Protein AF-0000000079707661 (afdb_homodimer)

pLDDT: mean 88.97, std 16.58, range [35.53, 98.94]

Solvent-accessible surface area (backbone atoms only — not comparable to full-atom values): 37288 Å² total; per-residue (Å²): 108,70,64,56,49,50,45,44,53,60,67,47,65,61,78,68,42,45,37,39,33,30,31,38,66,12,31,34,20,32,62,92,38,75,31,51,51,29,40,65,37,55,51,71,35,35,46,95,89,65,47,70,68,49,35,54,33,38,50,30,56,51,58,15,58,42,41,58,59,49,17,50,52,48,18,67,74,41,72,48,92,49,52,37,85,31,42,42,39,11,40,58,69,55,49,76,47,34,87,81,37,27,85,38,41,30,35,20,34,26,31,82,37,25,30,57,34,45,39,72,56,58,36,68,37,62,31,30,44,69,61,54,47,69,76,40,79,50,61,48,84,52,53,89,50,52,38,74,42,91,60,79,69,76,73,68,54,66,78,63,78,64,94,53,62,71,91,76,47,51,33,58,31,39,35,37,30,24,50,59,64,49,38,46,51,50,41,50,50,47,46,38,26,33,44,19,32,18,37,65,79,50,62,79,44,68,60,37,53,32,39,29,12,27,52,44,49,59,45,23,43,65,24,92,49,68,39,79,32,41,20,32,52,49,46,20,40,43,53,37,42,41,71,76,33,92,65,70,74,68,71,48,70,40,23,57,36,43,40,65,53,54,54,50,48,51,54,49,39,54,51,50,47,56,67,65,47,80,70,80,68,77,74,80,64,65,92,83,66,68,83,43,73,35,31,35,39,40,22,16,40,40,83,29,43,27,41,15,29,59,68,50,30,85,47,43,42,23,33,33,26,40,63,26,66,31,70,65,93,66,69,48,86,90,40,58,44,81,36,76,40,67,21,44,30,54,46,47,50,49,50,47,44,57,65,54,51,54,65,72,108,109,66,66,56,48,49,46,44,52,59,66,46,66,60,77,68,41,44,37,39,35,32,29,37,65,13,31,34,21,33,62,93,38,74,31,51,49,29,38,66,37,56,52,68,34,34,45,96,88,65,47,71,67,52,36,53,32,38,51,30,55,51,59,15,58,42,43,57,60,51,17,52,52,47,19,67,75,40,73,47,92,50,52,35,85,32,43,41,38,10,39,58,68,56,49,75,47,34,86,80,37,29,86,37,42,30,35,20,35,27,31,67,36,25,31,59,35,46,41,74,56,59,37,69,36,64,32,30,43,67,61,56,46,69,75,38,78,52,62,47,84,52,54,90,70,54,62,52,40,62,66,46,80,86,60,64,53,67,83,62,76,66,94,53,62,69,91,76,47,51,35,57,30,40,34,36,30,24,49,58,60,52,37,45,50,51,42,51,50,49,47,38,26,33,44,18,33,18,36,66,80,47,63,78,42,67,60,38,54,33,38,30,12,26,52,45,48,61,42,23,43,64,25,90,48,69,37,79,30,41,20,33,52,48,45,20,42,42,54,37,42,43,70,78,32,95,66,69,75,69,71,47,69,39,24,58,37,44,39,66,54,54,54,50,49,50,54,47,40,53,51,50,49,55,68,64,46,81,70,82,68,77,74,81,65,66,90,83,66,68,83,43,73,35,30,34,37,40,21,15,38,41,84,28,44,28,41,14,29,58,68,51,30,86,45,43,41,24,33,32,25,39,62,26,67,31,69,64,92,67,70,48,86,90,38,58,43,81,37,75,40,68,22,44,29,53,46,46,50,51,50,47,44,57,66,54,51,55,65,71,107

Sequence (722 aa):
MREKIKLKIEINRARCNFGIAFDIDGVILRGRVPVGGSPQALRRLYLDSGELIVPYLFLTNGGGIPETKRAKELSELLGVNIMASQVVQGHSPFRNLLKKFENELIIATGKGDPALVMSEYGFKKVLSLEEFASYFESMDPVSQYKRWTTMPQSDRKEPAVPRYNVLSERIKAAFVVSDPVDWGRDIQVLCDVLRSGGLPGGANNNQPPLYFAADDLEYQAAFPSKRLGIGAFRIALESVFNRINPKRLECVTYGKPNPFVFKNAEVILSQLQSSSRQDHSKNNRVPGSHPFEMLYMIGDNPSVDVKGAQQAGHPWFSILTRTGVFQGKDNHAEFPADLVVDSVEEAVDYILKRECIELGAMREKIKLKIEINRARCNFGIAFDIDGVILRGRVPVGGSPQALRRLYLDSGELIVPYLFLTNGGGIPETKRAKELSELLGVNIMASQVVQGHSPFRNLLKKFENELIIATGKGDPALVMSEYGFKKVLSLEEFASYFESMDPVSQYKRWTTMPQSDRKEPAVPRYNVLSERIKAAFVVSDPVDWGRDIQVLCDVLRSGGLPGGANNNQPPLYFAADDLEYQAAFPSKRLGIGAFRIALESVFNRINPKRLECVTYGKPNPFVFKNAEVILSQLQSSSRQDHSKNNRVPGSHPFEMLYMIGDNPSVDVKGAQQAGHPWFSILTRTGVFQGKDNHAEFPADLVVDSVEEAVDYILKRECIELGA

Nearest PDB structures (foldseek):
  3rf6-assembly1_B  TM=8.566E-01  e=1.697E-32  Saccharomyces cerevisiae
  3kc2-assembly1_B  TM=8.944E-01  e=3.382E-30  Saccharomyces cerevisiae
  3kc2-assembly1_A  TM=8.824E-01  e=5.204E-30  Saccharomyces cerevisiae
  1yv9-assembly1_B  TM=7.876E-01  e=1.328E-12  Enterococcus faecalis V583
  1wvi-assembly1_D  TM=7.954E-01  e=3.925E-11  Streptococcus mutans UA159

Foldseek 3Di:
DLVQLVVLLVVCVPFAQEEEEEEPFLFQAFALAGPQCNLVLCCSQADPVQFGSHQAAYAYQADQDQLQVVQVSCCVRNVHRGHSLRYDYLCNCVLVCCVVQQAHAAEEFAPHHGQVNVVVSRRDHYYYLVLLCVVDPCLPVCVVVDDDDPDDPVPVPPSDPPPDPSQPGFHQEYEYGWHGPDLSSVLSSQLQRQQQRRHGPHHGDHGHEYEYSAQDQWKRHNDPDTDGTPNVSVVVSQVVSVVVHVDGDDYYYGGFLPLVSVVVSQVSSLVVSVVSDPDPPDPPDDPPDRSHQAYEFEEADQRGRQNSQVVNPPPYAYEHECSMPHPDPAADDPRGGNYYDHHSSVVSVVVSCVSRVVVVD/DLVQLVVLLVVCVPFAQEEEEEEPFLFQAFALAGPQCNLVLVCSQADPVQFGSHQAAYAYQADQDQLQVVQVSCCVRNVHRGHSLRYDYLCNCVLVCCVVQQAHAAEEFAAHHGQVNVVVSRRDHYYYLQLLCVVDPCLPVCVVVDPDDRDDPVCPPDSPPPPDPSQPGFHQEYEYGWHGPDLSSVLSSQLQRQQQRRHGPHHGDHGHEYEYSAQDQWKRHNDPDTDGTPNVSVVVSQVVSVVVHVDGDDYYYGGFLPLVSVVVSQVSSLVSSVVSDPDPPDPPPDPPDRSHQAYEFEEADQRGRQNSQVVNPPPYAYEHECSMDHPDPAADDPRGGNYYDHHSSVVSVVVSCVSRVVVVD

InterPro domains:
  IPR006353 HAD-superfamily hydrolase, subfamily IIA, CECR5 [TIGR01456] (18-352)
  IPR006357 HAD-superfamily hydrolase, subfamily IIA [PF13344] (20-124)
  IPR006357 HAD-superfamily hydrolase, subfamily IIA [TIGR01460] (20-324)
  IPR023214 HAD superfamily [G3DSA:3.40.50.1000] (20-348)
  IPR023214 HAD superfamily [G3DSA:3.40.50.1000] (90-254)
  IPR036412 HAD-like superfamily [SSF56784] (20-348)
  IPR050324 CDP-alcohol phosphatidyltransferase class-I [PTHR14269] (65-354)

Structure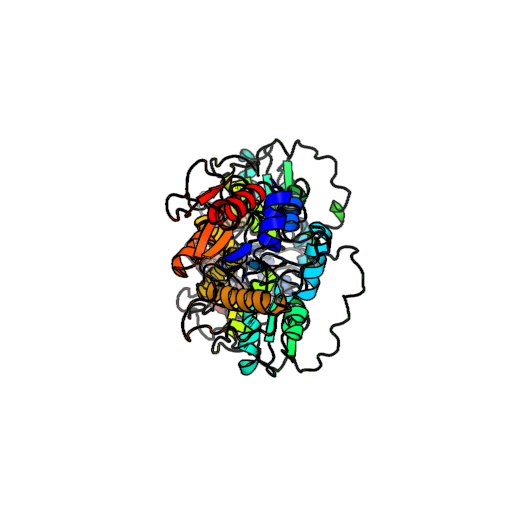 (mmCIF, N/CA/C/O backbone):
data_AF-0000000079707661-model_v1
#
loop_
_entity.id
_entity.type
_entity.pdbx_description
1 polymer 'Uncharacterized protein'
#
loop_
_atom_site.group_PDB
_atom_site.id
_atom_site.type_symbol
_atom_site.label_atom_id
_atom_site.label_alt_id
_atom_site.label_comp_id
_atom_site.label_asym_id
_atom_site.label_entity_id
_atom_site.label_seq_id
_atom_site.pdbx_PDB_ins_code
_atom_site.Cartn_x
_atom_site.Cartn_y
_atom_site.Cartn_z
_atom_site.occupancy
_atom_site.B_iso_or_equiv
_atom_site.auth_seq_id
_atom_site.auth_comp_id
_atom_site.auth_asym_id
_atom_site.auth_atom_id
_atom_site.pdbx_PDB_model_num
ATOM 1 N N . MET A 1 1 ? 15.547 44.188 23.891 1 46.19 1 MET A N 1
ATOM 2 C CA . MET A 1 1 ? 14.711 44.125 22.703 1 46.19 1 MET A CA 1
ATOM 3 C C . MET A 1 1 ? 13.438 43.312 22.969 1 46.19 1 MET A C 1
ATOM 5 O O . MET A 1 1 ? 12.336 43.781 22.656 1 46.19 1 MET A O 1
ATOM 9 N N . ARG A 1 2 ? 13.641 42.219 23.688 1 54.72 2 ARG A N 1
ATOM 10 C CA . ARG A 1 2 ? 12.508 41.375 24.062 1 54.72 2 ARG A CA 1
ATOM 11 C C . ARG A 1 2 ? 11.531 42.156 24.953 1 54.72 2 ARG A C 1
ATOM 13 O O . ARG A 1 2 ? 10.32 42.062 24.766 1 54.72 2 ARG A O 1
ATOM 20 N N . GLU A 1 3 ? 12.078 42.781 25.844 1 54.09 3 GLU A N 1
ATOM 21 C CA . GLU A 1 3 ? 11.273 43.5 26.812 1 54.09 3 GLU A CA 1
ATOM 22 C C . GLU A 1 3 ? 10.492 44.625 26.141 1 54.09 3 GLU A C 1
ATOM 24 O O . GLU A 1 3 ? 9.328 44.875 26.484 1 54.09 3 GLU A O 1
ATOM 29 N N . LYS A 1 4 ? 11.102 45.219 25.172 1 52.88 4 LYS A N 1
ATOM 30 C CA . LYS A 1 4 ? 10.43 46.344 24.5 1 52.88 4 LYS A CA 1
ATOM 31 C C . LYS A 1 4 ? 9.266 45.844 23.656 1 52.88 4 LYS A C 1
ATOM 33 O O . LYS A 1 4 ? 8.211 46.469 23.594 1 52.88 4 LYS A O 1
ATOM 38 N N . ILE A 1 5 ? 9.438 44.688 23.094 1 54.66 5 ILE A N 1
ATOM 39 C CA . ILE A 1 5 ? 8.398 44.062 22.266 1 54.66 5 ILE A CA 1
ATOM 40 C C . ILE A 1 5 ? 7.199 43.688 23.125 1 54.66 5 ILE A C 1
ATOM 42 O O . ILE A 1 5 ? 6.055 43.969 22.766 1 54.66 5 ILE A O 1
ATOM 46 N N . LYS A 1 6 ? 7.664 43.156 24.203 1 55.91 6 LYS A N 1
ATOM 47 C CA . LYS A 1 6 ? 6.629 42.75 25.141 1 55.91 6 LYS A CA 1
ATOM 48 C C . LYS A 1 6 ? 5.828 43.969 25.641 1 55.91 6 LYS A C 1
ATOM 50 O O . LYS A 1 6 ? 4.602 43.906 25.734 1 55.91 6 LYS A O 1
ATOM 55 N N . LEU A 1 7 ? 6.559 44.906 25.984 1 51.66 7 LEU A N 1
ATOM 56 C CA . LEU A 1 7 ? 5.945 46.094 26.516 1 51.66 7 LEU A CA 1
ATOM 57 C C . LEU A 1 7 ? 5.043 46.781 25.469 1 51.66 7 LEU A C 1
ATOM 59 O O . LEU A 1 7 ? 3.961 47.25 25.812 1 51.66 7 LEU A O 1
ATOM 63 N N . LYS A 1 8 ? 5.5 46.781 24.344 1 54.91 8 LYS A N 1
ATOM 64 C CA . LYS A 1 8 ? 4.715 47.438 23.312 1 54.91 8 LYS A CA 1
ATOM 65 C C . LYS A 1 8 ? 3.457 46.656 22.969 1 54.91 8 LYS A C 1
ATOM 67 O O . LYS A 1 8 ? 2.396 47.219 22.734 1 54.91 8 LYS A O 1
ATOM 72 N N . ILE A 1 9 ? 3.641 45.375 22.969 1 56.28 9 ILE A N 1
ATOM 73 C CA . ILE A 1 9 ? 2.455 44.562 22.766 1 56.28 9 ILE A CA 1
ATOM 74 C C . ILE A 1 9 ? 1.482 44.75 23.922 1 56.28 9 ILE A C 1
ATOM 76 O O . ILE A 1 9 ? 0.269 44.844 23.719 1 56.28 9 ILE A O 1
ATOM 80 N N . GLU A 1 10 ? 2.143 44.781 25.078 1 52.31 10 GLU A N 1
ATOM 81 C CA . GLU A 1 10 ? 1.319 45.031 26.266 1 52.31 10 GLU A CA 1
ATOM 82 C C . GLU A 1 10 ? 0.646 46.406 26.172 1 52.31 10 GLU A C 1
ATOM 84 O O . GLU A 1 10 ? -0.504 46.562 26.594 1 52.31 10 GLU A O 1
ATOM 89 N N . ILE A 1 11 ? 1.509 47.312 25.875 1 47.53 11 ILE A N 1
ATOM 90 C CA . ILE A 1 11 ? 0.997 48.688 25.875 1 47.53 11 ILE A CA 1
ATOM 91 C C . ILE A 1 11 ? -0.026 48.844 24.75 1 47.53 11 ILE A C 1
ATOM 93 O O . ILE A 1 11 ? -1.035 49.531 24.906 1 47.53 11 ILE A O 1
ATOM 97 N N . ASN A 1 12 ? 0.398 48.438 23.594 1 49.12 12 ASN A N 1
ATOM 98 C CA . ASN A 1 12 ? -0.606 48.594 22.547 1 49.12 12 ASN A CA 1
ATOM 99 C C . ASN A 1 12 ? -1.71 47.531 22.656 1 49.12 12 ASN A C 1
ATOM 101 O O . ASN A 1 12 ? -1.698 46.531 21.938 1 49.12 12 ASN A O 1
ATOM 105 N N . ARG A 1 13 ? -2.07 47.344 23.781 1 49.66 13 ARG A N 1
ATOM 106 C CA . ARG A 1 13 ? -3.227 46.5 24.062 1 49.66 13 ARG A CA 1
ATOM 107 C C . ARG A 1 13 ? -4.242 46.562 22.938 1 49.66 13 ARG A C 1
ATOM 109 O O . ARG A 1 13 ? -5.355 46.062 23.062 1 49.66 13 ARG A O 1
ATOM 116 N N . ALA A 1 14 ? -3.93 47.438 22.031 1 52.34 14 ALA A N 1
ATOM 117 C CA . ALA A 1 14 ? -4.785 47.406 20.859 1 52.34 14 ALA A CA 1
ATOM 118 C C . ALA A 1 14 ? -4.707 46.062 20.156 1 52.34 14 ALA A C 1
ATOM 120 O O . ALA A 1 14 ? -3.756 45.312 20.344 1 52.34 14 ALA A O 1
ATOM 121 N N . ARG A 1 15 ? -5.75 45.656 19.359 1 61.44 15 ARG A N 1
ATOM 122 C CA . ARG A 1 15 ? -6.113 44.438 18.641 1 61.44 15 ARG A CA 1
ATOM 123 C C . ARG A 1 15 ? -4.984 44 17.734 1 61.44 15 ARG A C 1
ATOM 125 O O . ARG A 1 15 ? -4.551 44.75 16.859 1 61.44 15 ARG A O 1
ATOM 132 N N . CYS A 1 16 ? -4.328 42.844 18.234 1 78.69 16 CYS A N 1
ATOM 133 C CA . CYS A 1 16 ? -3.396 42.25 17.281 1 78.69 16 CYS A CA 1
ATOM 134 C C . CYS A 1 16 ? -4.02 42.156 15.898 1 78.69 16 CYS A C 1
ATOM 136 O O . CYS A 1 16 ? -5.07 41.531 15.727 1 78.69 16 CYS A O 1
ATOM 138 N N . ASN A 1 17 ? -3.541 42.875 14.961 1 87.25 17 ASN A N 1
ATOM 139 C CA . ASN A 1 17 ? -4.133 42.938 13.633 1 87.25 17 ASN A CA 1
ATOM 140 C C . ASN A 1 17 ? -3.484 41.938 12.688 1 87.25 17 ASN A C 1
ATOM 142 O O . ASN A 1 17 ? -3.59 42.062 11.461 1 87.25 17 ASN A O 1
ATOM 146 N N . PHE A 1 18 ? -2.74 40.969 13.266 1 93.44 18 PHE A N 1
ATOM 147 C CA . PHE A 1 18 ? -2.154 39.906 12.461 1 93.44 18 PHE A CA 1
ATOM 148 C C . PHE A 1 18 ? -2.27 38.562 13.172 1 93.44 18 PHE A C 1
ATOM 150 O O . PHE A 1 18 ? -2.578 38.5 14.359 1 93.44 18 PHE A O 1
ATOM 157 N N . GLY A 1 19 ? -2.197 37.469 12.438 1 95.81 19 GLY A N 1
ATOM 158 C CA . GLY A 1 19 ? -2.225 36.094 12.945 1 95.81 19 GLY A CA 1
ATOM 159 C C . GLY A 1 19 ? -1.229 35.188 12.266 1 95.81 19 GLY A C 1
ATOM 160 O O . GLY A 1 19 ? -0.683 35.531 11.211 1 95.81 19 GLY A O 1
ATOM 161 N N . ILE A 1 20 ? -1.004 34.094 12.898 1 98.38 20 ILE A N 1
ATOM 162 C CA . ILE A 1 20 ? 0.002 33.188 12.367 1 98.38 20 ILE A CA 1
ATOM 163 C C . ILE A 1 20 ? -0.58 31.766 12.266 1 98.38 20 ILE A C 1
ATOM 165 O O . ILE A 1 20 ? -1.231 31.297 13.195 1 98.38 20 ILE A O 1
ATOM 169 N N . ALA A 1 21 ? -0.424 31.125 11.141 1 98.88 21 ALA A N 1
ATOM 170 C CA . ALA A 1 21 ? -0.662 29.688 10.969 1 98.88 21 ALA A CA 1
ATOM 171 C C . ALA A 1 21 ? 0.65 28.938 10.797 1 98.88 21 ALA A C 1
ATOM 173 O O . ALA A 1 21 ? 1.47 29.281 9.945 1 98.88 21 ALA A O 1
ATOM 174 N N . PHE A 1 22 ? 0.843 27.906 11.609 1 98.88 22 PHE A N 1
ATOM 175 C CA . PHE A 1 22 ? 2.053 27.094 11.57 1 98.88 22 PHE A CA 1
ATOM 176 C C . PHE A 1 22 ? 1.763 25.719 10.969 1 98.88 22 PHE A C 1
ATOM 178 O O . PHE A 1 22 ? 0.888 25 11.461 1 98.88 22 PHE A O 1
ATOM 185 N N . ASP A 1 23 ? 2.451 25.344 9.898 1 98.75 23 ASP A N 1
ATOM 186 C CA . ASP A 1 23 ? 2.549 23.922 9.633 1 98.75 23 ASP A CA 1
ATOM 187 C C . ASP A 1 23 ? 3.311 23.203 10.75 1 98.75 23 ASP A C 1
ATOM 189 O O . ASP A 1 23 ? 4.012 23.844 11.539 1 98.75 23 ASP A O 1
ATOM 193 N N . ILE A 1 24 ? 3.164 21.891 10.836 1 98.56 24 ILE A N 1
ATOM 194 C CA . ILE A 1 24 ? 3.805 21.188 11.938 1 98.56 24 ILE A CA 1
ATOM 195 C C . ILE A 1 24 ? 5.02 20.406 11.414 1 98.56 24 ILE A C 1
ATOM 197 O O . ILE A 1 24 ? 6.16 20.797 11.68 1 98.56 24 ILE A O 1
ATOM 201 N N . ASP A 1 25 ? 4.824 19.406 10.562 1 97.44 25 ASP A N 1
ATOM 202 C CA . ASP A 1 25 ? 5.902 18.531 10.102 1 97.44 25 ASP A CA 1
ATOM 203 C C . ASP A 1 25 ? 6.914 19.312 9.258 1 97.44 25 ASP A C 1
ATOM 205 O O . ASP A 1 25 ? 6.555 19.891 8.227 1 97.44 25 ASP A O 1
ATOM 209 N N . GLY A 1 26 ? 8.094 19.344 9.719 1 97.56 26 GLY A N 1
ATOM 210 C CA . GLY A 1 26 ? 9.164 20.031 9.008 1 97.56 26 GLY A CA 1
ATOM 211 C C . GLY A 1 26 ? 9.312 21.484 9.398 1 97.56 26 GLY A C 1
ATOM 212 O O . GLY A 1 26 ? 10.234 22.172 8.945 1 97.56 26 GLY A O 1
ATOM 213 N N . VAL A 1 27 ? 8.406 21.969 10.234 1 98.62 27 VAL A N 1
ATOM 214 C CA . VAL A 1 27 ? 8.422 23.375 10.656 1 98.62 27 VAL A CA 1
ATOM 215 C C . VAL A 1 27 ? 8.562 23.453 12.18 1 98.62 27 VAL A C 1
ATOM 217 O O . VAL A 1 27 ? 9.5 24.062 12.688 1 98.62 27 VAL A O 1
ATOM 220 N N . ILE A 1 28 ? 7.633 22.797 12.852 1 98.69 28 ILE A N 1
ATOM 221 C CA . ILE A 1 28 ? 7.598 22.797 14.312 1 98.69 28 ILE A CA 1
ATOM 222 C C . ILE A 1 28 ? 8.289 21.547 14.844 1 98.69 28 ILE A C 1
ATOM 224 O O . ILE A 1 28 ? 9.008 21.594 15.844 1 98.69 28 ILE A O 1
ATOM 228 N N . LEU A 1 29 ? 7.996 20.422 14.156 1 97.75 29 LEU A N 1
ATOM 229 C CA . LEU A 1 29 ? 8.5 19.125 14.578 1 97.75 29 LEU A CA 1
ATOM 230 C C . LEU A 1 29 ? 9.125 18.375 13.406 1 97.75 29 LEU A C 1
ATOM 232 O O . LEU A 1 29 ? 8.711 18.547 12.258 1 97.75 29 LEU A O 1
ATOM 236 N N . ARG A 1 30 ? 10.023 17.5 13.602 1 95.06 30 ARG A N 1
ATOM 237 C CA . ARG A 1 30 ? 10.422 16.344 12.812 1 95.06 30 ARG A CA 1
ATOM 238 C C . ARG A 1 30 ? 10.227 15.047 13.609 1 95.06 30 ARG A C 1
ATOM 240 O O . ARG A 1 30 ? 10.992 14.758 14.531 1 95.06 30 ARG A O 1
ATOM 247 N N . GLY A 1 31 ? 9.281 14.328 13.141 1 90.88 31 GLY A N 1
ATOM 248 C CA . GLY A 1 31 ? 8.828 13.297 14.055 1 90.88 31 GLY A CA 1
ATOM 249 C C . GLY A 1 31 ? 8.273 13.859 15.352 1 90.88 31 GLY A C 1
ATOM 250 O O . GLY A 1 31 ? 7.352 14.68 15.336 1 90.88 31 GLY A O 1
ATOM 251 N N . ARG A 1 32 ? 8.875 13.492 16.469 1 91.62 32 ARG A N 1
ATOM 252 C CA . ARG A 1 32 ? 8.422 13.977 17.781 1 91.62 32 ARG A CA 1
ATOM 253 C C . ARG A 1 32 ? 9.438 14.93 18.391 1 91.62 32 ARG A C 1
ATOM 255 O O . ARG A 1 32 ? 9.406 15.195 19.594 1 91.62 32 ARG A O 1
ATOM 262 N N . VAL A 1 33 ? 10.258 15.438 17.531 1 95.06 33 VAL A N 1
ATOM 263 C CA . VAL A 1 33 ? 11.328 16.297 18.031 1 95.06 33 VAL A CA 1
ATOM 264 C C . VAL A 1 33 ? 11.125 17.719 17.516 1 95.06 33 VAL A C 1
ATOM 266 O O . VAL A 1 33 ? 11.016 17.938 16.297 1 95.06 33 VAL A O 1
ATOM 269 N N . PRO A 1 34 ? 11.07 18.688 18.453 1 97.94 34 PRO A N 1
ATOM 270 C CA . PRO A 1 34 ? 10.984 20.078 18.016 1 97.94 34 PRO A CA 1
ATOM 271 C C . PRO A 1 34 ? 12.172 20.484 17.141 1 97.94 34 PRO A C 1
ATOM 273 O O . PRO A 1 34 ? 13.305 20.078 17.406 1 97.94 34 PRO A O 1
ATOM 276 N N . VAL A 1 35 ? 11.953 21.312 16.141 1 97 35 VAL A N 1
ATOM 277 C CA . VAL A 1 35 ? 13.023 21.719 15.234 1 97 35 VAL A CA 1
ATOM 278 C C . VAL A 1 35 ? 12.992 23.234 15.047 1 97 35 VAL A C 1
ATOM 280 O O . VAL A 1 35 ? 12.023 23.891 15.414 1 97 35 VAL A O 1
ATOM 283 N N . GLY A 1 36 ? 14.117 23.859 14.656 1 97.31 36 GLY A N 1
ATOM 284 C CA . GLY A 1 36 ? 14.203 25.25 14.234 1 97.31 36 GLY A CA 1
ATOM 285 C C . GLY A 1 36 ? 13.969 26.219 15.375 1 97.31 36 GLY A C 1
ATOM 286 O O . GLY A 1 36 ? 13.547 27.359 15.141 1 97.31 36 GLY A O 1
ATOM 287 N N . GLY A 1 37 ? 14.047 25.766 16.609 1 98.06 37 GLY A N 1
ATOM 288 C CA . GLY A 1 37 ? 13.797 26.656 17.734 1 98.06 37 GLY A CA 1
ATOM 289 C C . GLY A 1 37 ? 12.32 26.875 18 1 98.06 37 GLY A C 1
ATOM 290 O O . GLY A 1 37 ? 11.938 27.922 18.531 1 98.06 37 GLY A O 1
ATOM 291 N N . SER A 1 38 ? 11.5 25.891 17.656 1 98.44 38 SER A N 1
ATOM 292 C CA . SER A 1 38 ? 10.055 26.047 17.719 1 98.44 38 SER A CA 1
ATOM 293 C C . SER A 1 38 ? 9.578 26.328 19.141 1 98.44 38 SER A C 1
ATOM 295 O O . SER A 1 38 ? 8.703 27.172 19.344 1 98.44 38 SER A O 1
ATOM 297 N N . PRO A 1 39 ? 10.164 25.719 20.172 1 97.88 39 PRO A N 1
ATOM 298 C CA . PRO A 1 39 ? 9.688 26.062 21.516 1 97.88 39 PRO A CA 1
ATOM 299 C C . PRO A 1 39 ? 9.938 27.531 21.875 1 97.88 39 PRO A C 1
ATOM 301 O O . PRO A 1 39 ? 9.047 28.203 22.391 1 97.88 39 PRO A O 1
ATOM 304 N N . GLN A 1 40 ? 11.125 27.984 21.531 1 96.62 40 GLN A N 1
ATOM 305 C CA . GLN A 1 40 ? 11.477 29.375 21.797 1 96.62 40 GLN A CA 1
ATOM 306 C C . GLN A 1 40 ? 10.609 30.328 21 1 96.62 40 GLN A C 1
ATOM 308 O O . GLN A 1 40 ? 10.164 31.359 21.5 1 96.62 40 GLN A O 1
ATOM 313 N N . ALA A 1 41 ? 10.383 29.953 19.797 1 97.38 41 ALA A N 1
ATOM 314 C CA . ALA A 1 41 ? 9.57 30.781 18.906 1 97.38 41 ALA A CA 1
ATOM 315 C C . ALA A 1 41 ? 8.148 30.938 19.453 1 97.38 41 ALA A C 1
ATOM 317 O O . ALA A 1 41 ? 7.613 32.062 19.5 1 97.38 41 ALA A O 1
ATOM 318 N N . LEU A 1 42 ? 7.543 29.859 19.891 1 97.5 42 LEU A N 1
ATOM 319 C CA . LEU A 1 42 ? 6.16 29.891 20.344 1 97.5 42 LEU A CA 1
ATOM 320 C C . LEU A 1 42 ? 6.051 30.609 21.688 1 97.5 42 LEU A C 1
ATOM 322 O O . LEU A 1 42 ? 5.059 31.297 21.953 1 97.5 42 LEU A O 1
ATOM 326 N N . ARG A 1 43 ? 7.027 30.453 22.531 1 95.38 43 ARG A N 1
ATOM 327 C CA . ARG A 1 43 ? 7.02 31.125 23.828 1 95.38 43 ARG A CA 1
ATOM 328 C C . ARG A 1 43 ? 6.918 32.625 23.672 1 95.38 43 ARG A C 1
ATOM 330 O O . ARG A 1 43 ? 6.32 33.312 24.516 1 95.38 43 ARG A O 1
ATOM 337 N N . ARG A 1 44 ? 7.441 33.125 22.609 1 93.56 44 ARG A N 1
ATOM 338 C CA . ARG A 1 44 ? 7.453 34.562 22.375 1 93.56 44 ARG A CA 1
ATOM 339 C C . ARG A 1 44 ? 6.055 35.094 22.047 1 93.56 44 ARG A C 1
ATOM 341 O O . ARG A 1 44 ? 5.812 36.281 22.062 1 93.56 44 ARG A O 1
ATOM 348 N N . LEU A 1 45 ? 5.168 34.156 21.797 1 94 45 LEU A N 1
ATOM 349 C CA . LEU A 1 45 ? 3.809 34.562 21.453 1 94 45 LEU A CA 1
ATOM 350 C C . LEU A 1 45 ? 2.926 34.625 22.688 1 94 45 LEU A C 1
ATOM 352 O O . LEU A 1 45 ? 1.719 34.875 22.578 1 94 45 LEU A O 1
ATOM 356 N N . TYR A 1 46 ? 3.555 34.406 23.812 1 90.56 46 TYR A N 1
ATOM 357 C CA . TYR A 1 46 ? 2.869 34.438 25.094 1 90.56 46 TYR A CA 1
ATOM 358 C C . TYR A 1 46 ? 3.504 35.438 26.031 1 90.56 46 TYR A C 1
ATOM 360 O O . TYR A 1 46 ? 4.699 35.75 25.922 1 90.56 46 TYR A O 1
ATOM 368 N N . LEU A 1 47 ? 2.641 35.906 26.953 1 86.19 47 LEU A N 1
ATOM 369 C CA . LEU A 1 47 ? 3.17 36.625 28.109 1 86.19 47 LEU A CA 1
ATOM 370 C C . LEU A 1 47 ? 3.734 35.656 29.141 1 86.19 47 LEU A C 1
ATOM 372 O O . LEU A 1 47 ? 3.486 34.469 29.062 1 86.19 47 LEU A O 1
ATOM 376 N N . ASP A 1 48 ? 4.465 36.219 30.078 1 85 48 ASP A N 1
ATOM 377 C CA . ASP A 1 48 ? 4.992 35.406 31.156 1 85 48 ASP A CA 1
ATOM 378 C C . ASP A 1 48 ? 3.863 34.781 31.984 1 85 48 ASP A C 1
ATOM 380 O O . ASP A 1 48 ? 4.031 33.688 32.562 1 85 48 ASP A O 1
ATOM 384 N N . SER A 1 49 ? 2.725 35.406 31.953 1 83.44 49 SER A N 1
ATOM 385 C CA . SER A 1 49 ? 1.556 34.906 32.688 1 83.44 49 SER A CA 1
ATOM 386 C C . SER A 1 49 ? 0.972 33.688 32 1 83.44 49 SER A C 1
ATOM 388 O O . SER A 1 49 ? 0.15 32.969 32.594 1 83.44 49 SER A O 1
ATOM 390 N N . GLY A 1 50 ? 1.374 33.531 30.766 1 85.44 50 GLY A N 1
ATOM 391 C CA . GLY A 1 50 ? 0.815 32.438 30 1 85.44 50 GLY A CA 1
ATOM 392 C C . GLY A 1 50 ? -0.266 32.875 29.031 1 85.44 50 GLY A C 1
ATOM 393 O O . GLY A 1 50 ? -0.764 32.062 28.25 1 85.44 50 GLY A O 1
ATOM 394 N N . GLU A 1 51 ? -0.519 34.094 29.047 1 86.38 51 GLU A N 1
ATOM 395 C CA . GLU A 1 51 ? -1.555 34.625 28.172 1 86.38 51 GLU A CA 1
ATOM 396 C C . GLU A 1 51 ? -1.048 34.75 26.734 1 86.38 51 GLU A C 1
ATOM 398 O O . GLU A 1 51 ? 0.076 35.188 26.516 1 86.38 51 GLU A O 1
ATOM 403 N N . LEU A 1 52 ? -1.869 34.375 25.812 1 88.81 52 LEU A N 1
ATOM 404 C CA . LEU A 1 52 ? -1.553 34.469 24.406 1 88.81 52 LEU A CA 1
ATOM 405 C C . LEU A 1 52 ? -1.632 35.938 23.938 1 88.81 52 LEU A C 1
ATOM 407 O O . LEU A 1 52 ? -2.619 36.625 24.203 1 88.81 52 LEU A O 1
ATOM 411 N N . ILE A 1 53 ? -0.64 36.438 23.25 1 84.81 53 ILE A N 1
ATOM 412 C CA . ILE A 1 53 ? -0.632 37.844 22.844 1 84.81 53 ILE A CA 1
ATOM 413 C C . ILE A 1 53 ? -0.762 37.938 21.328 1 84.81 53 ILE A C 1
ATOM 415 O O . ILE A 1 53 ? -1.206 38.938 20.797 1 84.81 53 ILE A O 1
ATOM 419 N N . VAL A 1 54 ? -0.34 36.938 20.609 1 91.25 54 VAL A N 1
ATOM 420 C CA . VAL A 1 54 ? -0.486 36.844 19.172 1 91.25 54 VAL A CA 1
ATOM 421 C C . VAL A 1 54 ? -1.336 35.625 18.812 1 91.25 54 VAL A C 1
ATOM 423 O O . VAL A 1 54 ? -0.964 34.5 19.109 1 91.25 54 VAL A O 1
ATOM 426 N N . PRO A 1 55 ? -2.486 35.875 18.203 1 94.62 55 PRO A N 1
ATOM 427 C CA . PRO A 1 55 ? -3.281 34.719 17.797 1 94.62 55 PRO A CA 1
ATOM 428 C C . PRO A 1 55 ? -2.557 33.812 16.797 1 94.62 55 PRO A C 1
ATOM 430 O O . PRO A 1 55 ? -2.027 34.312 15.797 1 94.62 55 PRO A O 1
ATOM 433 N N . TYR A 1 56 ? -2.555 32.531 17.109 1 97.69 56 TYR A N 1
ATOM 434 C CA . TYR A 1 56 ? -1.967 31.578 16.156 1 97.69 56 TYR A CA 1
ATOM 435 C C . TYR A 1 56 ? -2.684 30.234 16.219 1 97.69 56 TYR A C 1
ATOM 437 O O . TYR A 1 56 ? -3.404 29.938 17.172 1 97.69 56 TYR A O 1
ATOM 445 N N . LEU A 1 57 ? -2.547 29.453 15.18 1 98.62 57 LEU A N 1
ATOM 446 C CA . LEU A 1 57 ? -3.008 28.078 15.156 1 98.62 57 LEU A CA 1
ATOM 447 C C . LEU A 1 57 ? -2.035 27.188 14.375 1 98.62 57 LEU A C 1
ATOM 449 O O . LEU A 1 57 ? -1.17 27.703 13.656 1 98.62 57 LEU A O 1
ATOM 453 N N . PHE A 1 58 ? -2.113 25.906 14.664 1 98.88 58 PHE A N 1
ATOM 454 C CA . PHE A 1 58 ? -1.434 24.922 13.828 1 98.88 58 PHE A CA 1
ATOM 455 C C . PHE A 1 58 ? -2.328 24.484 12.68 1 98.88 58 PHE A C 1
ATOM 457 O O . PHE A 1 58 ? -3.463 24.047 12.898 1 98.88 58 PHE A O 1
ATOM 464 N N . LEU A 1 59 ? -1.854 24.641 11.508 1 98.69 59 LEU A N 1
ATOM 465 C CA . LEU A 1 59 ? -2.537 24.219 10.289 1 98.69 59 LEU A CA 1
ATOM 466 C C . LEU A 1 59 ? -1.765 23.109 9.594 1 98.69 59 LEU A C 1
ATOM 468 O O . LEU A 1 59 ? -0.857 23.375 8.797 1 98.69 59 LEU A O 1
ATOM 472 N N . THR A 1 60 ? -2.15 21.859 9.828 1 98.31 60 THR A N 1
ATOM 473 C CA . THR A 1 60 ? -1.364 20.703 9.398 1 98.31 60 THR A CA 1
ATOM 474 C C . THR A 1 60 ? -2.215 19.766 8.555 1 98.31 60 THR A C 1
ATOM 476 O O . THR A 1 60 ? -3.428 19.656 8.758 1 98.31 60 THR A O 1
ATOM 479 N N . ASN A 1 61 ? -1.646 19.141 7.535 1 98.06 61 ASN A N 1
ATOM 480 C CA . ASN A 1 61 ? -2.279 18.031 6.82 1 98.06 61 ASN A CA 1
ATOM 481 C C . ASN A 1 61 ? -2.211 16.734 7.617 1 98.06 61 ASN A C 1
ATOM 483 O O . ASN A 1 61 ? -2.83 15.742 7.242 1 98.06 61 ASN A O 1
ATOM 487 N N . GLY A 1 62 ? -1.482 16.75 8.742 1 96.5 62 GLY A N 1
ATOM 488 C CA . GLY A 1 62 ? -1.412 15.578 9.609 1 96.5 62 GLY A CA 1
ATOM 489 C C . GLY A 1 62 ? -2.701 15.32 10.359 1 96.5 62 GLY A C 1
ATOM 490 O O . GLY A 1 62 ? -3.695 16.016 10.164 1 96.5 62 GLY A O 1
ATOM 491 N N . GLY A 1 63 ? -2.695 14.273 11.086 1 96.88 63 GLY A N 1
ATOM 492 C CA . GLY A 1 63 ? -3.887 13.914 11.844 1 96.88 63 GLY A CA 1
ATOM 493 C C . GLY A 1 63 ? -3.854 12.492 12.367 1 96.88 63 GLY A C 1
ATOM 494 O O . GLY A 1 63 ? -2.779 11.953 12.648 1 96.88 63 GLY A O 1
ATOM 495 N N . GLY A 1 64 ? -5.066 12.062 12.688 1 97.12 64 GLY A N 1
ATOM 496 C CA . GLY A 1 64 ? -5.215 10.688 13.125 1 97.12 64 GLY A CA 1
ATOM 497 C C . GLY A 1 64 ? -5.652 10.562 14.578 1 97.12 64 GLY A C 1
ATOM 498 O O . GLY A 1 64 ? -6.023 9.477 15.023 1 97.12 64 GLY A O 1
ATOM 499 N N . ILE A 1 65 ? -5.555 11.664 15.328 1 97.56 65 ILE A N 1
ATOM 500 C CA . ILE A 1 65 ? -6.066 11.711 16.688 1 97.56 65 ILE A CA 1
ATOM 501 C C . ILE A 1 65 ? -6.895 12.977 16.891 1 97.56 65 ILE A C 1
ATOM 503 O O . ILE A 1 65 ? -6.773 13.93 16.109 1 97.56 65 ILE A O 1
ATOM 507 N N . PRO A 1 66 ? -7.742 13 17.844 1 98.12 66 PRO A N 1
ATOM 508 C CA . PRO A 1 66 ? -8.555 14.195 18.078 1 98.12 66 PRO A CA 1
ATOM 509 C C . PRO A 1 66 ? -7.707 15.438 18.344 1 98.12 66 PRO A C 1
ATOM 511 O O . PRO A 1 66 ? -6.594 15.328 18.875 1 98.12 66 PRO A O 1
ATOM 514 N N . GLU A 1 67 ? -8.289 16.609 18.094 1 98.5 67 GLU A N 1
ATOM 515 C CA . GLU A 1 67 ? -7.594 17.875 18.266 1 98.5 67 GLU A CA 1
ATOM 516 C C . GLU A 1 67 ? -7.199 18.094 19.719 1 98.5 67 GLU A C 1
ATOM 518 O O . GLU A 1 67 ? -6.137 18.656 20.016 1 98.5 67 GLU A O 1
ATOM 523 N N . THR A 1 68 ? -7.992 17.578 20.625 1 98.06 68 THR A N 1
ATOM 524 C CA . THR A 1 68 ? -7.703 17.719 22.047 1 98.06 68 THR A CA 1
ATOM 525 C C . THR A 1 68 ? -6.426 16.969 22.406 1 98.06 68 THR A C 1
ATOM 527 O O . THR A 1 68 ? -5.57 17.516 23.125 1 98.06 68 THR A O 1
ATOM 530 N N . LYS A 1 69 ? -6.328 15.75 21.922 1 98 69 LYS A N 1
ATOM 531 C CA . LYS A 1 69 ? -5.141 14.953 22.188 1 98 69 LYS A CA 1
ATOM 532 C C . LYS A 1 69 ? -3.904 15.562 21.531 1 98 69 LYS A C 1
ATOM 534 O O . LYS A 1 69 ? -2.83 15.602 22.141 1 98 69 LYS A O 1
ATOM 539 N N . ARG A 1 70 ? -4.051 16.031 20.328 1 98.12 70 ARG A N 1
ATOM 540 C CA . ARG A 1 70 ? -2.936 16.641 19.625 1 98.12 70 ARG A CA 1
ATOM 541 C C . ARG A 1 70 ? -2.467 17.906 20.328 1 98.12 70 ARG A C 1
ATOM 543 O O . ARG A 1 70 ? -1.264 18.141 20.453 1 98.12 70 ARG A O 1
ATOM 550 N N . ALA A 1 71 ? -3.393 18.703 20.781 1 98.5 71 ALA A N 1
ATOM 551 C CA . ALA A 1 71 ? -3.062 19.922 21.516 1 98.5 71 ALA A CA 1
ATOM 552 C C . ALA A 1 71 ? -2.26 19.594 22.766 1 98.5 71 ALA A C 1
ATOM 554 O O . ALA A 1 71 ? -1.277 20.281 23.078 1 98.5 71 ALA A O 1
ATOM 555 N N . LYS A 1 72 ? -2.664 18.578 23.453 1 98.31 72 LYS A N 1
ATOM 556 C CA . LYS A 1 72 ? -1.96 18.156 24.672 1 98.31 72 LYS A CA 1
ATOM 557 C C . LYS A 1 72 ? -0.537 17.719 24.344 1 98.31 72 LYS A C 1
ATOM 559 O O . LYS A 1 72 ? 0.41 18.094 25.047 1 98.31 72 LYS A O 1
ATOM 564 N N . GLU A 1 73 ? -0.412 16.922 23.281 1 97.62 73 GLU A N 1
ATOM 565 C CA . GLU A 1 73 ? 0.903 16.453 22.859 1 97.62 73 GLU A CA 1
ATOM 566 C C . GLU A 1 73 ? 1.818 17.609 22.484 1 97.62 73 GLU A C 1
ATOM 568 O O . GLU A 1 73 ? 2.986 17.641 22.891 1 97.62 73 GLU A O 1
ATOM 573 N N . LEU A 1 74 ? 1.281 18.531 21.75 1 98.38 74 LEU A N 1
ATOM 574 C CA . LEU A 1 74 ? 2.057 19.688 21.328 1 98.38 74 LEU A CA 1
ATOM 575 C C . LEU A 1 74 ? 2.428 20.562 22.516 1 98.38 74 LEU A C 1
ATOM 577 O O . LEU A 1 74 ? 3.539 21.094 22.594 1 98.38 74 LEU A O 1
ATOM 581 N N . SER A 1 75 ? 1.479 20.734 23.453 1 98.19 75 SER A N 1
ATOM 582 C CA . SER A 1 75 ? 1.746 21.516 24.656 1 98.19 75 SER A CA 1
ATOM 583 C C . SER A 1 75 ? 2.926 20.938 25.438 1 98.19 75 SER A C 1
ATOM 585 O O . SER A 1 75 ? 3.795 21.688 25.891 1 98.19 75 SER A O 1
ATOM 587 N N . GLU A 1 76 ? 2.939 19.641 25.531 1 97.88 76 GLU A N 1
ATOM 588 C CA . GLU A 1 76 ? 4.008 18.953 26.25 1 97.88 76 GLU A CA 1
ATOM 589 C C . GLU A 1 76 ? 5.348 19.109 25.547 1 97.88 76 GLU A C 1
ATOM 591 O O . GLU A 1 76 ? 6.367 19.391 26.172 1 97.88 76 GLU A O 1
ATOM 596 N N . LEU A 1 77 ? 5.367 19 24.281 1 97.31 77 LEU A N 1
ATOM 597 C CA . LEU A 1 77 ? 6.594 19.047 23.5 1 97.31 77 LEU A CA 1
ATOM 598 C C . LEU A 1 77 ? 7.152 20.453 23.422 1 97.31 77 LEU A C 1
ATOM 600 O O . LEU A 1 77 ? 8.367 20.656 23.375 1 97.31 77 LEU A O 1
ATOM 604 N N . LEU A 1 78 ? 6.246 21.453 23.391 1 97.88 78 LEU A N 1
ATOM 605 C CA . LEU A 1 78 ? 6.664 22.812 23.062 1 97.88 78 LEU A CA 1
ATOM 606 C C . LEU A 1 78 ? 6.719 23.688 24.328 1 97.88 78 LEU A C 1
ATOM 608 O O . LEU A 1 78 ? 7.262 24.781 24.297 1 97.88 78 LEU A O 1
ATOM 612 N N . GLY A 1 79 ? 6.125 23.25 25.391 1 96 79 GLY A N 1
ATOM 613 C CA . GLY A 1 79 ? 6.227 23.938 26.672 1 96 79 GLY A CA 1
ATOM 614 C C . GLY A 1 79 ? 5.32 25.141 26.766 1 96 79 GLY A C 1
ATOM 615 O O . GLY A 1 79 ? 5.664 26.125 27.422 1 96 79 GLY A O 1
ATOM 616 N N . VAL A 1 80 ? 4.273 25.203 26.047 1 96.31 80 VAL A N 1
ATOM 617 C CA . VAL A 1 80 ? 3.26 26.266 26.109 1 96.31 80 VAL A CA 1
ATOM 618 C C . VAL A 1 80 ? 1.868 25.625 26.156 1 96.31 80 VAL A C 1
ATOM 620 O O . VAL A 1 80 ? 1.699 24.453 25.812 1 96.31 80 VAL A O 1
ATOM 623 N N . ASN A 1 81 ? 0.922 26.391 26.609 1 95.38 81 ASN A N 1
ATOM 624 C CA . ASN A 1 81 ? -0.451 25.906 26.656 1 95.38 81 ASN A CA 1
ATOM 625 C C . ASN A 1 81 ? -1.144 26.062 25.297 1 95.38 81 ASN A C 1
ATOM 627 O O . ASN A 1 81 ? -1.389 27.188 24.859 1 95.38 81 ASN A O 1
ATOM 631 N N . ILE A 1 82 ? -1.453 25 24.672 1 97.5 82 ILE A N 1
ATOM 632 C CA . ILE A 1 82 ? -2.107 25.016 23.375 1 97.5 82 ILE A CA 1
ATOM 633 C C . ILE A 1 82 ? -3.531 24.469 23.5 1 97.5 82 ILE A C 1
ATOM 635 O O . ILE A 1 82 ? -3.74 23.391 24.047 1 97.5 82 ILE A O 1
ATOM 639 N N . MET A 1 83 ? -4.465 25.25 23.062 1 96.88 83 MET A N 1
ATOM 640 C CA . MET A 1 83 ? -5.863 24.844 23.078 1 96.88 83 MET A CA 1
ATOM 641 C C . MET A 1 83 ? -6.207 23.984 21.875 1 96.88 83 MET A C 1
ATOM 643 O O . MET A 1 83 ? -5.594 24.125 20.812 1 96.88 83 MET A O 1
ATOM 647 N N . ALA A 1 84 ? -7.223 23.141 22.031 1 98 84 ALA A N 1
ATOM 648 C CA . ALA A 1 84 ? -7.688 22.297 20.922 1 98 84 ALA A CA 1
ATOM 649 C C . ALA A 1 84 ? -8.109 23.141 19.734 1 98 84 ALA A C 1
ATOM 651 O O . ALA A 1 84 ? -7.934 22.734 18.578 1 98 84 ALA A O 1
ATOM 652 N N . SER A 1 85 ? -8.617 24.344 20.016 1 97.06 85 SER A N 1
ATOM 653 C CA . SER A 1 85 ? -9.109 25.219 18.953 1 97.06 85 SER A CA 1
ATOM 654 C C . SER A 1 85 ? -7.957 25.766 18.109 1 97.06 85 SER A C 1
ATOM 656 O O . SER A 1 85 ? -8.172 26.266 17.016 1 97.06 85 SER A O 1
ATOM 658 N N . GLN A 1 86 ? -6.762 25.625 18.625 1 98.06 86 GLN A N 1
ATOM 659 C CA . GLN A 1 86 ? -5.59 26.125 17.906 1 98.06 86 GLN A CA 1
ATOM 660 C C . GLN A 1 86 ? -5.027 25.047 16.984 1 98.06 86 GLN A C 1
ATOM 662 O O . GLN A 1 86 ? -4.012 25.266 16.328 1 98.06 86 GLN A O 1
ATOM 667 N N . VAL A 1 87 ? -5.723 23.875 16.938 1 98.69 87 VAL A N 1
ATOM 668 C CA . VAL A 1 87 ? -5.215 22.75 16.156 1 98.69 87 VAL A CA 1
ATOM 669 C C . VAL A 1 87 ? -6.195 22.438 15.031 1 98.69 87 VAL A C 1
ATOM 671 O O . VAL A 1 87 ? -7.309 21.969 15.281 1 98.69 87 VAL A O 1
ATOM 674 N N . VAL A 1 88 ? -5.723 22.719 13.828 1 98.5 88 VAL A N 1
ATOM 675 C CA . VAL A 1 88 ? -6.484 22.359 12.633 1 98.5 88 VAL A CA 1
ATOM 676 C C . VAL A 1 88 ? -5.75 21.25 11.867 1 98.5 88 VAL A C 1
ATOM 678 O O . VAL A 1 88 ? -4.703 21.5 11.266 1 98.5 88 VAL A O 1
ATOM 681 N N . GLN A 1 89 ? -6.352 20.078 11.891 1 98.44 89 GLN A N 1
ATOM 682 C CA . GLN A 1 89 ? -5.762 18.922 11.227 1 98.44 89 GLN A CA 1
ATOM 683 C C . GLN A 1 89 ? -6.418 18.672 9.875 1 98.44 89 GLN A C 1
ATOM 685 O O . GLN A 1 89 ? -7.414 19.312 9.531 1 98.44 89 GLN A O 1
ATOM 690 N N . GLY A 1 90 ? -5.816 17.781 9.078 1 98.12 90 GLY A N 1
ATOM 691 C CA . GLY A 1 90 ? -6.352 17.484 7.762 1 98.12 90 GLY A CA 1
ATOM 692 C C . GLY A 1 90 ? -7.805 17.047 7.789 1 98.12 90 GLY A C 1
ATOM 693 O O . GLY A 1 90 ? -8.562 17.359 6.867 1 98.12 90 GLY A O 1
ATOM 694 N N . HIS A 1 91 ? -8.195 16.391 8.852 1 98.5 91 HIS A N 1
ATOM 695 C CA . HIS A 1 91 ? -9.531 15.805 8.914 1 98.5 91 HIS A CA 1
ATOM 696 C C . HIS A 1 91 ? -10.492 16.719 9.664 1 98.5 91 HIS A C 1
ATOM 698 O O . HIS A 1 91 ? -11.688 16.422 9.773 1 98.5 91 HIS A O 1
ATOM 704 N N . SER A 1 92 ? -10.047 17.922 10.211 1 97.88 92 SER A N 1
ATOM 705 C CA . SER A 1 92 ? -10.922 18.828 10.953 1 97.88 92 SER A CA 1
ATOM 706 C C . SER A 1 92 ? -12.141 19.234 10.133 1 97.88 92 SER A C 1
ATOM 708 O O . SER A 1 92 ? -13.25 19.297 10.656 1 97.88 92 SER A O 1
ATOM 710 N N . PRO A 1 93 ? -11.992 19.391 8.789 1 97.12 93 PRO A N 1
ATOM 711 C CA . PRO A 1 93 ? -13.148 19.781 7.977 1 97.12 93 PRO A CA 1
ATOM 712 C C . PRO A 1 93 ? -14.195 18.688 7.863 1 97.12 93 PRO A C 1
ATOM 714 O O . PRO A 1 93 ? -15.312 18.938 7.406 1 97.12 93 PRO A O 1
ATOM 717 N N . PHE A 1 94 ? -13.898 17.422 8.25 1 98.19 94 PHE A N 1
ATOM 718 C CA . PHE A 1 94 ? -14.867 16.328 8.148 1 98.19 94 PHE A CA 1
ATOM 719 C C . PHE A 1 94 ? -16.078 16.609 9.047 1 98.19 94 PHE A C 1
ATOM 721 O O . PHE A 1 94 ? -17.141 16.031 8.836 1 98.19 94 PHE A O 1
ATOM 728 N N . ARG A 1 95 ? -15.898 17.531 10.055 1 96.5 95 ARG A N 1
ATOM 729 C CA . ARG A 1 95 ? -17.016 17.938 10.914 1 96.5 95 ARG A CA 1
ATOM 730 C C . ARG A 1 95 ? -18.172 18.469 10.086 1 96.5 95 ARG A C 1
ATOM 732 O O . ARG A 1 95 ? -19.344 18.297 10.453 1 96.5 95 ARG A O 1
ATOM 739 N N . ASN A 1 96 ? -17.844 19.031 8.953 1 95.81 96 ASN A N 1
ATOM 740 C CA . ASN A 1 96 ? -18.844 19.656 8.102 1 95.81 96 ASN A CA 1
ATOM 741 C C . ASN A 1 96 ? -19.688 18.625 7.363 1 95.81 96 ASN A C 1
ATOM 743 O O . ASN A 1 96 ? -20.703 18.953 6.754 1 95.81 96 ASN A O 1
ATOM 747 N N . LEU A 1 97 ? -19.328 17.344 7.449 1 98.19 97 LEU A N 1
ATOM 748 C CA . LEU A 1 97 ? -20.031 16.281 6.75 1 98.19 97 LEU A CA 1
ATOM 749 C C . LEU A 1 97 ? -21.016 15.57 7.684 1 98.19 97 LEU A C 1
ATOM 751 O O . LEU A 1 97 ? -21.688 14.617 7.281 1 98.19 97 LEU A O 1
ATOM 755 N N . LEU A 1 98 ? -21.156 16.062 8.906 1 97.81 98 LEU A N 1
ATOM 756 C CA . LEU A 1 98 ? -22 15.445 9.914 1 97.81 98 LEU A CA 1
ATOM 757 C C . LEU A 1 98 ? -23.453 15.398 9.453 1 97.81 98 LEU A C 1
ATOM 759 O O . LEU A 1 98 ? -24.125 14.383 9.633 1 97.81 98 LEU A O 1
ATOM 763 N N . LYS A 1 99 ? -23.938 16.453 8.914 1 97.06 99 LYS A N 1
ATOM 764 C CA . LYS A 1 99 ? -25.328 16.516 8.484 1 97.06 99 LYS A CA 1
ATOM 765 C C . LYS A 1 99 ? -25.641 15.398 7.488 1 97.06 99 LYS A C 1
ATOM 767 O O . LYS A 1 99 ? -26.75 14.852 7.496 1 97.06 99 LYS A O 1
ATOM 772 N N . LYS A 1 100 ? -24.734 15.07 6.738 1 97.94 100 LYS A N 1
ATOM 773 C CA . LYS A 1 100 ? -24.938 14.102 5.668 1 97.94 100 LYS A CA 1
ATOM 774 C C . LYS A 1 100 ? -24.844 12.672 6.191 1 97.94 100 LYS A C 1
ATOM 776 O O . LYS A 1 100 ? -25.562 11.789 5.723 1 97.94 100 LYS A O 1
ATOM 781 N N . PHE A 1 101 ? -23.984 12.406 7.219 1 98.25 101 PHE A N 1
ATOM 782 C CA . PHE A 1 101 ? -23.656 11.016 7.5 1 98.25 101 PHE A CA 1
ATOM 783 C C . PHE A 1 101 ? -23.828 10.711 8.984 1 98.25 101 PHE A C 1
ATOM 785 O O . PHE A 1 101 ? -23.391 9.656 9.461 1 98.25 101 PHE A O 1
ATOM 792 N N . GLU A 1 102 ? -24.438 11.57 9.758 1 97.75 102 GLU A N 1
ATOM 793 C CA . GLU A 1 102 ? -24.5 11.453 11.211 1 97.75 102 GLU A CA 1
ATOM 794 C C . GLU A 1 102 ? -24.953 10.062 11.633 1 97.75 102 GLU A C 1
ATOM 796 O O . GLU A 1 102 ? -24.359 9.453 12.531 1 97.75 102 GLU A O 1
ATOM 801 N N . ASN A 1 103 ? -26 9.508 10.953 1 96.19 103 ASN A N 1
ATOM 802 C CA . ASN A 1 103 ? -26.609 8.25 11.375 1 96.19 103 ASN A CA 1
ATOM 803 C C . ASN A 1 103 ? -26.328 7.129 10.375 1 96.19 103 ASN A C 1
ATOM 805 O O . ASN A 1 103 ? -26.969 6.074 10.43 1 96.19 103 ASN A O 1
ATOM 809 N N . GLU A 1 104 ? -25.438 7.465 9.445 1 96.69 104 GLU A N 1
ATOM 810 C CA . GLU A 1 104 ? -25.109 6.484 8.422 1 96.69 104 GLU A CA 1
ATOM 811 C C . GLU A 1 104 ? -23.859 5.691 8.805 1 96.69 104 GLU A C 1
ATOM 813 O O . GLU A 1 104 ? -22.969 6.211 9.492 1 96.69 104 GLU A O 1
ATOM 818 N N . LEU A 1 105 ? -23.75 4.434 8.383 1 96.81 105 LEU A N 1
ATOM 819 C CA . LEU A 1 105 ? -22.578 3.615 8.633 1 96.81 105 LEU A CA 1
ATOM 820 C C . LEU A 1 105 ? -21.422 4.047 7.742 1 96.81 105 LEU A C 1
ATOM 822 O O . LEU A 1 105 ? -21.531 4.008 6.516 1 96.81 105 LEU A O 1
ATOM 826 N N . ILE A 1 106 ? -20.344 4.484 8.359 1 98.06 106 ILE A N 1
ATOM 827 C CA . ILE A 1 106 ? -19.156 4.91 7.617 1 98.06 106 ILE A CA 1
ATOM 828 C C . ILE A 1 106 ? -17.938 4.141 8.109 1 98.06 106 ILE A C 1
ATOM 830 O O . ILE A 1 106 ? -17.938 3.576 9.203 1 98.06 106 ILE A O 1
ATOM 834 N N . ILE A 1 107 ? -16.891 4.07 7.277 1 98.12 107 ILE A N 1
ATOM 835 C CA . ILE A 1 107 ? -15.625 3.467 7.68 1 98.12 107 ILE A CA 1
ATOM 836 C C . ILE A 1 107 ? -14.508 4.508 7.594 1 98.12 107 ILE A C 1
ATOM 838 O O . ILE A 1 107 ? -14.57 5.43 6.781 1 98.12 107 ILE A O 1
ATOM 842 N N . ALA A 1 108 ? -13.594 4.406 8.484 1 98.75 108 ALA A N 1
ATOM 843 C CA . ALA A 1 108 ? -12.477 5.344 8.578 1 98.75 108 ALA A CA 1
ATOM 844 C C . ALA A 1 108 ? -11.148 4.605 8.664 1 98.75 108 ALA A C 1
ATOM 846 O O . ALA A 1 108 ? -11.039 3.58 9.336 1 98.75 108 ALA A O 1
ATOM 847 N N . THR A 1 109 ? -10.125 5.082 7.914 1 98.5 109 THR A N 1
ATOM 848 C CA . THR A 1 109 ? -8.789 4.496 8 1 98.5 109 THR A CA 1
ATOM 849 C C . THR A 1 109 ? -7.738 5.582 8.219 1 98.5 109 THR A C 1
ATOM 851 O O . THR A 1 109 ? -8.023 6.77 8.062 1 98.5 109 THR A O 1
ATOM 854 N N . GLY A 1 110 ? -6.535 5.184 8.617 1 98.12 110 GLY A N 1
ATOM 855 C CA . GLY A 1 110 ? -5.418 6.047 8.961 1 98.12 110 GLY A CA 1
ATOM 856 C C . GLY A 1 110 ? -4.652 5.574 10.18 1 98.12 110 GLY A C 1
ATOM 857 O O . GLY A 1 110 ? -5.051 4.602 10.828 1 98.12 110 GLY A O 1
ATOM 858 N N . LYS A 1 111 ? -3.596 6.203 10.484 1 97.25 111 LYS A N 1
ATOM 859 C CA . LYS A 1 111 ? -2.844 5.93 11.703 1 97.25 111 LYS A CA 1
ATOM 860 C C . LYS A 1 111 ? -3.537 6.527 12.922 1 97.25 111 LYS A C 1
ATOM 862 O O . LYS A 1 111 ? -4.359 7.438 12.797 1 97.25 111 LYS A O 1
ATOM 867 N N . GLY A 1 112 ? -3.182 6.055 14.109 1 95.56 112 GLY A N 1
ATOM 868 C CA . GLY A 1 112 ? -3.807 6.508 15.344 1 95.56 112 GLY A CA 1
ATOM 869 C C . GLY A 1 112 ? -5.164 5.875 15.594 1 95.56 112 GLY A C 1
ATOM 870 O O . GLY A 1 112 ? -5.281 4.648 15.641 1 95.56 112 GLY A O 1
ATOM 871 N N . ASP A 1 113 ? -6.199 6.855 15.711 1 96.81 113 ASP A N 1
ATOM 872 C CA . ASP A 1 113 ? -7.547 6.398 16.031 1 96.81 113 ASP A CA 1
ATOM 873 C C . ASP A 1 113 ? -8.586 7.07 15.133 1 96.81 113 ASP A C 1
ATOM 875 O O . ASP A 1 113 ? -9.391 7.879 15.602 1 96.81 113 ASP A O 1
ATOM 879 N N . PRO A 1 114 ? -8.578 6.582 13.906 1 98 114 PRO A N 1
ATOM 880 C CA . PRO A 1 114 ? -9.453 7.262 12.945 1 98 114 PRO A CA 1
ATOM 881 C C . PRO A 1 114 ? -10.93 7.168 13.328 1 98 114 PRO A C 1
ATOM 883 O O . PRO A 1 114 ? -11.68 8.133 13.148 1 98 114 PRO A O 1
ATOM 886 N N . ALA A 1 115 ? -11.391 6.043 13.883 1 97.56 115 ALA A N 1
ATOM 887 C CA . ALA A 1 115 ? -12.789 5.906 14.281 1 97.56 115 ALA A CA 1
ATOM 888 C C . ALA A 1 115 ? -13.125 6.844 15.438 1 97.56 115 ALA A C 1
ATOM 890 O O . ALA A 1 115 ? -14.203 7.438 15.469 1 97.56 115 ALA A O 1
ATOM 891 N N . LEU A 1 116 ? -12.211 6.988 16.375 1 97.94 116 LEU A N 1
ATOM 892 C CA . LEU A 1 116 ? -12.414 7.891 17.5 1 97.94 116 LEU A CA 1
ATOM 893 C C . LEU A 1 116 ? -12.508 9.336 17.031 1 97.94 116 LEU A C 1
ATOM 895 O O . LEU A 1 116 ? -13.344 10.102 17.516 1 97.94 116 LEU A O 1
ATOM 899 N N . VAL A 1 117 ? -11.648 9.711 16.094 1 98.5 117 VAL A N 1
ATOM 900 C CA . VAL A 1 117 ? -11.656 11.055 15.539 1 98.5 117 VAL A CA 1
ATOM 901 C C . VAL A 1 117 ? -13.039 11.367 14.961 1 98.5 117 VAL A C 1
ATOM 903 O O . VAL A 1 117 ? -13.633 12.398 15.281 1 98.5 117 VAL A O 1
ATOM 906 N N . MET A 1 118 ? -13.578 10.43 14.164 1 98.62 118 MET A N 1
ATOM 907 C CA . MET A 1 118 ? -14.867 10.641 13.523 1 98.62 118 MET A CA 1
ATOM 908 C C . MET A 1 118 ? -15.992 10.68 14.555 1 98.62 118 MET A C 1
ATOM 910 O O . MET A 1 118 ? -16.906 11.508 14.453 1 98.62 118 MET A O 1
ATOM 914 N N . SER A 1 119 ? -15.891 9.82 15.531 1 98.12 119 SER A N 1
ATOM 915 C CA . SER A 1 119 ? -16.906 9.789 16.578 1 98.12 119 SER A CA 1
ATOM 916 C C . SER A 1 119 ? -16.938 11.102 17.359 1 98.12 119 SER A C 1
ATOM 918 O O . SER A 1 119 ? -18 11.578 17.75 1 98.12 119 SER A O 1
ATOM 920 N N . GLU A 1 120 ? -15.797 11.695 17.594 1 97.5 120 GLU A N 1
ATOM 921 C CA . GLU A 1 120 ? -15.719 12.953 18.328 1 97.5 120 GLU A CA 1
ATOM 922 C C . GLU A 1 120 ? -16.328 14.102 17.531 1 97.5 120 GLU A C 1
ATOM 924 O O . GLU A 1 120 ? -16.781 15.094 18.094 1 97.5 120 GLU A O 1
ATOM 929 N N . TYR A 1 121 ? -16.297 13.922 16.219 1 98 121 TYR A N 1
ATOM 930 C CA . TYR A 1 121 ? -16.938 14.93 15.391 1 98 121 TYR A CA 1
ATOM 931 C C . TYR A 1 121 ? -18.453 14.781 15.438 1 98 121 TYR A C 1
ATOM 933 O O . TYR A 1 121 ? -19.188 15.672 14.992 1 98 121 TYR A O 1
ATOM 941 N N . GLY A 1 122 ? -19 13.641 15.906 1 98.19 122 GLY A N 1
ATOM 942 C CA . GLY A 1 122 ? -20.438 13.492 16.094 1 98.19 122 GLY A CA 1
ATOM 943 C C . GLY A 1 122 ? -21.016 12.336 15.289 1 98.19 122 GLY A C 1
ATOM 944 O O . GLY A 1 122 ? -22.203 12 15.438 1 98.19 122 GLY A O 1
ATOM 945 N N . PHE A 1 123 ? -20.234 11.648 14.422 1 98.31 123 PHE A N 1
ATOM 946 C CA . PHE A 1 123 ? -20.719 10.508 13.664 1 98.31 123 PHE A CA 1
ATOM 947 C C . PHE A 1 123 ? -21.062 9.344 14.586 1 98.31 123 PHE A C 1
ATOM 949 O O . PHE A 1 123 ? -20.281 8.992 15.469 1 98.31 123 PHE A O 1
ATOM 956 N N . LYS A 1 124 ? -22.172 8.68 14.328 1 96.81 124 LYS A N 1
ATOM 957 C CA . LYS A 1 124 ? -22.688 7.762 15.336 1 96.81 124 LYS A CA 1
ATOM 958 C C . LYS A 1 124 ? -22.359 6.316 14.984 1 96.81 124 LYS A C 1
ATOM 960 O O . LYS A 1 124 ? -22.266 5.461 15.867 1 96.81 124 LYS A O 1
ATOM 965 N N . LYS A 1 125 ? -22.234 6.008 13.719 1 96.19 125 LYS A N 1
ATOM 966 C CA . LYS A 1 125 ? -21.938 4.656 13.266 1 96.19 125 LYS A CA 1
ATOM 967 C C . LYS A 1 125 ? -20.625 4.617 12.484 1 96.19 125 LYS A C 1
ATOM 969 O O . LYS A 1 125 ? -20.625 4.676 11.25 1 96.19 125 LYS A O 1
ATOM 974 N N . VAL A 1 126 ? -19.516 4.512 13.25 1 96.94 126 VAL A N 1
ATOM 975 C CA . VAL A 1 126 ? -18.188 4.562 12.648 1 96.94 126 VAL A CA 1
ATOM 976 C C . VAL A 1 126 ? -17.438 3.273 12.953 1 96.94 126 VAL A C 1
ATOM 978 O O . VAL A 1 126 ? -17.391 2.834 14.102 1 96.94 126 VAL A O 1
ATOM 981 N N . LEU A 1 127 ? -16.891 2.66 11.977 1 96.19 127 LEU A N 1
ATOM 982 C CA . LEU A 1 127 ? -15.945 1.558 12.141 1 96.19 127 LEU A CA 1
ATOM 983 C C . LEU A 1 127 ? -14.586 1.917 11.555 1 96.19 127 LEU A C 1
ATOM 985 O O . LEU A 1 127 ? -14.508 2.535 10.484 1 96.19 127 LEU A O 1
ATOM 989 N N . SER A 1 128 ? -13.547 1.612 12.328 1 96.88 128 SER A N 1
ATOM 990 C CA . SER A 1 128 ? -12.266 1.618 11.641 1 96.88 128 SER A CA 1
ATOM 991 C C . SER A 1 128 ? -12.234 0.589 10.516 1 96.88 128 SER A C 1
ATOM 993 O O . SER A 1 128 ? -12.906 -0.438 10.586 1 96.88 128 SER A O 1
ATOM 995 N N . LEU A 1 129 ? -11.5 0.879 9.516 1 97.25 129 LEU A N 1
ATOM 996 C CA . LEU A 1 129 ? -11.398 -0.056 8.398 1 97.25 129 LEU A CA 1
ATOM 997 C C . LEU A 1 129 ? -10.883 -1.412 8.875 1 97.25 129 LEU A C 1
ATOM 999 O O . LEU A 1 129 ? -11.328 -2.453 8.383 1 97.25 129 LEU A O 1
ATOM 1003 N N . GLU A 1 130 ? -9.969 -1.4 9.797 1 94.31 130 GLU A N 1
ATOM 1004 C CA . GLU A 1 130 ? -9.461 -2.643 10.375 1 94.31 130 GLU A CA 1
ATOM 1005 C C . GLU A 1 130 ? -10.578 -3.441 11.031 1 94.31 130 GLU A C 1
ATOM 1007 O O . GLU A 1 130 ? -10.688 -4.652 10.828 1 94.31 130 GLU A O 1
ATOM 1012 N N . GLU A 1 131 ? -11.367 -2.777 11.836 1 93.12 131 GLU A N 1
ATOM 1013 C CA . GLU A 1 131 ? -12.5 -3.43 12.484 1 93.12 131 GLU A CA 1
ATOM 1014 C C . GLU A 1 131 ? -13.508 -3.945 11.453 1 93.12 131 GLU A C 1
ATOM 1016 O O . GLU A 1 131 ? -13.984 -5.078 11.555 1 93.12 131 GLU A O 1
ATOM 1021 N N . PHE A 1 132 ? -13.812 -3.131 10.516 1 94.75 132 PHE A N 1
ATOM 1022 C CA . PHE A 1 132 ? -14.734 -3.527 9.453 1 94.75 132 PHE A CA 1
ATOM 1023 C C . PHE A 1 132 ? -14.234 -4.789 8.758 1 94.75 132 PHE A C 1
ATOM 1025 O O . PHE A 1 132 ? -15 -5.738 8.57 1 94.75 132 PHE A O 1
ATOM 1032 N N . ALA A 1 133 ? -12.961 -4.836 8.352 1 94.12 133 ALA A N 1
ATOM 1033 C CA . ALA A 1 133 ? -12.367 -5.969 7.652 1 94.12 133 ALA A CA 1
ATOM 1034 C C . ALA A 1 133 ? -12.445 -7.242 8.492 1 94.12 133 ALA A C 1
ATOM 1036 O O . ALA A 1 133 ? -12.586 -8.344 7.953 1 94.12 133 ALA A O 1
ATOM 1037 N N . SER A 1 134 ? -12.398 -7.082 9.797 1 91.75 134 SER A N 1
ATOM 1038 C CA . SER A 1 134 ? -12.344 -8.227 10.703 1 91.75 134 SER A CA 1
ATOM 1039 C C . SER A 1 134 ? -13.664 -8.992 10.703 1 91.75 134 SER A C 1
ATOM 1041 O O . SER A 1 134 ? -13.719 -10.141 11.141 1 91.75 134 SER A O 1
ATOM 1043 N N . TYR A 1 135 ? -14.734 -8.391 10.227 1 91.06 135 TYR A N 1
ATOM 1044 C CA . TYR A 1 135 ? -16.031 -9.055 10.164 1 91.06 135 TYR A CA 1
ATOM 1045 C C . TYR A 1 135 ? -16.109 -10 8.977 1 91.06 135 TYR A C 1
ATOM 1047 O O . TYR A 1 135 ? -17.016 -10.828 8.891 1 91.06 135 TYR A O 1
ATOM 1055 N N . PHE A 1 136 ? -15.148 -9.859 8.031 1 91.81 136 PHE A N 1
ATOM 1056 C CA . PHE A 1 136 ? -15.148 -10.672 6.816 1 91.81 136 PHE A CA 1
ATOM 1057 C C . PHE A 1 136 ? -13.961 -11.625 6.809 1 91.81 136 PHE A C 1
ATOM 1059 O O . PHE A 1 136 ? -12.812 -11.203 6.672 1 91.81 136 PHE A O 1
ATOM 1066 N N . GLU A 1 137 ? -14.32 -12.859 6.82 1 90.62 137 GLU A N 1
ATOM 1067 C CA . GLU A 1 137 ? -13.258 -13.867 6.797 1 90.62 137 GLU A CA 1
ATOM 1068 C C . GLU A 1 137 ? -12.484 -13.82 5.488 1 90.62 137 GLU A C 1
ATOM 1070 O O . GLU A 1 137 ? -13.07 -13.758 4.406 1 90.62 137 GLU A O 1
ATOM 1075 N N . SER A 1 138 ? -11.188 -13.68 5.488 1 91.69 138 SER A N 1
ATOM 1076 C CA . SER A 1 138 ? -10.273 -13.789 4.359 1 91.69 138 SER A CA 1
ATOM 1077 C C . SER A 1 138 ? -10.359 -12.578 3.447 1 91.69 138 SER A C 1
ATOM 1079 O O . SER A 1 138 ? -10.016 -12.648 2.266 1 91.69 138 SER A O 1
ATOM 1081 N N . MET A 1 139 ? -10.891 -11.469 4.02 1 93.75 139 MET A N 1
ATOM 1082 C CA . MET A 1 139 ? -10.945 -10.266 3.201 1 93.75 139 MET A CA 1
ATOM 1083 C C . MET A 1 139 ? -9.539 -9.75 2.9 1 93.75 139 MET A C 1
ATOM 1085 O O . MET A 1 139 ? -9.266 -9.305 1.783 1 93.75 139 MET A O 1
ATOM 1089 N N . ASP A 1 140 ? -8.727 -9.719 3.889 1 95 140 ASP A N 1
ATOM 1090 C CA . ASP A 1 140 ? -7.293 -9.5 3.697 1 95 140 ASP A CA 1
ATOM 1091 C C . ASP A 1 140 ? -6.578 -10.805 3.363 1 95 140 ASP A C 1
ATOM 1093 O O . ASP A 1 140 ? -6.41 -11.664 4.23 1 95 140 ASP A O 1
ATOM 1097 N N . PRO A 1 141 ? -6.102 -10.938 2.131 1 94 141 PRO A N 1
ATOM 1098 C CA . PRO A 1 141 ? -5.594 -12.242 1.7 1 94 141 PRO A CA 1
ATOM 1099 C C . PRO A 1 141 ? -4.242 -12.586 2.324 1 94 141 PRO A C 1
ATOM 1101 O O . PRO A 1 141 ? -3.795 -13.734 2.244 1 94 141 PRO A O 1
ATOM 1104 N N . VAL A 1 142 ? -3.57 -11.609 2.941 1 95.12 142 VAL A N 1
ATOM 1105 C CA . VAL A 1 142 ? -2.252 -11.883 3.506 1 95.12 142 VAL A CA 1
ATOM 1106 C C . VAL A 1 142 ? -2.297 -11.719 5.023 1 95.12 142 VAL A C 1
ATOM 1108 O O . VAL A 1 142 ? -1.255 -11.602 5.672 1 95.12 142 VAL A O 1
ATOM 1111 N N . SER A 1 143 ? -3.482 -11.711 5.598 1 93.25 143 SER A N 1
ATOM 1112 C CA . SER A 1 143 ? -3.654 -11.484 7.027 1 93.25 143 SER A CA 1
ATOM 1113 C C . SER A 1 143 ? -2.875 -12.5 7.848 1 93.25 143 SER A C 1
ATOM 1115 O O . SER A 1 143 ? -2.334 -12.172 8.906 1 93.25 143 SER A O 1
ATOM 1117 N N . GLN A 1 144 ? -2.77 -13.773 7.387 1 91 144 GLN A N 1
ATOM 1118 C CA . GLN A 1 144 ? -2.139 -14.852 8.141 1 91 144 GLN A CA 1
ATOM 1119 C C . GLN A 1 144 ? -0.63 -14.641 8.242 1 91 144 GLN A C 1
ATOM 1121 O O . GLN A 1 144 ? 0.042 -15.297 9.039 1 91 144 GLN A O 1
ATOM 1126 N N . TYR A 1 145 ? -0.11 -13.727 7.461 1 92.81 145 TYR A N 1
ATOM 1127 C CA . TYR A 1 145 ? 1.326 -13.469 7.461 1 92.81 145 TYR A CA 1
ATOM 1128 C C . TYR A 1 145 ? 1.665 -12.266 8.328 1 92.81 145 TYR A C 1
ATOM 1130 O O . TYR A 1 145 ? 2.836 -11.898 8.469 1 92.81 145 TYR A O 1
ATOM 1138 N N . LYS A 1 146 ? 0.652 -11.578 8.828 1 90.69 146 LYS A N 1
ATOM 1139 C CA . LYS A 1 146 ? 0.83 -10.508 9.805 1 90.69 146 LYS A CA 1
ATOM 1140 C C . LYS A 1 146 ? 0.866 -11.07 11.227 1 90.69 146 LYS A C 1
ATOM 1142 O O . LYS A 1 146 ? -0.157 -11.516 11.75 1 90.69 146 LYS A O 1
ATOM 1147 N N . ARG A 1 147 ? 2.033 -11.125 11.734 1 81.31 147 ARG A N 1
ATOM 1148 C CA . ARG A 1 147 ? 2.215 -11.766 13.031 1 81.31 147 ARG A CA 1
ATOM 1149 C C . ARG A 1 147 ? 2.25 -10.727 14.156 1 81.31 147 ARG A C 1
ATOM 1151 O O . ARG A 1 147 ? 3.002 -9.758 14.078 1 81.31 147 ARG A O 1
ATOM 1158 N N . TRP A 1 148 ? 1.331 -10.977 15.07 1 65.75 148 TRP A N 1
ATOM 1159 C CA . TRP A 1 148 ? 1.141 -10.016 16.156 1 65.75 148 TRP A CA 1
ATOM 1160 C C . TRP A 1 148 ? 2.447 -9.781 16.906 1 65.75 148 TRP A C 1
ATOM 1162 O O . TRP A 1 148 ? 3.273 -10.688 17.031 1 65.75 148 TRP A O 1
ATOM 1172 N N . THR A 1 149 ? 2.738 -8.594 17.078 1 60.44 149 THR A N 1
ATOM 1173 C CA . THR A 1 149 ? 3.812 -8.258 18.016 1 60.44 149 THR A CA 1
ATOM 1174 C C . THR A 1 149 ? 3.264 -8.039 19.422 1 60.44 149 THR A C 1
ATOM 1176 O O . THR A 1 149 ? 2.053 -7.91 19.609 1 60.44 149 THR A O 1
ATOM 1179 N N . THR A 1 150 ? 3.961 -8.336 20.641 1 45.31 150 THR A N 1
ATOM 1180 C CA . THR A 1 150 ? 3.574 -8.25 22.047 1 45.31 150 THR A CA 1
ATOM 1181 C C . THR A 1 150 ? 2.797 -6.961 22.312 1 45.31 150 THR A C 1
ATOM 1183 O O . THR A 1 150 ? 2.576 -6.59 23.469 1 45.31 150 THR A O 1
ATOM 1186 N N . MET A 1 151 ? 2.375 -6.289 21.453 1 42.38 151 MET A N 1
ATOM 1187 C CA . MET A 1 151 ? 1.843 -5.066 22.047 1 42.38 151 MET A CA 1
ATOM 1188 C C . MET A 1 151 ? 0.558 -5.352 22.812 1 42.38 151 MET A C 1
ATOM 1190 O O . MET A 1 151 ? -0.14 -6.324 22.531 1 42.38 151 MET A O 1
ATOM 1194 N N . PRO A 1 152 ? 0.097 -4.445 23.812 1 40.62 152 PRO A N 1
ATOM 1195 C CA . PRO A 1 152 ? -0.929 -4.684 24.828 1 40.62 152 PRO A CA 1
ATOM 1196 C C . PRO A 1 152 ? -2.232 -5.219 24.234 1 40.62 152 PRO A C 1
ATOM 1198 O O . PRO A 1 152 ? -2.629 -4.82 23.141 1 40.62 152 PRO A O 1
ATOM 1201 N N . GLN A 1 153 ? -2.678 -6.492 24.641 1 40.81 153 GLN A N 1
ATOM 1202 C CA . GLN A 1 153 ? -3.902 -7.273 24.5 1 40.81 153 GLN A CA 1
ATOM 1203 C C . GLN A 1 153 ? -5.129 -6.367 24.469 1 40.81 153 GLN A C 1
ATOM 1205 O O . GLN A 1 153 ? -6.227 -6.809 24.125 1 40.81 153 GLN A O 1
ATOM 1210 N N . SER A 1 154 ? -4.984 -5.289 25.125 1 38.22 154 SER A N 1
ATOM 1211 C CA . SER A 1 154 ? -6.207 -4.582 25.484 1 38.22 154 SER A CA 1
ATOM 1212 C C . SER A 1 154 ? -7.078 -4.324 24.25 1 38.22 154 SER A C 1
ATOM 1214 O O . SER A 1 154 ? -8.297 -4.148 24.375 1 38.22 154 SER A O 1
ATOM 1216 N N . ASP A 1 155 ? -6.531 -4.023 23.094 1 38.81 155 ASP A N 1
ATOM 1217 C CA . ASP A 1 155 ? -7.461 -3.562 22.062 1 38.81 155 ASP A CA 1
ATOM 1218 C C . ASP A 1 155 ? -7.922 -4.719 21.188 1 38.81 155 ASP A C 1
ATOM 1220 O O . ASP A 1 155 ? -8.547 -4.5 20.141 1 38.81 155 ASP A O 1
ATOM 1224 N N . ARG A 1 156 ? -7.336 -5.859 21.312 1 41.75 156 ARG A N 1
ATOM 1225 C CA . ARG A 1 156 ? -7.895 -6.977 20.562 1 41.75 156 ARG A CA 1
ATOM 1226 C C . ARG A 1 156 ? -9.297 -7.316 21.047 1 41.75 156 ARG A C 1
ATOM 1228 O O . ARG 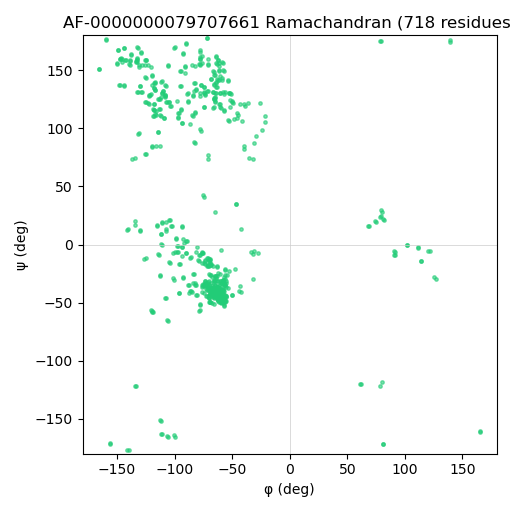A 1 156 ? -9.5 -8.32 21.734 1 41.75 156 ARG A O 1
ATOM 1235 N N . LYS A 1 157 ? -9.961 -6.344 21.547 1 38.75 157 LYS A N 1
ATOM 1236 C CA . LYS A 1 157 ? -11.32 -6.723 21.938 1 38.75 157 LYS A CA 1
ATOM 1237 C C . LYS A 1 157 ? -12.023 -7.488 20.812 1 38.75 157 LYS A C 1
ATOM 1239 O O . LYS A 1 157 ? -11.891 -7.141 19.641 1 38.75 157 LYS A O 1
ATOM 1244 N N . GLU A 1 158 ? -12.211 -8.797 21 1 45.28 158 GLU A N 1
ATOM 1245 C CA . GLU A 1 158 ? -13.188 -9.477 20.156 1 45.28 158 GLU A CA 1
ATOM 1246 C C . GLU A 1 158 ? -14.188 -8.492 19.562 1 45.28 158 GLU A C 1
ATOM 1248 O O . GLU A 1 158 ? -14.672 -7.59 20.25 1 45.28 158 GLU A O 1
ATOM 1253 N N . PRO A 1 159 ? -14.031 -8.328 18.203 1 45.88 159 PRO A N 1
ATOM 1254 C CA . PRO A 1 159 ? -15.047 -7.41 17.672 1 45.88 159 PRO A CA 1
ATOM 1255 C C . PRO A 1 159 ? -16.344 -7.438 18.484 1 45.88 159 PRO A C 1
ATOM 1257 O O . PRO A 1 159 ? -16.875 -8.516 18.766 1 45.88 159 PRO A O 1
ATOM 1260 N N . ALA A 1 160 ? -16.453 -6.559 19.438 1 42.88 160 ALA A N 1
ATOM 1261 C CA . ALA A 1 160 ? -17.75 -6.461 20.094 1 42.88 160 ALA A CA 1
ATOM 1262 C C . ALA A 1 160 ? -18.891 -6.68 19.094 1 42.88 160 ALA A C 1
ATOM 1264 O O . ALA A 1 160 ? -18.734 -6.387 17.906 1 42.88 160 ALA A O 1
ATOM 1265 N N . VAL A 1 161 ? -19.719 -7.645 19.344 1 47.44 161 VAL A N 1
ATOM 1266 C CA . VAL A 1 161 ? -20.969 -7.797 18.594 1 47.44 161 VAL A CA 1
ATOM 1267 C C . VAL A 1 161 ? -21.391 -6.445 18.016 1 47.44 161 VAL A C 1
ATOM 1269 O O . VAL A 1 161 ? -21.578 -5.477 18.75 1 47.44 161 VAL A O 1
ATOM 1272 N N . PRO A 1 162 ? -21.031 -6.305 16.688 1 56.06 162 PRO A N 1
ATOM 1273 C CA . PRO A 1 162 ? -21.391 -5 16.125 1 56.06 162 PRO A CA 1
ATOM 1274 C C . PRO A 1 162 ? -22.781 -4.539 16.531 1 56.06 162 PRO A C 1
ATOM 1276 O O . PRO A 1 162 ? -23.703 -5.355 16.625 1 56.06 162 PRO A O 1
ATOM 1279 N N . ARG A 1 163 ? -22.938 -3.445 17.156 1 55.38 163 ARG A N 1
ATOM 1280 C CA . ARG A 1 163 ? -24.203 -2.791 17.438 1 55.38 163 ARG A CA 1
ATOM 1281 C C . ARG A 1 163 ? -25.078 -2.734 16.172 1 55.38 163 ARG A C 1
ATOM 1283 O O . ARG A 1 163 ? -26.297 -2.609 16.266 1 55.38 163 ARG A O 1
ATOM 1290 N N . TYR A 1 164 ? -24.422 -2.854 14.938 1 66.56 164 TYR A N 1
ATOM 1291 C CA . TYR A 1 164 ? -25.141 -2.881 13.664 1 66.56 164 TYR A CA 1
ATOM 1292 C C . TYR A 1 164 ? -24.766 -4.109 12.852 1 66.56 164 TYR A C 1
ATOM 1294 O O . TYR A 1 164 ? -23.797 -4.801 13.172 1 66.56 164 TYR A O 1
ATOM 1302 N N . ASN A 1 165 ? -25.719 -4.48 12 1 79.62 165 ASN A N 1
ATOM 1303 C CA . ASN A 1 165 ? -25.484 -5.625 11.125 1 79.62 165 ASN A CA 1
ATOM 1304 C C . ASN A 1 165 ? -24.453 -5.301 10.039 1 79.62 165 ASN A C 1
ATOM 1306 O O . ASN A 1 165 ? -24.828 -5.004 8.898 1 79.62 165 ASN A O 1
ATOM 1310 N N . VAL A 1 166 ? -23.219 -5.27 10.305 1 81.38 166 VAL A N 1
ATOM 1311 C CA . VAL A 1 166 ? -22.094 -4.875 9.453 1 81.38 166 VAL A CA 1
ATOM 1312 C C . VAL A 1 166 ? -22.109 -5.688 8.156 1 81.38 166 VAL A C 1
ATOM 1314 O O . VAL A 1 166 ? -21.734 -5.188 7.098 1 81.38 166 VAL A O 1
ATOM 1317 N N . LEU A 1 167 ? -22.688 -6.855 8.227 1 80.62 167 LEU A N 1
ATOM 1318 C CA . LEU A 1 167 ? -22.656 -7.754 7.082 1 80.62 167 LEU A CA 1
ATOM 1319 C C . LEU A 1 167 ? -23.812 -7.457 6.137 1 80.62 167 LEU A C 1
ATOM 1321 O O . LEU A 1 167 ? -23.812 -7.887 4.98 1 80.62 167 LEU A O 1
ATOM 1325 N N . SER A 1 168 ? -24.734 -6.637 6.668 1 84.75 168 SER A N 1
ATOM 1326 C CA . SER A 1 168 ? -25.906 -6.402 5.828 1 84.75 168 SER A CA 1
ATOM 1327 C C . SER A 1 168 ? -26.125 -4.91 5.594 1 84.75 168 SER A C 1
ATOM 1329 O O . SER A 1 168 ? -26.891 -4.523 4.703 1 84.75 168 SER A O 1
ATOM 1331 N N . GLU A 1 169 ? -25.438 -4.125 6.328 1 90 169 GLU A N 1
ATOM 1332 C CA . GLU A 1 169 ? -25.594 -2.682 6.164 1 90 169 GLU A CA 1
ATOM 1333 C C . GLU A 1 169 ? -24.531 -2.115 5.219 1 90 169 GLU A C 1
ATOM 1335 O O . GLU A 1 169 ? -23.344 -2.439 5.336 1 90 169 GLU A O 1
ATOM 1340 N N . ARG A 1 170 ? -25 -1.226 4.316 1 93 170 ARG A N 1
ATOM 1341 C CA . ARG A 1 170 ? -24.109 -0.643 3.32 1 93 170 ARG A CA 1
ATOM 1342 C C . ARG A 1 170 ? -23.312 0.509 3.91 1 93 170 ARG A C 1
ATOM 1344 O O . ARG A 1 170 ? -23.859 1.355 4.621 1 93 170 ARG A O 1
ATOM 1351 N N . ILE A 1 171 ? -22.062 0.503 3.66 1 96.94 171 ILE A N 1
ATOM 1352 C CA . ILE A 1 171 ? -21.219 1.65 3.977 1 96.94 171 ILE A CA 1
ATOM 1353 C C . ILE A 1 171 ? -21.625 2.848 3.127 1 96.94 171 ILE A C 1
ATOM 1355 O O . ILE A 1 171 ? -21.672 2.76 1.897 1 96.94 171 ILE A O 1
ATOM 1359 N N . LYS A 1 172 ? -21.875 3.891 3.791 1 97.56 172 LYS A N 1
ATOM 1360 C CA . LYS A 1 172 ? -22.422 5.039 3.068 1 97.56 172 LYS A CA 1
ATOM 1361 C C . LYS A 1 172 ? -21.312 6.012 2.676 1 97.56 172 LYS A C 1
ATOM 1363 O O . LYS A 1 172 ? -21.516 6.863 1.806 1 97.56 172 LYS A O 1
ATOM 1368 N N . ALA A 1 173 ? -20.109 5.895 3.311 1 98.62 173 ALA A N 1
ATOM 1369 C CA . ALA A 1 173 ? -18.953 6.707 2.969 1 98.62 173 ALA A CA 1
ATOM 1370 C C . ALA A 1 173 ? -17.672 6.129 3.584 1 98.62 173 ALA A C 1
ATOM 1372 O O . ALA A 1 173 ? -17.734 5.449 4.609 1 98.62 173 ALA A O 1
ATOM 1373 N N . ALA A 1 174 ? -16.625 6.359 2.951 1 98.88 174 ALA A N 1
ATOM 1374 C CA . ALA A 1 174 ? -15.305 6.008 3.471 1 98.88 174 ALA A CA 1
ATOM 1375 C C . ALA A 1 174 ? -14.453 7.254 3.68 1 98.88 174 ALA A C 1
ATOM 1377 O O . ALA A 1 174 ? -14.477 8.18 2.863 1 98.88 174 ALA A O 1
ATOM 1378 N N . PHE A 1 175 ? -13.703 7.27 4.789 1 98.94 175 PHE A N 1
ATOM 1379 C CA . PHE A 1 175 ? -12.867 8.406 5.152 1 98.94 175 PHE A CA 1
ATOM 1380 C C . PHE A 1 175 ? -11.422 7.965 5.375 1 98.94 175 PHE A C 1
ATOM 1382 O O . PHE A 1 175 ? -11.164 7.062 6.176 1 98.94 175 PHE A O 1
ATOM 1389 N N . VAL A 1 176 ? -10.508 8.531 4.652 1 98.94 176 VAL A N 1
ATOM 1390 C CA . VAL A 1 176 ? -9.086 8.414 4.961 1 98.94 176 VAL A CA 1
ATOM 1391 C C . VAL A 1 176 ? -8.648 9.602 5.82 1 98.94 176 VAL A C 1
ATOM 1393 O O . VAL A 1 176 ? -8.414 10.695 5.305 1 98.94 176 VAL A O 1
ATOM 1396 N N . VAL A 1 177 ? -8.469 9.312 7.055 1 98.81 177 VAL A N 1
ATOM 1397 C CA . VAL A 1 177 ? -8.391 10.344 8.086 1 98.81 177 VAL A CA 1
ATOM 1398 C C . VAL A 1 177 ? -6.945 10.82 8.227 1 98.81 177 VAL A C 1
ATOM 1400 O O . VAL A 1 177 ? -6.699 11.984 8.547 1 98.81 177 VAL A O 1
ATOM 1403 N N . SER A 1 178 ? -6.047 9.961 8.055 1 98.44 178 SER A N 1
ATOM 1404 C CA . SER A 1 178 ? -4.609 10.188 8.117 1 98.44 178 SER A CA 1
ATOM 1405 C C . SER A 1 178 ? -3.848 9.133 7.324 1 98.44 178 SER A C 1
ATOM 1407 O O . SER A 1 178 ? -4.445 8.383 6.547 1 98.44 178 SER A O 1
ATOM 1409 N N . ASP A 1 179 ? -2.523 9.086 7.414 1 97.81 179 ASP A N 1
ATOM 1410 C CA . ASP A 1 179 ? -1.72 8.117 6.68 1 97.81 179 ASP A CA 1
ATOM 1411 C C . ASP A 1 179 ? -2.094 6.688 7.07 1 97.81 179 ASP A C 1
ATOM 1413 O O . ASP A 1 179 ? -1.912 6.285 8.227 1 97.81 179 ASP A O 1
ATOM 1417 N N . PRO A 1 180 ? -2.572 5.91 6.137 1 98 180 PRO A N 1
ATOM 1418 C CA . PRO A 1 180 ? -2.906 4.527 6.496 1 98 180 PRO A CA 1
ATOM 1419 C C . PRO A 1 180 ? -1.679 3.709 6.887 1 98 180 PRO A C 1
ATOM 1421 O O . PRO A 1 180 ? -0.606 3.877 6.301 1 98 180 PRO A O 1
ATOM 1424 N N . VAL A 1 181 ? -1.869 2.801 7.824 1 97.06 181 VAL A N 1
ATOM 1425 C CA . VAL A 1 181 ? -0.794 1.976 8.367 1 97.06 181 VAL A CA 1
ATOM 1426 C C . VAL A 1 181 ? -0.614 0.729 7.5 1 97.06 181 VAL A C 1
ATOM 1428 O O . VAL A 1 181 ? 0.514 0.3 7.246 1 97.06 181 VAL A O 1
ATOM 1431 N N . ASP A 1 182 ? -1.675 0.118 7.039 1 97.12 182 ASP A N 1
ATOM 1432 C CA . ASP A 1 182 ? -1.707 -1.098 6.234 1 97.12 182 ASP A CA 1
ATOM 1433 C C . ASP A 1 182 ? -2.281 -0.821 4.848 1 97.12 182 ASP A C 1
ATOM 1435 O O . ASP A 1 182 ? -3.451 -1.106 4.582 1 97.12 182 ASP A O 1
ATOM 1439 N N . TRP A 1 183 ? -1.395 -0.376 3.943 1 98.69 183 TRP A N 1
ATOM 1440 C CA . TRP A 1 183 ? -1.848 0.052 2.623 1 98.69 183 TRP A CA 1
ATOM 1441 C C . TRP A 1 183 ? -2.514 -1.099 1.877 1 98.69 183 TRP A C 1
ATOM 1443 O O . TRP A 1 183 ? -3.553 -0.913 1.237 1 98.69 183 TRP A O 1
ATOM 1453 N N . GLY A 1 184 ? -1.883 -2.291 1.898 1 98.25 184 GLY A N 1
ATOM 1454 C CA . GLY A 1 184 ? -2.408 -3.422 1.149 1 98.25 184 GLY A CA 1
ATOM 1455 C C . GLY A 1 184 ? -3.832 -3.779 1.531 1 98.25 184 GLY A C 1
ATOM 1456 O O . GLY A 1 184 ? -4.707 -3.869 0.667 1 98.25 184 GLY A O 1
ATOM 1457 N N . ARG A 1 185 ? -4.059 -3.973 2.828 1 97.62 185 ARG A N 1
ATOM 1458 C CA . ARG A 1 185 ? -5.398 -4.273 3.316 1 97.62 185 ARG A CA 1
ATOM 1459 C C . ARG A 1 185 ? -6.371 -3.15 2.979 1 97.62 185 ARG A C 1
ATOM 1461 O O . ARG A 1 185 ? -7.477 -3.402 2.494 1 97.62 185 ARG A O 1
ATOM 1468 N N . ASP A 1 186 ? -5.934 -1.937 3.268 1 98.69 186 ASP A N 1
ATOM 1469 C CA . ASP A 1 186 ? -6.848 -0.808 3.125 1 98.69 186 ASP A CA 1
ATOM 1470 C C . ASP A 1 186 ? -7.238 -0.6 1.665 1 98.69 186 ASP A C 1
ATOM 1472 O O . ASP A 1 186 ? -8.398 -0.298 1.363 1 98.69 186 ASP A O 1
ATOM 1476 N N . ILE A 1 187 ? -6.309 -0.766 0.729 1 98.88 187 ILE A N 1
ATOM 1477 C CA . ILE A 1 187 ? -6.617 -0.65 -0.692 1 98.88 187 ILE A CA 1
ATOM 1478 C C . ILE A 1 187 ? -7.57 -1.77 -1.106 1 98.88 187 ILE A C 1
ATOM 1480 O O . ILE A 1 187 ? -8.555 -1.528 -1.812 1 98.88 187 ILE A O 1
ATOM 1484 N N . GLN A 1 188 ? -7.301 -3.018 -0.65 1 98.44 188 GLN A N 1
ATOM 1485 C CA . GLN A 1 188 ? -8.172 -4.148 -0.952 1 98.44 188 GLN A CA 1
ATOM 1486 C C . GLN A 1 188 ? -9.594 -3.895 -0.464 1 98.44 188 GLN A C 1
ATOM 1488 O O . GLN A 1 188 ? -10.555 -4.047 -1.224 1 98.44 188 GLN A O 1
ATOM 1493 N N . VAL A 1 189 ? -9.734 -3.449 0.787 1 97.88 189 VAL A N 1
ATOM 1494 C CA . VAL A 1 189 ? -11.039 -3.26 1.42 1 97.88 189 VAL A CA 1
ATOM 1495 C C . VAL A 1 189 ? -11.766 -2.092 0.76 1 97.88 189 VAL A C 1
ATOM 1497 O O . VAL A 1 189 ? -12.961 -2.182 0.476 1 97.88 189 VAL A O 1
ATOM 1500 N N . LEU A 1 190 ? -11.047 -1.033 0.525 1 98.69 190 LEU A N 1
ATOM 1501 C CA . LEU A 1 190 ? -11.672 0.113 -0.129 1 98.69 190 LEU A CA 1
ATOM 1502 C C . LEU A 1 190 ? -12.148 -0.254 -1.527 1 98.69 190 LEU A C 1
ATOM 1504 O O . LEU A 1 190 ? -13.258 0.125 -1.929 1 98.69 190 LEU A O 1
ATOM 1508 N N . CYS A 1 191 ? -11.359 -0.995 -2.277 1 97.88 191 CYS A N 1
ATOM 1509 C CA . CYS A 1 191 ? -11.805 -1.441 -3.594 1 97.88 191 CYS A CA 1
ATOM 1510 C C . CYS A 1 191 ? -13.086 -2.26 -3.488 1 97.88 191 CYS A C 1
ATOM 1512 O O . CYS A 1 191 ? -14.023 -2.053 -4.262 1 97.88 191 CYS A O 1
ATOM 1514 N N . ASP A 1 192 ? -13.133 -3.201 -2.527 1 96.94 192 ASP A N 1
ATOM 1515 C CA . ASP A 1 192 ? -14.32 -4.035 -2.336 1 96.94 192 ASP A CA 1
ATOM 1516 C C . ASP A 1 192 ? -15.539 -3.184 -2 1 96.94 192 ASP A C 1
ATOM 1518 O O . ASP A 1 192 ? -16.609 -3.369 -2.582 1 96.94 192 ASP A O 1
ATOM 1522 N N . VAL A 1 193 ? -15.391 -2.229 -1.104 1 97.25 193 VAL A N 1
ATOM 1523 C CA . VAL A 1 193 ? -16.484 -1.4 -0.615 1 97.25 193 VAL A CA 1
ATOM 1524 C C . VAL A 1 193 ? -16.953 -0.458 -1.721 1 97.25 193 VAL A C 1
ATOM 1526 O O . VAL A 1 193 ? -18.156 -0.362 -1.995 1 97.25 193 VAL A O 1
ATOM 1529 N N . LEU A 1 194 ? -16.047 0.186 -2.4 1 97.81 194 LEU A N 1
ATOM 1530 C CA . LEU A 1 194 ? -16.359 1.222 -3.377 1 97.81 194 LEU A CA 1
ATOM 1531 C C . LEU A 1 194 ? -16.969 0.612 -4.637 1 97.81 194 LEU A C 1
ATOM 1533 O O . LEU A 1 194 ? -17.922 1.157 -5.199 1 97.81 194 LEU A O 1
ATOM 1537 N N . ARG A 1 195 ? -16.453 -0.534 -5.039 1 94.81 195 ARG A N 1
ATOM 1538 C CA . ARG A 1 195 ? -16.953 -1.154 -6.262 1 94.81 195 ARG A CA 1
ATOM 1539 C C . ARG A 1 195 ? -18.344 -1.757 -6.051 1 94.81 195 ARG A C 1
ATOM 1541 O O . ARG A 1 195 ? -19.141 -1.818 -6.98 1 94.81 195 ARG A O 1
ATOM 1548 N N . SER A 1 196 ? -18.656 -2.238 -4.852 1 93.5 196 SER A N 1
ATOM 1549 C CA . SER A 1 196 ? -19.891 -2.961 -4.578 1 93.5 196 SER A CA 1
ATOM 1550 C C . SER A 1 196 ? -21 -2.01 -4.145 1 93.5 196 SER A C 1
ATOM 1552 O O . SER A 1 196 ? -22.125 -2.436 -3.9 1 93.5 196 SER A O 1
ATOM 1554 N N . GLY A 1 197 ? -20.672 -0.77 -3.949 1 92.75 197 GLY A N 1
ATOM 1555 C CA . GLY A 1 197 ? -21.672 0.171 -3.443 1 92.75 197 GLY A CA 1
ATOM 1556 C C . GLY A 1 197 ? -21.844 0.094 -1.94 1 92.75 197 GLY A C 1
ATOM 1557 O O . GLY A 1 197 ? -22.922 0.419 -1.423 1 92.75 197 GLY A O 1
ATOM 1558 N N . GLY A 1 198 ? -20.828 -0.431 -1.297 1 93.56 198 GLY A N 1
ATOM 1559 C CA . GLY A 1 198 ? -20.844 -0.365 0.156 1 93.56 198 GLY A CA 1
ATOM 1560 C C . GLY A 1 198 ? -21.016 -1.723 0.812 1 93.56 198 GLY A C 1
ATOM 1561 O O . GLY A 1 198 ? -21 -1.832 2.039 1 93.56 198 GLY A O 1
ATOM 1562 N N . LEU A 1 199 ? -21.172 -2.812 0.048 1 89.69 199 LEU A N 1
ATOM 1563 C CA . LEU A 1 199 ? -21.359 -4.16 0.58 1 89.69 199 LEU A CA 1
ATOM 1564 C C . LEU A 1 199 ? -20.422 -5.145 -0.11 1 89.69 199 LEU A C 1
ATOM 1566 O O . LEU A 1 199 ? -20.766 -5.719 -1.146 1 89.69 199 LEU A O 1
ATOM 1570 N N . PRO A 1 200 ? -19.281 -5.363 0.547 1 87.19 200 PRO A N 1
ATOM 1571 C CA . PRO A 1 200 ? -18.297 -6.246 -0.096 1 87.19 200 PRO A CA 1
ATOM 1572 C C . PRO A 1 200 ? -18.891 -7.598 -0.485 1 87.19 200 PRO A C 1
ATOM 1574 O O . PRO A 1 200 ? -19.656 -8.188 0.282 1 87.19 200 PRO A O 1
ATOM 1577 N N . GLY A 1 201 ? -18.531 -8.109 -1.586 1 75.62 201 GLY A N 1
ATOM 1578 C CA . GLY A 1 201 ? -19.031 -9.383 -2.096 1 75.62 201 GLY A CA 1
ATOM 1579 C C . GLY A 1 201 ? -20.25 -9.227 -2.979 1 75.62 201 GLY A C 1
ATOM 1580 O O . GLY A 1 201 ? -20.641 -10.172 -3.666 1 75.62 201 GLY A O 1
ATOM 1581 N N . GLY A 1 202 ? -20.844 -8.016 -3.059 1 71.06 202 GLY A N 1
ATOM 1582 C CA . GLY A 1 202 ? -22.016 -7.762 -3.869 1 71.06 202 GLY A CA 1
ATOM 1583 C C . GLY A 1 202 ? -21.688 -7.316 -5.281 1 71.06 202 GLY A C 1
ATOM 1584 O O . GLY A 1 202 ? -20.516 -7.215 -5.648 1 71.06 202 GLY A O 1
ATOM 1585 N N . ALA A 1 203 ? -22.703 -7.215 -6.051 1 74.62 203 ALA A N 1
ATOM 1586 C CA . ALA A 1 203 ? -22.578 -6.754 -7.434 1 74.62 203 ALA A CA 1
ATOM 1587 C C . ALA A 1 203 ? -22.094 -5.305 -7.484 1 74.62 203 ALA A C 1
ATOM 1589 O O . ALA A 1 203 ? -22.203 -4.574 -6.496 1 74.62 203 ALA A O 1
ATOM 1590 N N . ASN A 1 204 ? -21.516 -4.977 -8.578 1 76.12 204 ASN A N 1
ATOM 1591 C CA . ASN A 1 204 ? -21.078 -3.6 -8.797 1 76.12 204 ASN A CA 1
ATOM 1592 C C . ASN A 1 204 ? -22.25 -2.623 -8.695 1 76.12 204 ASN A C 1
ATOM 1594 O O . ASN A 1 204 ? -23.344 -2.902 -9.195 1 76.12 204 ASN A O 1
ATOM 1598 N N . ASN A 1 205 ? -22.031 -1.629 -7.949 1 85.88 205 ASN A N 1
ATOM 1599 C CA . ASN A 1 205 ? -23.016 -0.572 -7.715 1 85.88 205 ASN A CA 1
ATOM 1600 C C . ASN A 1 205 ? -22.344 0.802 -7.656 1 85.88 205 ASN A C 1
ATOM 1602 O O . ASN A 1 205 ? -21.141 0.929 -7.906 1 85.88 205 ASN A O 1
ATOM 1606 N N . ASN A 1 206 ? -23.141 1.784 -7.387 1 91.69 206 ASN A N 1
ATOM 1607 C CA . ASN A 1 206 ? -22.625 3.145 -7.324 1 91.69 206 ASN A CA 1
ATOM 1608 C C . ASN A 1 206 ? -21.625 3.314 -6.18 1 91.69 206 ASN A C 1
ATOM 1610 O O . ASN A 1 206 ? -21.875 2.846 -5.066 1 91.69 206 ASN A O 1
ATOM 1614 N N . GLN A 1 207 ? -20.547 3.863 -6.508 1 96.69 207 GLN A N 1
ATOM 1615 C CA . GLN A 1 207 ? -19.484 4.086 -5.535 1 96.69 207 GLN A CA 1
ATOM 1616 C C . GLN A 1 207 ? -19.953 4.996 -4.402 1 96.69 207 GLN A C 1
ATOM 1618 O O . GLN A 1 207 ? -20.391 6.121 -4.645 1 96.69 207 GLN A O 1
ATOM 1623 N N . PRO A 1 208 ? -19.922 4.559 -3.15 1 97.81 208 PRO A N 1
ATOM 1624 C CA . PRO A 1 208 ? -20.109 5.531 -2.072 1 97.81 208 PRO A CA 1
ATOM 1625 C C . PRO A 1 208 ? -19.016 6.602 -2.045 1 97.81 208 PRO A C 1
ATOM 1627 O O . PRO A 1 208 ? -17.938 6.406 -2.611 1 97.81 208 PRO A O 1
ATOM 1630 N N . PRO A 1 209 ? -19.297 7.734 -1.419 1 98.5 209 PRO A N 1
ATOM 1631 C CA . PRO A 1 209 ? -18.297 8.812 -1.357 1 98.5 209 PRO A CA 1
ATOM 1632 C C . PRO A 1 209 ? -17.031 8.406 -0.611 1 98.5 209 PRO A C 1
ATOM 1634 O O . PRO A 1 209 ? -17.094 7.676 0.382 1 98.5 209 PRO A O 1
ATOM 1637 N N . LEU A 1 210 ? -15.953 8.844 -1.095 1 98.88 210 LEU A N 1
ATOM 1638 C CA . LEU A 1 210 ? -14.633 8.648 -0.515 1 98.88 210 LEU A CA 1
ATOM 1639 C C . LEU A 1 210 ? -13.953 9.992 -0.248 1 98.88 210 LEU A C 1
ATOM 1641 O O . LEU A 1 210 ? -13.82 10.82 -1.156 1 98.88 210 LEU A O 1
ATOM 1645 N N . TYR A 1 211 ? -13.586 10.258 1.004 1 98.88 211 TYR A N 1
ATOM 1646 C CA . TYR A 1 211 ? -13 11.531 1.408 1 98.88 211 TYR A CA 1
ATOM 1647 C C . TYR A 1 211 ? -11.578 11.336 1.936 1 98.88 211 TYR A C 1
ATOM 1649 O O . TYR A 1 211 ? -11.328 10.43 2.732 1 98.88 211 TYR A O 1
ATOM 1657 N N . PHE A 1 212 ? -10.641 12.141 1.501 1 98.88 212 PHE A N 1
ATOM 1658 C CA . PHE A 1 212 ? -9.281 12.188 2.016 1 98.88 212 PHE A CA 1
ATOM 1659 C C . PHE A 1 212 ? -9.047 13.453 2.83 1 98.88 212 PHE A C 1
ATOM 1661 O O . PHE A 1 212 ? -9.398 14.547 2.393 1 98.88 212 PHE A O 1
ATOM 1668 N N . ALA A 1 213 ? -8.383 13.281 3.953 1 98.69 213 ALA A N 1
ATOM 1669 C CA . ALA A 1 213 ? -8.117 14.414 4.844 1 98.69 213 ALA A CA 1
ATOM 1670 C C . ALA A 1 213 ? -7.102 15.367 4.227 1 98.69 213 ALA A C 1
ATOM 1672 O O . ALA A 1 213 ? -7.047 16.547 4.59 1 98.69 213 ALA A O 1
ATOM 1673 N N . ALA A 1 214 ? -6.277 14.867 3.355 1 97.94 214 ALA A N 1
ATOM 1674 C CA . ALA A 1 214 ? -5.25 15.625 2.645 1 97.94 214 ALA A CA 1
ATOM 1675 C C . ALA A 1 214 ? -4.812 14.898 1.377 1 97.94 214 ALA A C 1
ATOM 1677 O O . ALA A 1 214 ? -5.293 13.805 1.082 1 97.94 214 ALA A O 1
ATOM 1678 N N . ASP A 1 215 ? -3.912 15.586 0.603 1 97.31 215 ASP A N 1
ATOM 1679 C CA . ASP A 1 215 ? -3.48 14.961 -0.644 1 97.31 215 ASP A CA 1
ATOM 1680 C C . ASP A 1 215 ? -1.991 15.195 -0.889 1 97.31 215 ASP A C 1
ATOM 1682 O O . ASP A 1 215 ? -1.524 15.117 -2.027 1 97.31 215 ASP A O 1
ATOM 1686 N N . ASP A 1 216 ? -1.272 15.641 0.071 1 94.56 216 ASP A N 1
ATOM 1687 C CA . ASP A 1 216 ? 0.146 15.906 -0.146 1 94.56 216 ASP A CA 1
ATOM 1688 C C . ASP A 1 216 ? 0.92 14.609 -0.371 1 94.56 216 ASP A C 1
ATOM 1690 O O . ASP A 1 216 ? 0.683 13.609 0.313 1 94.56 216 ASP A O 1
ATOM 1694 N N . LEU A 1 217 ? 1.856 14.633 -1.215 1 96.56 217 LEU A N 1
ATOM 1695 C CA . LEU A 1 217 ? 2.592 13.469 -1.684 1 96.56 217 LEU A CA 1
ATOM 1696 C C . LEU A 1 217 ? 3.672 13.062 -0.683 1 96.56 217 LEU A C 1
ATOM 1698 O O . LEU A 1 217 ? 3.867 11.875 -0.416 1 96.56 217 LEU A O 1
ATOM 1702 N N . GLU A 1 218 ? 4.359 14.062 -0.191 1 96.5 218 GLU A N 1
ATOM 1703 C CA . GLU A 1 218 ? 5.484 13.836 0.71 1 96.5 218 GLU A CA 1
ATOM 1704 C C . GLU A 1 218 ? 5.496 14.844 1.85 1 96.5 218 GLU A C 1
ATOM 1706 O O . GLU A 1 218 ? 4.949 15.945 1.717 1 96.5 218 GLU A O 1
ATOM 1711 N N . TYR A 1 219 ? 6.066 14.484 2.895 1 96.06 219 TYR A N 1
ATOM 1712 C CA . TYR A 1 219 ? 6.301 15.359 4.039 1 96.06 219 TYR A CA 1
ATOM 1713 C C . TYR A 1 219 ? 7.613 15.016 4.727 1 96.06 219 TYR A C 1
ATOM 1715 O O . TYR A 1 219 ? 8.195 13.953 4.48 1 96.06 219 TYR A O 1
ATOM 1723 N N . GLN A 1 220 ? 8.086 15.938 5.449 1 95 220 GLN A N 1
ATOM 1724 C CA . GLN A 1 220 ? 9.336 15.719 6.16 1 95 220 GLN A CA 1
ATOM 1725 C C . GLN A 1 220 ? 9.086 15.234 7.586 1 95 220 GLN A C 1
ATOM 1727 O O . GLN A 1 220 ? 8.484 15.953 8.391 1 95 220 GLN A O 1
ATOM 1732 N N . ALA A 1 221 ? 9.531 14.016 7.84 1 93.25 221 ALA A N 1
ATOM 1733 C CA . ALA A 1 221 ? 9.461 13.414 9.164 1 93.25 221 ALA A CA 1
ATOM 1734 C C . ALA A 1 221 ? 10.859 13.242 9.758 1 93.25 221 ALA A C 1
ATOM 1736 O O . ALA A 1 221 ? 11.734 14.078 9.547 1 93.25 221 ALA A O 1
ATOM 1737 N N . ALA A 1 222 ? 11.039 12.25 10.617 1 91.88 222 ALA A N 1
ATOM 1738 C CA . ALA A 1 222 ? 12.305 12.055 11.328 1 91.88 222 ALA A CA 1
ATOM 1739 C C . ALA A 1 222 ? 13.391 11.531 10.398 1 91.88 222 ALA A C 1
ATOM 1741 O O . ALA A 1 222 ? 14.57 11.812 10.586 1 91.88 222 ALA A O 1
ATOM 1742 N N . PHE A 1 223 ? 13.008 10.703 9.398 1 92.81 223 PHE A N 1
ATOM 1743 C CA . PHE A 1 223 ? 13.977 10.164 8.445 1 92.81 223 PHE A CA 1
ATOM 1744 C C . PHE A 1 223 ? 14.57 11.273 7.594 1 92.81 223 PHE A C 1
ATOM 1746 O O . PHE A 1 223 ? 13.891 12.25 7.27 1 92.81 223 PHE A O 1
ATOM 1753 N N . PRO A 1 224 ? 15.742 11.164 7.184 1 88.88 224 PRO A N 1
ATOM 1754 C CA . PRO A 1 224 ? 16.406 12.234 6.438 1 88.88 224 PRO A CA 1
ATOM 1755 C C . PRO A 1 224 ? 15.719 12.547 5.109 1 88.88 224 PRO A C 1
ATOM 1757 O O . PRO A 1 224 ? 15.648 13.703 4.699 1 88.88 224 PRO A O 1
ATOM 1760 N N . SER A 1 225 ? 15.25 11.523 4.473 1 92.31 225 SER A N 1
ATOM 1761 C CA . SER A 1 225 ? 14.508 11.734 3.234 1 92.31 225 SER A CA 1
ATOM 1762 C C . SER A 1 225 ? 13.016 11.891 3.504 1 92.31 225 SER A C 1
ATOM 1764 O O . SER A 1 225 ? 12.5 11.375 4.504 1 92.31 225 SER A O 1
ATOM 1766 N N . LYS A 1 226 ? 12.375 12.586 2.645 1 94.25 226 LYS A N 1
ATOM 1767 C CA . LYS A 1 226 ? 10.938 12.805 2.766 1 94.25 226 LYS A CA 1
ATOM 1768 C C . LYS A 1 226 ? 10.18 11.477 2.807 1 94.25 226 LYS A C 1
ATOM 1770 O O . LYS A 1 226 ? 10.641 10.477 2.248 1 94.25 226 LYS A O 1
ATOM 1775 N N . ARG A 1 227 ? 9.125 11.469 3.455 1 96.88 227 ARG A N 1
ATOM 1776 C CA . ARG A 1 227 ? 8.25 10.305 3.57 1 96.88 227 ARG A CA 1
ATOM 1777 C C . ARG A 1 227 ? 7 10.477 2.719 1 96.88 227 ARG A C 1
ATOM 1779 O O . ARG A 1 227 ? 6.57 11.602 2.453 1 96.88 227 ARG A O 1
ATOM 1786 N N . LEU A 1 228 ? 6.445 9.344 2.334 1 97.94 228 LEU A N 1
ATOM 1787 C CA . LEU A 1 228 ? 5.219 9.352 1.544 1 97.94 228 LEU A CA 1
ATOM 1788 C C . LEU A 1 228 ? 4.016 9.711 2.41 1 97.94 228 LEU A C 1
ATOM 1790 O O . LEU A 1 228 ? 3.881 9.211 3.529 1 97.94 228 LEU A O 1
ATOM 1794 N N . GLY A 1 229 ? 3.162 10.578 1.907 1 96.88 229 GLY A N 1
ATOM 1795 C CA . GLY A 1 229 ? 1.985 11.016 2.643 1 96.88 229 GLY A CA 1
ATOM 1796 C C . GLY A 1 229 ? 0.697 10.406 2.121 1 96.88 229 GLY A C 1
ATOM 1797 O O . GLY A 1 229 ? 0.725 9.422 1.373 1 96.88 229 GLY A O 1
ATOM 1798 N N . ILE A 1 230 ? -0.448 10.977 2.533 1 98 230 ILE A N 1
ATOM 1799 C CA . ILE A 1 230 ? -1.788 10.5 2.201 1 98 230 ILE A CA 1
ATOM 1800 C C . ILE A 1 230 ? -1.992 10.547 0.689 1 98 230 ILE A C 1
ATOM 1802 O O . ILE A 1 230 ? -2.699 9.711 0.125 1 98 230 ILE A O 1
ATOM 1806 N N . GLY A 1 231 ? -1.392 11.555 0.06 1 98.38 231 GLY A N 1
ATOM 1807 C CA . GLY A 1 231 ? -1.514 11.664 -1.385 1 98.38 231 GLY A CA 1
ATOM 1808 C C . GLY A 1 231 ? -0.899 10.492 -2.125 1 98.38 231 GLY A C 1
ATOM 1809 O O . GLY A 1 231 ? -1.392 10.094 -3.182 1 98.38 231 GLY A O 1
ATOM 1810 N N . ALA A 1 232 ? 0.214 10.008 -1.654 1 98.81 232 ALA A N 1
ATOM 1811 C CA . ALA A 1 232 ? 0.812 8.805 -2.24 1 98.81 232 ALA A CA 1
ATOM 1812 C C . ALA A 1 232 ? -0.123 7.609 -2.115 1 98.81 232 ALA A C 1
ATOM 1814 O O . ALA A 1 232 ? -0.271 6.828 -3.057 1 98.81 232 ALA A O 1
ATOM 1815 N N . PHE A 1 233 ? -0.729 7.465 -0.918 1 98.88 233 PHE A N 1
ATOM 1816 C CA . PHE A 1 233 ? -1.715 6.406 -0.733 1 98.88 233 PHE A CA 1
ATOM 1817 C C . PHE A 1 233 ? -2.865 6.559 -1.721 1 98.88 233 PHE A C 1
ATOM 1819 O O . PHE A 1 233 ? -3.311 5.578 -2.318 1 98.88 233 PHE A O 1
ATOM 1826 N N . ARG A 1 234 ? -3.381 7.746 -1.874 1 98.88 234 ARG A N 1
ATOM 1827 C CA . ARG A 1 234 ? -4.473 8.016 -2.803 1 98.88 234 ARG A CA 1
ATOM 1828 C C . ARG A 1 234 ? -4.094 7.613 -4.223 1 98.88 234 ARG A C 1
ATOM 1830 O O . ARG A 1 234 ? -4.891 7 -4.938 1 98.88 234 ARG A O 1
ATOM 1837 N N . ILE A 1 235 ? -2.928 7.977 -4.648 1 98.88 235 ILE A N 1
ATOM 1838 C CA . ILE A 1 235 ? -2.436 7.66 -5.984 1 98.88 235 ILE A CA 1
ATOM 1839 C C . ILE A 1 235 ? -2.381 6.145 -6.172 1 98.88 235 ILE A C 1
ATOM 1841 O O . ILE A 1 235 ? -2.797 5.625 -7.207 1 98.88 235 ILE A O 1
ATOM 1845 N N . ALA A 1 236 ? -1.85 5.43 -5.176 1 98.94 236 ALA A N 1
ATOM 1846 C CA . ALA A 1 236 ? -1.794 3.971 -5.227 1 98.94 236 ALA A CA 1
ATOM 1847 C C . ALA A 1 236 ? -3.193 3.373 -5.352 1 98.94 236 ALA A C 1
ATOM 1849 O O . ALA A 1 236 ? -3.445 2.551 -6.234 1 98.94 236 ALA A O 1
ATOM 1850 N N . LEU A 1 237 ? -4.137 3.828 -4.453 1 98.94 237 LEU A N 1
ATOM 1851 C CA . LEU A 1 237 ? -5.516 3.346 -4.473 1 98.94 237 LEU A CA 1
ATOM 1852 C C . LEU A 1 237 ? -6.164 3.604 -5.828 1 98.94 237 LEU A C 1
ATOM 1854 O O . LEU A 1 237 ? -6.75 2.695 -6.422 1 98.94 237 LEU A O 1
ATOM 1858 N N . GLU A 1 238 ? -6.023 4.828 -6.285 1 98.88 238 GLU A N 1
ATOM 1859 C CA . GLU A 1 238 ? -6.645 5.234 -7.539 1 98.88 238 GLU A CA 1
ATOM 1860 C C . GLU A 1 238 ? -6.117 4.41 -8.711 1 98.88 238 GLU A C 1
ATOM 1862 O O . GLU A 1 238 ? -6.887 3.988 -9.578 1 98.88 238 GLU A O 1
ATOM 1867 N N . SER A 1 239 ? -4.816 4.23 -8.773 1 98.88 239 SER A N 1
ATOM 1868 C CA . SER A 1 239 ? -4.195 3.508 -9.875 1 98.88 239 SER A CA 1
ATOM 1869 C C . SER A 1 239 ? -4.648 2.053 -9.914 1 98.88 239 SER A C 1
ATOM 1871 O O . SER A 1 239 ? -4.914 1.504 -10.984 1 98.88 239 SER A O 1
ATOM 1873 N N . VAL A 1 240 ? -4.73 1.413 -8.773 1 98.81 240 VAL A N 1
ATOM 1874 C CA . VAL A 1 240 ? -5.188 0.028 -8.703 1 98.81 240 VAL A CA 1
ATOM 1875 C C . VAL A 1 240 ? -6.676 -0.045 -9.023 1 98.81 240 VAL A C 1
ATOM 1877 O O . VAL A 1 240 ? -7.102 -0.843 -9.859 1 98.81 240 VAL A O 1
ATOM 1880 N N . PHE A 1 241 ? -7.535 0.809 -8.383 1 98.69 241 PHE A N 1
ATOM 1881 C CA . PHE A 1 241 ? -8.984 0.828 -8.547 1 98.69 241 PHE A CA 1
ATOM 1882 C C . PHE A 1 241 ? -9.352 0.991 -10.016 1 98.69 241 PHE A C 1
ATOM 1884 O O . PHE A 1 241 ? -10.219 0.275 -10.531 1 98.69 241 PHE A O 1
ATOM 1891 N N . ASN A 1 242 ? -8.656 1.914 -10.703 1 98.44 242 ASN A N 1
ATOM 1892 C CA . ASN A 1 242 ? -8.977 2.238 -12.086 1 98.44 242 ASN A CA 1
ATOM 1893 C C . ASN A 1 242 ? -8.609 1.098 -13.031 1 98.44 242 ASN A C 1
ATOM 1895 O O . ASN A 1 242 ? -9.086 1.043 -14.164 1 98.44 242 ASN A O 1
ATOM 1899 N N . ARG A 1 243 ? -7.746 0.199 -12.578 1 97.12 243 ARG A N 1
ATOM 1900 C CA . ARG A 1 243 ? -7.375 -0.945 -13.406 1 97.12 243 ARG A CA 1
ATOM 1901 C C . ARG A 1 243 ? -8.398 -2.068 -13.281 1 97.12 243 ARG A C 1
ATOM 1903 O O . ARG A 1 243 ? -8.578 -2.857 -14.211 1 97.12 243 ARG A O 1
ATOM 1910 N N . ILE A 1 244 ? -9.094 -2.113 -12.164 1 94.69 244 ILE A N 1
ATOM 1911 C CA . ILE A 1 244 ? -9.93 -3.283 -11.93 1 94.69 244 ILE A CA 1
ATOM 1912 C C . ILE A 1 244 ? -11.398 -2.889 -12 1 94.69 244 ILE A C 1
ATOM 1914 O O . ILE A 1 244 ? -12.289 -3.711 -11.758 1 94.69 244 ILE A O 1
ATOM 1918 N N . ASN A 1 245 ? -11.656 -1.67 -12.242 1 93.69 245 ASN A N 1
ATOM 1919 C CA . ASN A 1 245 ? -13.016 -1.143 -12.297 1 93.69 245 ASN A CA 1
ATOM 1920 C C . ASN A 1 245 ? -13.234 -0.284 -13.539 1 93.69 245 ASN A C 1
ATOM 1922 O O . ASN A 1 245 ? -12.391 0.55 -13.875 1 93.69 245 ASN A O 1
ATOM 1926 N N . PRO A 1 246 ? -14.297 -0.502 -14.289 1 92.12 246 PRO A N 1
ATOM 1927 C CA . PRO A 1 246 ? -14.547 0.283 -15.5 1 92.12 246 PRO A CA 1
ATOM 1928 C C . PRO A 1 246 ? -14.727 1.771 -15.211 1 92.12 246 PRO A C 1
ATOM 1930 O O . PRO A 1 246 ? -14.273 2.615 -15.984 1 92.12 246 PRO A O 1
ATOM 1933 N N . LYS A 1 247 ? -15.445 2.096 -14.141 1 95 247 LYS A N 1
ATOM 1934 C CA . LYS A 1 247 ? -15.609 3.494 -13.758 1 95 247 LYS A CA 1
ATOM 1935 C C . LYS A 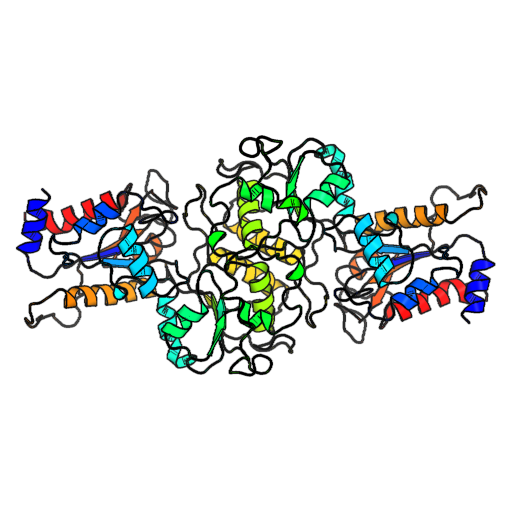1 247 ? -14.422 3.98 -12.938 1 95 247 LYS A C 1
ATOM 1937 O O . LYS A 1 247 ? -13.938 3.275 -12.047 1 95 247 LYS A O 1
ATOM 1942 N N . ARG A 1 248 ? -14 5.141 -13.188 1 97.31 248 ARG A N 1
ATOM 1943 C CA . ARG A 1 248 ? -12.844 5.719 -12.5 1 97.31 248 ARG A CA 1
ATOM 1944 C C . ARG A 1 248 ? -13.18 6.051 -11.047 1 97.31 248 ARG A C 1
ATOM 1946 O O . ARG A 1 248 ? -14.336 6.352 -10.727 1 97.31 248 ARG A O 1
ATOM 1953 N N . LEU A 1 249 ? -12.148 6.066 -10.25 1 98.44 249 LEU A N 1
ATOM 1954 C CA . LEU A 1 249 ? -12.305 6.383 -8.828 1 98.44 249 LEU A CA 1
ATOM 1955 C C . LEU A 1 249 ? -12.742 7.832 -8.641 1 98.44 249 LEU A C 1
ATOM 1957 O O . LEU A 1 249 ? -12.172 8.742 -9.25 1 98.44 249 LEU A O 1
ATOM 1961 N N . GLU A 1 250 ? -13.719 8.031 -7.867 1 98.31 250 GLU A N 1
ATOM 1962 C CA . GLU A 1 250 ? -14.148 9.367 -7.445 1 98.31 250 GLU A CA 1
ATOM 1963 C C . GLU A 1 250 ? -13.812 9.609 -5.977 1 98.31 250 GLU A C 1
ATOM 1965 O O . GLU A 1 250 ? -14.094 8.773 -5.121 1 98.31 250 GLU A O 1
ATOM 1970 N N . CYS A 1 251 ? -13.148 10.719 -5.699 1 98.44 251 CYS A N 1
ATOM 1971 C CA . CYS A 1 251 ? -12.859 11.055 -4.309 1 98.44 251 CYS A CA 1
ATOM 1972 C C . CYS A 1 251 ? -12.789 12.57 -4.121 1 98.44 251 CYS A C 1
ATOM 1974 O O . CYS A 1 251 ? -12.656 13.312 -5.09 1 98.44 251 CYS A O 1
ATOM 1976 N N . VAL A 1 252 ? -13.016 13.031 -2.939 1 98.19 252 VAL A N 1
ATOM 1977 C CA . VAL A 1 252 ? -12.867 14.422 -2.533 1 98.19 252 VAL A CA 1
ATOM 1978 C C . VAL A 1 252 ? -11.695 14.562 -1.568 1 98.19 252 VAL A C 1
ATOM 1980 O O . VAL A 1 252 ? -11.562 13.781 -0.623 1 98.19 252 VAL A O 1
ATOM 1983 N N . THR A 1 253 ? -10.812 15.492 -1.803 1 97.81 253 THR A N 1
ATOM 1984 C CA . THR A 1 253 ? -9.648 15.711 -0.945 1 97.81 253 THR A CA 1
ATOM 1985 C C . THR A 1 253 ? -9.773 17.031 -0.203 1 97.81 253 THR A C 1
ATOM 1987 O O . THR A 1 253 ? -10.25 18.031 -0.762 1 97.81 253 THR A O 1
ATOM 1990 N N . TYR A 1 254 ? -9.375 17.016 0.998 1 97.38 254 TYR A N 1
ATOM 1991 C CA . TYR A 1 254 ? -9.328 18.203 1.842 1 97.38 254 TYR A CA 1
ATOM 1992 C C . TYR A 1 254 ? -7.883 18.594 2.148 1 97.38 254 TYR A C 1
ATOM 1994 O O . TYR A 1 254 ? -6.977 18.312 1.362 1 97.38 254 TYR A O 1
ATOM 2002 N N . GLY A 1 255 ? -7.656 19.375 3.094 1 97.19 255 GLY A N 1
ATOM 2003 C CA . GLY A 1 255 ? -6.332 19.766 3.541 1 97.19 255 GLY A CA 1
ATOM 2004 C C . GLY A 1 255 ? -5.691 20.828 2.67 1 97.19 255 GLY A C 1
ATOM 2005 O O . GLY A 1 255 ? -6.262 21.219 1.647 1 97.19 255 GLY A O 1
ATOM 2006 N N . LYS A 1 256 ? -4.457 21.312 3.139 1 97.62 256 LYS A N 1
ATOM 2007 C CA . LYS A 1 256 ? -3.629 22.203 2.326 1 97.62 256 LYS A CA 1
ATOM 2008 C C . LYS A 1 256 ? -3.166 21.516 1.051 1 97.62 256 LYS A C 1
ATOM 2010 O O . LYS A 1 256 ? -2.926 20.297 1.05 1 97.62 256 LYS A O 1
ATOM 2015 N N . PRO A 1 257 ? -3.256 22.25 -0.128 1 97.44 257 PRO A N 1
ATOM 2016 C CA . PRO A 1 257 ? -3.303 23.703 -0.321 1 97.44 257 PRO A CA 1
ATOM 2017 C C . PRO A 1 257 ? -4.711 24.203 -0.613 1 97.44 257 PRO A C 1
ATOM 2019 O O . PRO A 1 257 ? -4.875 25.328 -1.113 1 97.44 257 PRO A O 1
ATOM 2022 N N . ASN A 1 258 ? -5.734 23.422 -0.364 1 95.06 258 ASN A N 1
ATOM 2023 C CA . ASN A 1 258 ? -7.102 23.875 -0.595 1 95.06 258 ASN A CA 1
ATOM 2024 C C . ASN A 1 258 ? -7.359 25.219 0.07 1 95.06 258 ASN A C 1
ATOM 2026 O O . ASN A 1 258 ? -7.16 25.375 1.277 1 95.06 258 ASN A O 1
ATOM 2030 N N . PRO A 1 259 ? -7.891 26.156 -0.684 1 92.44 259 PRO A N 1
ATOM 2031 C CA . PRO A 1 259 ? -8.094 27.5 -0.123 1 92.44 259 PRO A CA 1
ATOM 2032 C C . PRO A 1 259 ? -9.102 27.516 1.025 1 92.44 259 PRO A C 1
ATOM 2034 O O . PRO A 1 259 ? -9.016 28.359 1.915 1 92.44 259 PRO A O 1
ATOM 2037 N N . PHE A 1 260 ? -9.953 26.609 0.97 1 92.75 260 PHE A N 1
ATOM 2038 C CA . PHE A 1 260 ? -10.977 26.547 2.004 1 92.75 260 PHE A CA 1
ATOM 2039 C C . PHE A 1 260 ? -10.352 26.375 3.383 1 92.75 260 PHE A C 1
ATOM 2041 O O . PHE A 1 260 ? -10.867 26.891 4.371 1 92.75 260 PHE A O 1
ATOM 2048 N N . VAL A 1 261 ? -9.281 25.703 3.434 1 95.38 261 VAL A N 1
ATOM 2049 C CA . VAL A 1 261 ? -8.617 25.438 4.707 1 95.38 261 VAL A CA 1
ATOM 2050 C C . VAL A 1 261 ? -8.055 26.734 5.277 1 95.38 261 VAL A C 1
ATOM 2052 O O . VAL A 1 261 ? -8.094 26.969 6.488 1 95.38 261 VAL A O 1
ATOM 2055 N N . PHE A 1 262 ? -7.617 27.641 4.477 1 96.56 262 PHE A N 1
ATOM 2056 C CA . PHE A 1 262 ? -7.051 28.922 4.883 1 96.56 262 PHE A CA 1
ATOM 2057 C C . PHE A 1 262 ? -8.148 29.875 5.312 1 96.56 262 PHE A C 1
ATOM 2059 O O . PHE A 1 262 ? -7.977 30.641 6.266 1 96.56 262 PHE A O 1
ATOM 2066 N N . LYS A 1 263 ? -9.227 29.766 4.609 1 94.44 263 LYS A N 1
ATOM 2067 C CA . LYS A 1 263 ? -10.375 30.578 5.012 1 94.44 263 LYS A CA 1
ATOM 2068 C C . LYS A 1 263 ? -10.883 30.172 6.391 1 94.44 263 LYS A C 1
ATOM 2070 O O . LYS A 1 263 ? -11.211 31.016 7.215 1 94.44 263 LYS A O 1
ATOM 2075 N N . ASN A 1 264 ? -10.945 28.922 6.559 1 95.38 264 ASN A N 1
ATOM 2076 C CA . ASN A 1 264 ? -11.344 28.422 7.867 1 95.38 264 ASN A CA 1
ATOM 2077 C C . ASN A 1 264 ? -10.352 28.828 8.953 1 95.38 264 ASN A C 1
ATOM 2079 O O . ASN A 1 264 ? -10.742 29.156 10.07 1 95.38 264 ASN A O 1
ATOM 2083 N N . ALA A 1 265 ? -9.094 28.719 8.648 1 97.38 265 ALA A N 1
ATOM 2084 C CA . ALA A 1 265 ? -8.062 29.125 9.594 1 97.38 265 ALA A CA 1
ATOM 2085 C C . ALA A 1 265 ? -8.227 30.594 9.984 1 97.38 265 ALA A C 1
ATOM 2087 O O . ALA A 1 265 ? -8.039 30.953 11.148 1 97.38 265 ALA A O 1
ATOM 2088 N N . GLU A 1 266 ? -8.578 31.422 9.047 1 96.19 266 GLU A N 1
ATOM 2089 C CA . GLU A 1 266 ? -8.812 32.844 9.312 1 96.19 266 GLU A CA 1
ATOM 2090 C C . GLU A 1 266 ? -9.945 33.031 10.312 1 96.19 266 GLU A C 1
ATOM 2092 O O . GLU A 1 266 ? -9.852 33.875 11.219 1 96.19 266 GLU A O 1
ATOM 2097 N N . VAL A 1 267 ? -10.969 32.281 10.125 1 95 267 VAL A N 1
ATOM 2098 C CA . VAL A 1 267 ? -12.117 32.344 11.023 1 95 267 VAL A CA 1
ATOM 2099 C C . VAL A 1 267 ? -11.695 31.969 12.438 1 95 267 VAL A C 1
ATOM 2101 O O . VAL A 1 267 ? -12.047 32.625 13.406 1 95 267 VAL A O 1
ATOM 2104 N N . ILE A 1 268 ? -10.938 30.922 12.562 1 95.81 268 ILE A N 1
ATOM 2105 C CA . ILE A 1 268 ? -10.5 30.422 13.859 1 95.81 268 ILE A CA 1
ATOM 2106 C C . ILE A 1 268 ? -9.594 31.453 14.531 1 95.81 268 ILE A C 1
ATOM 2108 O O . ILE A 1 268 ? -9.734 31.734 15.719 1 95.81 268 ILE A O 1
ATOM 2112 N N . LEU A 1 269 ? -8.703 32.031 13.781 1 95.88 269 LEU A N 1
ATOM 2113 C CA . LEU A 1 269 ? -7.805 33.031 14.305 1 95.88 269 LEU A CA 1
ATOM 2114 C C . LEU A 1 269 ? -8.586 34.25 14.82 1 95.88 269 LEU A C 1
ATOM 2116 O O . LEU A 1 269 ? -8.242 34.812 15.852 1 95.88 269 LEU A O 1
ATOM 2120 N N . SER A 1 270 ? -9.617 34.625 14.086 1 92.94 270 SER A N 1
ATOM 2121 C CA . SER A 1 270 ? -10.469 35.719 14.5 1 92.94 270 SER A CA 1
ATOM 2122 C C . SER A 1 270 ? -11.148 35.438 15.836 1 92.94 270 SER A C 1
ATOM 2124 O O . SER A 1 270 ? -11.281 36.312 16.688 1 92.94 270 SER A O 1
ATOM 2126 N N . GLN A 1 271 ? -11.531 34.219 15.992 1 92.31 271 GLN A N 1
ATOM 2127 C CA . GLN A 1 271 ? -12.164 33.812 17.234 1 92.31 271 GLN A CA 1
ATOM 2128 C C . GLN A 1 271 ? -11.172 33.844 18.391 1 92.31 271 GLN A C 1
ATOM 2130 O O . GLN A 1 271 ? -11.508 34.219 19.516 1 92.31 271 GLN A O 1
ATOM 2135 N N . LEU A 1 272 ? -10.016 33.375 18.125 1 90.62 272 LEU A N 1
ATOM 2136 C CA . LEU A 1 272 ? -8.969 33.375 19.141 1 90.62 272 LEU A CA 1
ATOM 2137 C C . LEU A 1 272 ? -8.609 34.781 19.562 1 90.62 272 LEU A C 1
ATOM 2139 O O . LEU A 1 272 ? -8.336 35.031 20.75 1 90.62 272 LEU A O 1
ATOM 2143 N N . GLN A 1 273 ? -8.609 35.688 18.641 1 85.88 273 GLN A N 1
ATOM 2144 C CA . GLN A 1 273 ? -8.328 37.094 18.906 1 85.88 273 GLN A CA 1
ATOM 2145 C C . GLN A 1 273 ? -9.383 37.688 19.828 1 85.88 273 GLN A C 1
ATOM 2147 O O . GLN A 1 273 ? -9.055 38.469 20.75 1 85.88 273 GLN A O 1
ATOM 2152 N N . SER A 1 274 ? -10.625 37.375 19.594 1 82 274 SER A N 1
ATOM 2153 C CA . SER A 1 274 ? -11.742 37.906 20.359 1 82 274 SER A CA 1
ATOM 2154 C C . SER A 1 274 ? -11.758 37.344 21.781 1 82 274 SER A C 1
ATOM 2156 O O . SER A 1 274 ? -12.148 38.062 22.719 1 82 274 SER A O 1
ATOM 2158 N N . SER A 1 275 ? -11.328 36.188 21.953 1 76.88 275 SER A N 1
ATOM 2159 C CA . SER A 1 275 ? -11.352 35.531 23.266 1 76.88 275 SER A CA 1
ATOM 2160 C C . SER A 1 275 ? -10.266 36.094 24.172 1 76.88 275 SER A C 1
ATOM 2162 O O . SER A 1 275 ? -10.398 36.062 25.391 1 76.88 275 SER A O 1
ATOM 2164 N N . SER A 1 276 ? -9.219 36.438 23.609 1 64.5 276 SER A N 1
ATOM 2165 C CA . SER A 1 276 ? -8.125 37 24.391 1 64.5 276 SER A CA 1
ATOM 2166 C C . SER A 1 276 ? -8.453 38.406 24.875 1 64.5 276 SER A C 1
ATOM 2168 O O . SER A 1 276 ? -7.809 38.938 25.781 1 64.5 276 SER A O 1
ATOM 2170 N N . ARG A 1 277 ? -9.492 39.125 24.234 1 58.03 277 ARG A N 1
ATOM 2171 C CA . ARG A 1 277 ? -9.859 40.469 24.562 1 58.03 277 ARG A CA 1
ATOM 2172 C C . ARG A 1 277 ? -10.805 40.531 25.766 1 58.03 277 ARG A C 1
ATOM 2174 O O . ARG A 1 277 ? -11.812 39.812 25.781 1 58.03 277 ARG A O 1
ATOM 2181 N N . GLN A 1 278 ? -10.18 40.594 26.969 1 47.5 278 GLN A N 1
ATOM 2182 C CA . GLN A 1 278 ? -11.062 40.969 28.062 1 47.5 278 GLN A CA 1
ATOM 2183 C C . GLN A 1 278 ? -12.008 42.094 27.672 1 47.5 278 GLN A C 1
ATOM 2185 O O . GLN A 1 278 ? -12.938 42.438 28.406 1 47.5 278 GLN A O 1
ATOM 2190 N N . ASP A 1 279 ? -11.516 43.125 26.906 1 43.97 279 ASP A N 1
ATOM 2191 C CA . ASP A 1 279 ? -12.258 44.406 26.875 1 43.97 279 ASP A CA 1
ATOM 2192 C C . ASP A 1 279 ? -13.469 44.281 25.953 1 43.97 279 ASP A C 1
ATOM 2194 O O . ASP A 1 279 ? -13.336 43.938 24.781 1 43.97 279 ASP A O 1
ATOM 2198 N N . HIS A 1 280 ? -14.672 44.062 26.469 1 40.91 280 HIS A N 1
ATOM 2199 C CA . HIS A 1 280 ? -16.062 44.219 26.047 1 40.91 280 HIS A CA 1
ATOM 2200 C C . HIS A 1 280 ? -16.234 45.406 25.109 1 40.91 280 HIS A C 1
ATOM 2202 O O . HIS A 1 280 ? -17.344 45.906 24.922 1 40.91 280 HIS A O 1
ATOM 2208 N N . SER A 1 281 ? -15.203 46.25 24.906 1 41.88 281 SER A N 1
ATOM 2209 C CA . SER A 1 281 ? -15.586 47.438 24.172 1 41.88 281 SER A CA 1
ATOM 2210 C C . SER A 1 281 ? -16.031 47.094 22.75 1 41.88 281 SER A C 1
ATOM 2212 O O . SER A 1 281 ? -15.453 46.219 22.109 1 41.88 281 SER A O 1
ATOM 2214 N N . LYS A 1 282 ? -17.203 47.438 22.359 1 44.16 282 LYS A N 1
ATOM 2215 C CA . LYS A 1 282 ? -17.969 47.438 21.125 1 44.16 282 LYS A CA 1
ATOM 2216 C C . LYS A 1 282 ? -17.062 47.656 19.906 1 44.16 282 LYS A C 1
ATOM 2218 O O . LYS A 1 282 ? -16.5 48.719 19.75 1 44.16 282 LYS A O 1
ATOM 2223 N N . ASN A 1 283 ? -16.281 46.781 19.453 1 44.41 283 ASN A N 1
ATOM 2224 C CA . ASN A 1 283 ? -15.57 46.906 18.188 1 44.41 283 ASN A CA 1
ATOM 2225 C C . ASN A 1 283 ? -16.453 47.531 17.109 1 44.41 283 ASN A C 1
ATOM 2227 O O . ASN A 1 283 ? -17.469 46.969 16.703 1 44.41 283 ASN A O 1
ATOM 2231 N N . ASN A 1 284 ? -16.516 48.75 17.141 1 42.38 284 ASN A N 1
ATOM 2232 C CA . ASN A 1 284 ? -17.047 49.5 16.016 1 42.38 284 ASN A CA 1
ATOM 2233 C C . ASN A 1 284 ? -16.484 49.031 14.68 1 42.38 284 ASN A C 1
ATOM 2235 O O . ASN A 1 284 ? -15.672 49.719 14.055 1 42.38 284 ASN A O 1
ATOM 2239 N N . ARG A 1 285 ? -16.234 47.719 14.539 1 47.53 285 ARG A N 1
ATOM 2240 C CA . ARG A 1 285 ? -15.797 47.219 13.242 1 47.53 285 ARG A CA 1
ATOM 2241 C C . ARG A 1 285 ? -16.797 47.562 12.148 1 47.53 285 ARG A C 1
ATOM 2243 O O . ARG A 1 285 ? -18 47.438 12.344 1 47.53 285 ARG A O 1
ATOM 2250 N N . VAL A 1 286 ? -16.359 48.375 11.203 1 45.25 286 VAL A N 1
ATOM 2251 C CA . VAL A 1 286 ? -17.156 48.531 9.992 1 45.25 286 VAL A CA 1
ATOM 2252 C C . VAL A 1 286 ? -17.516 47.156 9.422 1 45.25 286 VAL A C 1
ATOM 2254 O O . VAL A 1 286 ? -16.656 46.281 9.289 1 45.25 286 VAL A O 1
ATOM 2257 N N . PRO A 1 287 ? -18.672 46.812 9.242 1 48.22 287 PRO A N 1
ATOM 2258 C CA . PRO A 1 287 ? -19.125 45.594 8.523 1 48.22 287 PRO A CA 1
ATOM 2259 C C . PRO A 1 287 ? -18.391 45.375 7.211 1 48.22 287 PRO A C 1
ATOM 2261 O O . PRO A 1 287 ? -18.25 46.312 6.406 1 48.22 287 PRO A O 1
ATOM 2264 N N . GLY A 1 288 ? -17.438 44.312 7.074 1 52.12 288 GLY A N 1
ATOM 2265 C CA . GLY A 1 288 ? -16.734 43.969 5.855 1 52.12 288 GLY A CA 1
ATOM 2266 C C . GLY A 1 288 ? -15.227 43.906 6.023 1 52.12 288 GLY A C 1
ATOM 2267 O O . GLY A 1 288 ? -14.5 43.531 5.105 1 52.12 288 GLY A O 1
ATOM 2268 N N . SER A 1 289 ? -14.625 44.656 6.922 1 53.25 289 SER A N 1
ATOM 2269 C CA . SER A 1 289 ? -13.164 44.75 6.98 1 53.25 289 SER A CA 1
ATOM 2270 C C . SER A 1 289 ? -12.562 43.469 7.551 1 53.25 289 SER A C 1
ATOM 2272 O O . SER A 1 289 ? -13.188 42.781 8.367 1 53.25 289 SER A O 1
ATOM 2274 N N . HIS A 1 290 ? -11.562 42.906 6.789 1 64.06 290 HIS A N 1
ATOM 2275 C CA . HIS A 1 290 ? -10.844 41.75 7.285 1 64.06 290 HIS A CA 1
ATOM 2276 C C . HIS A 1 290 ? -10.336 41.969 8.703 1 64.06 290 HIS A C 1
ATOM 2278 O O . HIS A 1 290 ? -9.75 43.031 9 1 64.06 290 HIS A O 1
ATOM 2284 N N . PRO A 1 291 ? -10.75 41.062 9.523 1 76 291 PRO A N 1
ATOM 2285 C CA . PRO A 1 291 ? -10.359 41.25 10.922 1 76 291 PRO A CA 1
ATOM 2286 C C . PRO A 1 291 ? -8.852 41.375 11.102 1 76 291 PRO A C 1
ATOM 2288 O O . PRO A 1 291 ? -8.383 41.938 12.102 1 76 291 PRO A O 1
ATOM 2291 N N . PHE A 1 292 ? -8.109 40.812 10.016 1 89.5 292 PHE A N 1
ATOM 2292 C CA . PHE A 1 292 ? -6.652 40.844 10.094 1 89.5 292 PHE A CA 1
ATOM 2293 C C . PHE A 1 292 ? -6.066 41.688 8.945 1 89.5 292 PHE A C 1
ATOM 2295 O O . PHE A 1 292 ? -6.535 41.594 7.812 1 89.5 292 PHE A O 1
ATOM 2302 N N . GLU A 1 293 ? -5.129 42.438 9.211 1 91.62 293 GLU A N 1
ATOM 2303 C CA . GLU A 1 293 ? -4.359 43.125 8.172 1 91.62 293 GLU A CA 1
ATOM 2304 C C . GLU A 1 293 ? -3.387 42.156 7.496 1 91.62 293 GLU A C 1
ATOM 2306 O O . GLU A 1 293 ? -3.141 42.25 6.293 1 91.62 293 GLU A O 1
ATOM 2311 N N . MET A 1 294 ? -2.861 41.219 8.32 1 95.31 294 MET A N 1
ATOM 2312 C CA . MET A 1 294 ? -1.904 40.219 7.809 1 95.31 294 MET A CA 1
ATOM 2313 C C . MET A 1 294 ? -2.092 38.875 8.484 1 95.31 294 MET A C 1
ATOM 2315 O O . MET A 1 294 ? -2.324 38.812 9.695 1 95.31 294 MET A O 1
ATOM 2319 N N . LEU A 1 295 ? -2.051 37.875 7.648 1 97.69 295 LEU A N 1
ATOM 2320 C CA . LEU A 1 295 ? -1.996 36.5 8.125 1 97.69 295 LEU A CA 1
ATOM 2321 C C . LEU A 1 295 ? -0.761 35.781 7.582 1 97.69 295 LEU A C 1
ATOM 2323 O O . LEU A 1 295 ? -0.48 35.844 6.383 1 97.69 295 LEU A O 1
ATOM 2327 N N . TYR A 1 296 ? -0.008 35.188 8.43 1 98.62 296 TYR A N 1
ATOM 2328 C CA . TYR A 1 296 ? 1.238 34.531 8.031 1 98.62 296 TYR A CA 1
ATOM 2329 C C . TYR A 1 296 ? 1.085 33.031 8.008 1 98.62 296 TYR A C 1
ATOM 2331 O O . TYR A 1 296 ? 0.64 32.438 8.984 1 98.62 296 TYR A O 1
ATOM 2339 N N . MET A 1 297 ? 1.339 32.406 6.895 1 98.88 297 MET A N 1
ATOM 2340 C CA . MET A 1 297 ? 1.486 30.969 6.797 1 98.88 297 MET A CA 1
ATOM 2341 C C . MET A 1 297 ? 2.957 30.562 6.836 1 98.88 297 MET A C 1
ATOM 2343 O O . MET A 1 297 ? 3.705 30.844 5.895 1 98.88 297 MET A O 1
ATOM 2347 N N . ILE A 1 298 ? 3.365 29.969 7.902 1 98.94 298 ILE A N 1
ATOM 2348 C CA . ILE A 1 298 ? 4.723 29.453 8.016 1 98.94 298 ILE A CA 1
ATOM 2349 C C . ILE A 1 298 ? 4.73 27.953 7.68 1 98.94 298 ILE A C 1
ATOM 2351 O O . ILE A 1 298 ? 4.145 27.156 8.406 1 98.94 298 ILE A O 1
ATOM 2355 N N . GLY A 1 299 ? 5.348 27.547 6.594 1 98.75 299 GLY A N 1
ATOM 2356 C CA . GLY A 1 299 ? 5.383 26.172 6.129 1 98.75 299 GLY A CA 1
ATOM 2357 C C . GLY A 1 299 ? 6.707 25.797 5.496 1 98.75 299 GLY A C 1
ATOM 2358 O O . GLY A 1 299 ? 7.562 26.656 5.262 1 98.75 299 GLY A O 1
ATOM 2359 N N . ASP A 1 300 ? 6.902 24.5 5.246 1 98.69 300 ASP A N 1
ATOM 2360 C CA . ASP A 1 300 ? 8.148 24.016 4.652 1 98.69 300 ASP A CA 1
ATOM 2361 C C . ASP A 1 300 ? 7.902 23.453 3.258 1 98.69 300 ASP A C 1
ATOM 2363 O O . ASP A 1 300 ? 8.852 23.078 2.562 1 98.69 300 ASP A O 1
ATOM 2367 N N . ASN A 1 301 ? 6.672 23.297 2.836 1 98.44 301 ASN A N 1
ATOM 2368 C CA . ASN A 1 301 ? 6.336 22.672 1.556 1 98.44 301 ASN A CA 1
ATOM 2369 C C . ASN A 1 301 ? 5.801 23.703 0.564 1 98.44 301 ASN A C 1
ATOM 2371 O O . ASN A 1 301 ? 4.676 24.188 0.712 1 98.44 301 ASN A O 1
ATOM 2375 N N . PRO A 1 302 ? 6.551 24.031 -0.44 1 98.25 302 PRO A N 1
ATOM 2376 C CA . PRO A 1 302 ? 6.113 25.062 -1.396 1 98.25 302 PRO A CA 1
ATOM 2377 C C . PRO A 1 302 ? 4.797 24.703 -2.08 1 98.25 302 PRO A C 1
ATOM 2379 O O . PRO A 1 302 ? 3.928 25.562 -2.244 1 98.25 302 PRO A O 1
ATOM 2382 N N . SER A 1 303 ? 4.637 23.422 -2.4 1 97.12 303 SER A N 1
ATOM 2383 C CA . SER A 1 303 ? 3.486 22.984 -3.189 1 97.12 303 SER A CA 1
ATOM 2384 C C . SER A 1 303 ? 2.234 22.875 -2.326 1 97.12 303 SER A C 1
ATOM 2386 O O . SER A 1 303 ? 1.135 22.672 -2.842 1 97.12 303 SER A O 1
ATOM 2388 N N . VAL A 1 304 ? 2.418 23 -1.02 1 98 304 VAL A N 1
ATOM 2389 C CA . VAL A 1 304 ? 1.299 22.812 -0.103 1 98 304 VAL A CA 1
ATOM 2390 C C . VAL A 1 304 ? 1.049 24.094 0.685 1 98 304 VAL A C 1
ATOM 2392 O O . VAL A 1 304 ? 0.012 24.75 0.517 1 98 304 VAL A O 1
ATOM 2395 N N . ASP A 1 305 ? 1.997 24.609 1.42 1 98.44 305 ASP A N 1
ATOM 2396 C CA . ASP A 1 305 ? 1.854 25.766 2.303 1 98.44 305 ASP A CA 1
ATOM 2397 C C . ASP A 1 305 ? 1.865 27.078 1.508 1 98.44 305 ASP A C 1
ATOM 2399 O O . ASP A 1 305 ? 0.976 27.906 1.67 1 98.44 305 ASP A O 1
ATOM 2403 N N . VAL A 1 306 ? 2.877 27.219 0.667 1 98.5 306 VAL A N 1
ATOM 2404 C CA . VAL A 1 306 ? 3.047 28.453 -0.095 1 98.5 306 VAL A CA 1
ATOM 2405 C C . VAL A 1 306 ? 1.947 28.562 -1.147 1 98.5 306 VAL A C 1
ATOM 2407 O O . VAL A 1 306 ? 1.275 29.594 -1.243 1 98.5 306 VAL A O 1
ATOM 2410 N N . LYS A 1 307 ? 1.792 27.469 -1.87 1 98.25 307 LYS A N 1
ATOM 2411 C CA . LYS A 1 307 ? 0.737 27.438 -2.879 1 98.25 307 LYS A CA 1
ATOM 2412 C C . LYS A 1 307 ? -0.622 27.766 -2.262 1 98.25 307 LYS A C 1
ATOM 2414 O O . LYS A 1 307 ? -1.396 28.531 -2.824 1 98.25 307 LYS A O 1
ATOM 2419 N N . GLY A 1 308 ? -0.921 27.172 -1.104 1 97.81 308 GLY A N 1
ATOM 2420 C CA . GLY A 1 308 ? -2.188 27.406 -0.431 1 97.81 308 GLY A CA 1
ATOM 2421 C C . GLY A 1 308 ? -2.383 28.859 -0.025 1 97.81 308 GLY A C 1
ATOM 2422 O O . GLY A 1 308 ? -3.449 29.438 -0.25 1 97.81 308 GLY A O 1
ATOM 2423 N N . ALA A 1 309 ? -1.414 29.438 0.585 1 98 309 ALA A N 1
ATOM 2424 C CA . ALA A 1 309 ? -1.486 30.844 1.003 1 98 309 ALA A CA 1
ATOM 2425 C C . ALA A 1 309 ? -1.681 31.766 -0.197 1 98 309 ALA A C 1
ATOM 2427 O O . ALA A 1 309 ? -2.467 32.719 -0.139 1 98 309 ALA A O 1
ATOM 2428 N N . GLN A 1 310 ? -0.984 31.422 -1.277 1 97.5 310 GLN A N 1
ATOM 2429 C CA . GLN A 1 310 ? -1.091 32.219 -2.496 1 97.5 310 GLN A CA 1
ATOM 2430 C C . GLN A 1 310 ? -2.494 32.125 -3.088 1 97.5 310 GLN A C 1
ATOM 2432 O O . GLN A 1 310 ? -3.057 33.156 -3.51 1 97.5 310 GLN A O 1
ATOM 2437 N N . GLN A 1 311 ? -3.018 31 -3.08 1 97.31 311 GLN A N 1
ATOM 2438 C CA . GLN A 1 311 ? -4.355 30.797 -3.625 1 97.31 311 GLN A CA 1
ATOM 2439 C C . GLN A 1 311 ? -5.41 31.469 -2.754 1 97.31 311 GLN A C 1
ATOM 2441 O O . GLN A 1 311 ? -6.414 31.984 -3.264 1 97.31 311 GLN A O 1
ATOM 2446 N N . ALA A 1 312 ? -5.207 31.422 -1.496 1 96.38 312 ALA A N 1
ATOM 2447 C CA . ALA A 1 312 ? -6.129 32.094 -0.578 1 96.38 312 ALA A CA 1
ATOM 2448 C C . ALA A 1 312 ? -6.098 33.625 -0.775 1 96.38 312 ALA A C 1
ATOM 2450 O O . ALA A 1 312 ? -7.109 34.281 -0.596 1 96.38 312 ALA A O 1
ATOM 2451 N N . GLY A 1 313 ? -4.844 34.156 -1.107 1 95.38 313 GLY A N 1
ATOM 2452 C CA . GLY A 1 313 ? -4.711 35.562 -1.415 1 95.38 313 GLY A CA 1
ATOM 2453 C C . GLY A 1 313 ? -4.641 36.438 -0.179 1 95.38 313 GLY A C 1
ATOM 2454 O O . GLY A 1 313 ? -4.551 35.938 0.942 1 95.38 313 GLY A O 1
ATOM 2455 N N . HIS A 1 314 ? -4.691 37.719 -0.415 1 93.25 314 HIS A N 1
ATOM 2456 C CA . HIS A 1 314 ? -4.672 38.656 0.694 1 93.25 314 HIS A CA 1
ATOM 2457 C C . HIS A 1 314 ? -5.746 38.344 1.724 1 93.25 314 HIS A C 1
ATOM 2459 O O . HIS A 1 314 ? -6.879 38 1.362 1 93.25 314 HIS A O 1
ATOM 2465 N N . PRO A 1 315 ? -5.379 38.281 2.986 1 95.62 315 PRO A N 1
ATOM 2466 C CA . PRO A 1 315 ? -4.215 38.906 3.623 1 95.62 315 PRO A CA 1
ATOM 2467 C C . PRO A 1 315 ? -3.102 37.906 3.918 1 95.62 315 PRO A C 1
ATOM 2469 O O . PRO A 1 315 ? -2.227 38.188 4.746 1 95.62 315 PRO A O 1
ATOM 2472 N N . TRP A 1 316 ? -3.043 36.781 3.285 1 97.81 316 TRP A N 1
ATOM 2473 C CA . TRP A 1 316 ? -2.09 35.719 3.604 1 97.81 316 TRP A CA 1
ATOM 2474 C C . TRP A 1 316 ? -0.706 36.031 3.059 1 97.81 316 TRP A C 1
ATOM 2476 O O . TRP A 1 316 ? -0.571 36.469 1.91 1 97.81 316 TRP A O 1
ATOM 2486 N N . PHE A 1 317 ? 0.28 35.969 3.855 1 98.31 317 PHE A N 1
ATOM 2487 C CA . PHE A 1 317 ? 1.704 36.125 3.596 1 98.31 317 PHE A CA 1
ATOM 2488 C C . PHE A 1 317 ? 2.465 34.844 3.877 1 98.31 317 PHE A C 1
ATOM 2490 O O . PHE A 1 317 ? 2.486 34.344 5.012 1 98.31 317 PHE A O 1
ATOM 2497 N N . SER A 1 318 ? 3.072 34.219 2.828 1 98.75 318 SER A N 1
ATOM 2498 C CA . SER A 1 318 ? 3.701 32.906 2.965 1 98.75 318 SER A CA 1
ATOM 2499 C C . SER A 1 318 ? 5.16 33.062 3.387 1 98.75 318 SER A C 1
ATOM 2501 O O . SER A 1 318 ? 5.914 33.812 2.801 1 98.75 318 SER A O 1
ATOM 2503 N N . ILE A 1 319 ? 5.535 32.344 4.402 1 98.88 319 ILE A N 1
ATOM 2504 C CA . ILE A 1 319 ? 6.922 32.219 4.848 1 98.88 319 ILE A CA 1
ATOM 2505 C C . ILE A 1 319 ? 7.375 30.766 4.738 1 98.88 319 ILE A C 1
ATOM 2507 O O . ILE A 1 319 ? 6.762 29.859 5.32 1 98.88 319 ILE A O 1
ATOM 2511 N N . LEU A 1 320 ? 8.43 30.516 3.955 1 98.88 320 LEU A N 1
ATOM 2512 C CA . LEU A 1 320 ? 8.953 29.188 3.664 1 98.88 320 LEU A CA 1
ATOM 2513 C C . LEU A 1 320 ? 10.211 28.906 4.473 1 98.88 320 LEU A C 1
ATOM 2515 O O . LEU A 1 320 ? 11.188 29.656 4.395 1 98.88 320 LEU A O 1
ATOM 2519 N N . THR A 1 321 ? 10.18 27.891 5.309 1 98.69 321 THR A N 1
ATOM 2520 C CA . THR A 1 321 ? 11.336 27.516 6.113 1 98.69 321 THR A CA 1
ATOM 2521 C C . THR A 1 321 ? 12.164 26.453 5.406 1 98.69 321 THR A C 1
ATOM 2523 O O . THR A 1 321 ? 11.648 25.719 4.547 1 98.69 321 THR A O 1
ATOM 2526 N N . ARG A 1 322 ? 13.391 26.219 5.816 1 97.88 322 ARG A N 1
ATOM 2527 C CA . ARG A 1 322 ? 14.305 25.281 5.188 1 97.88 322 ARG A CA 1
ATOM 2528 C C . ARG A 1 322 ? 14.484 24.031 6.043 1 97.88 322 ARG A C 1
ATOM 2530 O O . ARG A 1 322 ? 15.336 23.188 5.754 1 97.88 322 ARG A O 1
ATOM 2537 N N . THR A 1 323 ? 13.68 23.859 7.012 1 97.06 323 THR A N 1
ATOM 2538 C CA . THR A 1 323 ? 13.906 22.812 8 1 97.06 323 THR A CA 1
ATOM 2539 C C . THR A 1 323 ? 13.156 21.547 7.621 1 97.06 323 THR A C 1
ATOM 2541 O O . THR A 1 323 ? 13.258 20.531 8.312 1 97.06 323 THR A O 1
ATOM 2544 N N . GLY A 1 324 ? 12.398 21.531 6.543 1 96.69 324 GLY A N 1
ATOM 2545 C CA . GLY A 1 324 ? 11.617 20.375 6.148 1 96.69 324 GLY A CA 1
ATOM 2546 C C . GLY A 1 324 ? 11.758 20.031 4.68 1 96.69 324 GLY A C 1
ATOM 2547 O O . GLY A 1 324 ? 12.875 19.844 4.188 1 96.69 324 GLY A O 1
ATOM 2548 N N . VAL A 1 325 ? 10.695 20 3.949 1 96.44 325 VAL A N 1
ATOM 2549 C CA . VAL A 1 325 ? 10.641 19.578 2.557 1 96.44 325 VAL A CA 1
ATOM 2550 C C . VAL A 1 325 ? 11.523 20.484 1.701 1 96.44 325 VAL A C 1
ATOM 2552 O O . VAL A 1 325 ? 12.281 19.984 0.855 1 96.44 325 VAL A O 1
ATOM 2555 N N . PHE A 1 326 ? 11.445 21.766 1.909 1 96.94 326 PHE A N 1
ATOM 2556 C CA . PHE A 1 326 ? 12.25 22.719 1.151 1 96.94 326 PHE A CA 1
ATOM 2557 C C . PHE A 1 326 ? 13.633 22.859 1.763 1 96.94 326 PHE A C 1
ATOM 2559 O O . PHE A 1 326 ? 13.773 23.109 2.963 1 96.94 326 PHE A O 1
ATOM 2566 N N . GLN A 1 327 ? 14.617 22.703 0.912 1 92.69 327 GLN A N 1
ATOM 2567 C CA . GLN A 1 327 ? 15.992 22.812 1.392 1 92.69 327 GLN A CA 1
ATOM 2568 C C . GLN A 1 327 ? 16.828 23.688 0.45 1 92.69 327 GLN A C 1
ATOM 2570 O O . GLN A 1 327 ? 18.062 23.656 0.515 1 92.69 327 GLN A O 1
ATOM 2575 N N . GLY A 1 328 ? 16.188 24.391 -0.316 1 92.81 328 GLY A N 1
ATOM 2576 C CA . GLY A 1 328 ? 16.875 25.203 -1.306 1 92.81 328 GLY A CA 1
ATOM 2577 C C . GLY A 1 328 ? 17.516 26.453 -0.719 1 92.81 328 GLY A C 1
ATOM 2578 O O . GLY A 1 328 ? 17.109 26.906 0.355 1 92.81 328 GLY A O 1
ATOM 2579 N N . LYS A 1 329 ? 18.516 26.953 -1.396 1 92.94 329 LYS A N 1
ATOM 2580 C CA . LYS A 1 329 ? 19.203 28.172 -0.96 1 92.94 329 LYS A CA 1
ATOM 2581 C C . LYS A 1 329 ? 18.375 29.406 -1.264 1 92.94 329 LYS A C 1
ATOM 2583 O O . LYS A 1 329 ? 18.266 30.312 -0.428 1 92.94 329 LYS A O 1
ATOM 2588 N N . ASP A 1 330 ? 17.766 29.422 -2.418 1 94.62 330 ASP A N 1
ATOM 2589 C CA . ASP A 1 330 ? 16.922 30.547 -2.834 1 94.62 330 ASP A CA 1
ATOM 2590 C C . ASP A 1 330 ? 15.445 30.219 -2.625 1 94.62 330 ASP A C 1
ATOM 2592 O O . ASP A 1 330 ? 15.102 29.312 -1.862 1 94.62 330 ASP A O 1
ATOM 2596 N N . ASN A 1 331 ? 14.609 30.969 -3.236 1 98.12 331 ASN A N 1
ATOM 2597 C CA . ASN A 1 331 ? 13.172 30.719 -3.197 1 98.12 331 ASN A CA 1
ATOM 2598 C C . ASN A 1 331 ? 12.766 29.594 -4.145 1 98.12 331 ASN A C 1
ATOM 2600 O O . ASN A 1 331 ? 13.555 29.188 -5.004 1 98.12 331 ASN A O 1
ATOM 2604 N N . HIS A 1 332 ? 11.695 28.969 -3.867 1 97.69 332 HIS A N 1
ATOM 2605 C CA . HIS A 1 332 ? 11.234 27.906 -4.75 1 97.69 332 HIS A CA 1
ATOM 2606 C C . HIS A 1 332 ? 10.867 28.438 -6.125 1 97.69 332 HIS A C 1
ATOM 2608 O O . HIS A 1 332 ? 10.227 29.484 -6.234 1 97.69 332 HIS A O 1
ATOM 2614 N N . ALA A 1 333 ? 11.195 27.766 -7.172 1 96.44 333 ALA A N 1
ATOM 2615 C CA . ALA A 1 333 ? 11.07 28.266 -8.539 1 96.44 333 ALA A CA 1
ATOM 2616 C C . ALA A 1 333 ? 9.602 28.328 -8.969 1 96.44 333 ALA A C 1
ATOM 2618 O O . ALA A 1 333 ? 9.164 29.297 -9.578 1 96.44 333 ALA A O 1
ATOM 2619 N N . GLU A 1 334 ? 8.867 27.328 -8.688 1 96.31 334 GLU A N 1
ATOM 2620 C CA . GLU A 1 334 ? 7.492 27.234 -9.164 1 96.31 334 GLU A CA 1
ATOM 2621 C C . GLU A 1 334 ? 6.535 27.953 -8.219 1 96.31 334 GLU A C 1
ATOM 2623 O O . GLU A 1 334 ? 5.566 28.578 -8.664 1 96.31 334 GLU A O 1
ATOM 2628 N N . PHE A 1 335 ? 6.789 27.797 -6.91 1 98 335 PHE A N 1
ATOM 2629 C CA . PHE A 1 335 ? 5.969 28.438 -5.891 1 98 335 PHE A CA 1
ATOM 2630 C C . PHE A 1 335 ? 6.824 29.281 -4.949 1 98 335 PHE A C 1
ATOM 2632 O O . PHE A 1 335 ? 7.066 28.875 -3.807 1 98 335 PHE A O 1
ATOM 2639 N N . PRO A 1 336 ? 7.191 30.406 -5.41 1 98.44 336 PRO A N 1
ATOM 2640 C CA . PRO A 1 336 ? 8.031 31.266 -4.562 1 98.44 336 PRO A CA 1
ATOM 2641 C C . PRO A 1 336 ? 7.262 31.859 -3.389 1 98.44 336 PRO A C 1
ATOM 2643 O O . PRO A 1 336 ? 6.184 32.438 -3.58 1 98.44 336 PRO A O 1
ATOM 2646 N N . ALA A 1 337 ? 7.816 31.766 -2.215 1 98.75 337 ALA A N 1
ATOM 2647 C CA . ALA A 1 337 ? 7.215 32.344 -1.016 1 98.75 337 ALA A CA 1
ATOM 2648 C C . ALA A 1 337 ? 7.453 33.844 -0.954 1 98.75 337 ALA A C 1
ATOM 2650 O O . ALA A 1 337 ? 8.328 34.375 -1.646 1 98.75 337 ALA A O 1
ATOM 2651 N N . ASP A 1 338 ? 6.641 34.531 -0.172 1 98.56 338 ASP A N 1
ATOM 2652 C CA . ASP A 1 338 ? 6.867 35.969 0.07 1 98.56 338 ASP A CA 1
ATOM 2653 C C . ASP A 1 338 ? 8.164 36.188 0.836 1 98.56 338 ASP A C 1
ATOM 2655 O O . ASP A 1 338 ? 8.812 37.219 0.681 1 98.56 338 ASP A O 1
ATOM 2659 N N . LEU A 1 339 ? 8.516 35.219 1.684 1 98.56 339 LEU A N 1
ATOM 2660 C CA . LEU A 1 339 ? 9.758 35.25 2.439 1 98.56 339 LEU A CA 1
ATOM 2661 C C . LEU A 1 339 ? 10.297 33.844 2.672 1 98.56 339 LEU A C 1
ATOM 2663 O O . LEU A 1 339 ? 9.531 32.938 2.959 1 98.56 339 LEU A O 1
ATOM 2667 N N . VAL A 1 340 ? 11.57 33.656 2.512 1 98.75 340 VAL A N 1
ATOM 2668 C CA . VAL A 1 340 ? 12.25 32.406 2.85 1 98.75 340 VAL A CA 1
ATOM 2669 C C . VAL A 1 340 ? 13.148 32.625 4.066 1 98.75 340 VAL A C 1
ATOM 2671 O O . VAL A 1 340 ? 13.875 33.594 4.145 1 98.75 340 VAL A O 1
ATOM 2674 N N . VAL A 1 341 ? 13.07 31.781 5.004 1 98.56 341 VAL A N 1
ATOM 2675 C CA . VAL A 1 341 ? 13.883 31.859 6.215 1 98.56 341 VAL A CA 1
ATOM 2676 C C . VAL A 1 341 ? 14.484 30.484 6.512 1 98.56 341 VAL A C 1
ATOM 2678 O O . VAL A 1 341 ? 14.086 29.484 5.914 1 98.56 341 VAL A O 1
ATOM 2681 N N . ASP A 1 342 ? 15.398 30.406 7.438 1 98.25 342 ASP A N 1
ATOM 2682 C CA . ASP A 1 342 ? 16.047 29.141 7.75 1 98.25 342 ASP A CA 1
ATOM 2683 C C . ASP A 1 342 ? 15.188 28.312 8.703 1 98.25 342 ASP A C 1
ATOM 2685 O O . ASP A 1 342 ? 15.227 27.078 8.656 1 98.25 342 ASP A O 1
ATOM 2689 N N . SER A 1 343 ? 14.477 29.016 9.641 1 98.44 343 SER A N 1
ATOM 2690 C CA . SER A 1 343 ? 13.766 28.297 10.688 1 98.44 343 SER A CA 1
ATOM 2691 C C . SER A 1 343 ? 12.516 29.047 11.125 1 98.44 343 SER A C 1
ATOM 2693 O O . SER A 1 343 ? 12.336 30.219 10.781 1 98.44 343 SER A O 1
ATOM 2695 N N . VAL A 1 344 ? 11.688 28.344 11.883 1 98.81 344 VAL A N 1
ATOM 2696 C CA . VAL A 1 344 ? 10.477 28.953 12.406 1 98.81 344 VAL A CA 1
ATOM 2697 C C . VAL A 1 344 ? 10.836 30.062 13.398 1 98.81 344 VAL A C 1
ATOM 2699 O O . VAL A 1 344 ? 10.141 31.078 13.484 1 98.81 344 VAL A O 1
ATOM 2702 N N . GLU A 1 345 ? 11.914 29.953 14.109 1 98.56 345 GLU A N 1
ATOM 2703 C CA . GLU A 1 345 ? 12.359 31.016 15.016 1 98.56 345 GLU A CA 1
ATOM 2704 C C . GLU A 1 345 ? 12.641 32.312 14.258 1 98.56 345 GLU A C 1
ATOM 2706 O O . GLU A 1 345 ? 12.234 33.375 14.695 1 98.56 345 GLU A O 1
ATOM 2711 N N . GLU A 1 346 ? 13.258 32.156 13.125 1 98.44 346 GLU A N 1
ATOM 2712 C CA . GLU A 1 346 ? 13.539 33.344 12.297 1 98.44 346 GLU A CA 1
ATOM 2713 C C . GLU A 1 346 ? 12.25 33.938 11.742 1 98.44 346 GLU A C 1
ATOM 2715 O O . GLU A 1 346 ? 12.141 35.156 11.586 1 98.44 346 GLU A O 1
ATOM 2720 N N . ALA A 1 347 ? 11.344 33.062 11.375 1 98.75 347 ALA A N 1
ATOM 2721 C CA . ALA A 1 347 ? 10.055 33.531 10.875 1 98.75 347 ALA A CA 1
ATOM 2722 C C . ALA A 1 347 ? 9.336 34.375 11.922 1 98.75 347 ALA A C 1
ATOM 2724 O O . ALA A 1 347 ? 8.852 35.469 11.625 1 98.75 347 ALA A O 1
ATOM 2725 N N . VAL A 1 348 ? 9.273 33.875 13.117 1 97.81 348 VAL A N 1
ATOM 2726 C CA . VAL A 1 348 ? 8.586 34.562 14.195 1 97.81 348 VAL A CA 1
ATOM 2727 C C . VAL A 1 348 ? 9.32 35.844 14.523 1 97.81 348 VAL A C 1
ATOM 2729 O O . VAL A 1 348 ? 8.695 36.875 14.797 1 97.81 348 VAL A O 1
ATOM 2732 N N . ASP A 1 349 ? 10.656 35.812 14.492 1 96.19 349 ASP A N 1
ATOM 2733 C CA . ASP A 1 349 ? 11.453 37.031 14.695 1 96.19 349 ASP A CA 1
ATOM 2734 C C . ASP A 1 349 ? 11.102 38.094 13.664 1 96.19 349 ASP A C 1
ATOM 2736 O O . ASP A 1 349 ? 10.898 39.25 14.016 1 96.19 349 ASP A O 1
ATOM 2740 N N . TYR A 1 350 ? 11.039 37.719 12.461 1 97.12 350 TYR A N 1
ATOM 2741 C CA . TYR A 1 350 ? 10.68 38.625 11.391 1 97.12 350 TYR A CA 1
ATOM 2742 C C . TYR A 1 350 ? 9.305 39.25 11.625 1 97.12 350 TYR A C 1
ATOM 2744 O O . TYR A 1 350 ? 9.125 40.469 11.5 1 97.12 350 TYR A O 1
ATOM 2752 N N . ILE A 1 351 ? 8.344 38.406 11.898 1 96.38 351 ILE A N 1
ATOM 2753 C CA . ILE A 1 351 ? 6.957 38.844 12.062 1 96.38 351 ILE A CA 1
ATOM 2754 C C . ILE A 1 351 ? 6.859 39.844 13.211 1 96.38 351 ILE A C 1
ATOM 2756 O O . ILE A 1 351 ? 6.242 40.906 13.078 1 96.38 351 ILE A O 1
ATOM 2760 N N . LEU A 1 352 ? 7.48 39.531 14.336 1 92.62 352 LEU A N 1
ATOM 2761 C CA . LEU A 1 352 ? 7.395 40.375 15.516 1 92.62 352 LEU A CA 1
ATOM 2762 C C . LEU A 1 352 ? 8.102 41.719 15.281 1 92.62 352 LEU A C 1
ATOM 2764 O O . LEU A 1 352 ? 7.645 42.75 15.742 1 92.62 352 LEU A O 1
ATOM 2768 N N . LYS A 1 353 ? 9.219 41.656 14.586 1 92 353 LYS A N 1
ATOM 2769 C CA . LYS A 1 353 ? 9.914 42.875 14.242 1 92 353 LYS A CA 1
ATOM 2770 C C . LYS A 1 353 ? 9.062 43.75 13.32 1 92 353 LYS A C 1
ATOM 2772 O O . LYS A 1 353 ? 9 44.969 13.492 1 92 353 LYS A O 1
ATOM 2777 N N . ARG A 1 354 ? 8.461 43.125 12.391 1 91.38 354 ARG A N 1
ATOM 2778 C CA . ARG A 1 354 ? 7.66 43.844 11.398 1 91.38 354 ARG A CA 1
ATOM 2779 C C . ARG A 1 354 ? 6.395 44.406 12.023 1 91.38 354 ARG A C 1
ATOM 2781 O O . ARG A 1 354 ? 6.031 45.562 11.766 1 91.38 354 ARG A O 1
ATOM 2788 N N . GLU A 1 355 ? 5.742 43.656 12.82 1 88.12 355 GLU A N 1
ATOM 2789 C CA . GLU A 1 355 ? 4.402 44 13.289 1 88.12 355 GLU A CA 1
ATOM 2790 C C . GLU A 1 355 ? 4.461 44.75 14.609 1 88.12 355 GLU A C 1
ATOM 2792 O O . GLU A 1 355 ? 3.533 45.5 14.953 1 88.12 355 GLU A O 1
ATOM 2797 N N . CYS A 1 356 ? 5.402 44.531 15.367 1 74.5 356 CYS A N 1
ATOM 2798 C CA . CYS A 1 356 ? 5.43 45.125 16.703 1 74.5 356 CYS A CA 1
ATOM 2799 C C . CYS A 1 356 ? 6.461 46.219 16.781 1 74.5 356 CYS A C 1
ATOM 2801 O O . CYS A 1 356 ? 6.301 47.156 17.562 1 74.5 356 CYS A O 1
ATOM 2803 N N . ILE A 1 357 ? 7.613 46.094 16.328 1 58.09 357 ILE A N 1
ATOM 2804 C CA . ILE A 1 357 ? 8.648 47.125 16.453 1 58.09 357 ILE A CA 1
ATOM 2805 C C . ILE A 1 357 ? 8.414 48.219 15.43 1 58.09 357 ILE A C 1
ATOM 2807 O O . ILE A 1 357 ? 8.477 49.406 15.758 1 58.09 357 ILE A O 1
ATOM 2811 N N . GLU A 1 358 ? 8.367 47.812 14.211 1 48.41 358 GLU A N 1
ATOM 2812 C CA . GLU A 1 358 ? 8.297 48.906 13.25 1 48.41 358 GLU A CA 1
ATOM 2813 C C . GLU A 1 358 ? 7 49.719 13.406 1 48.41 358 GLU A C 1
ATOM 2815 O O . GLU A 1 358 ? 6.91 50.844 12.969 1 48.41 358 GLU A O 1
ATOM 2820 N N . LEU A 1 359 ? 5.98 49.188 13.867 1 42.03 359 LEU A N 1
ATOM 2821 C CA . LEU A 1 359 ? 4.832 50.062 14.055 1 42.03 359 LEU A CA 1
ATOM 2822 C C . LEU A 1 359 ? 5.098 51.094 15.148 1 42.03 359 LEU A C 1
ATOM 2824 O O . LEU A 1 359 ? 4.316 52.031 15.336 1 42.03 359 LEU A O 1
ATOM 2828 N N . GLY A 1 360 ? 6.023 51 16.047 1 35.78 360 GLY A N 1
ATOM 2829 C CA . GLY A 1 360 ? 6.309 52.125 16.922 1 35.78 360 GLY A CA 1
ATOM 2830 C C . GLY A 1 360 ? 7.188 53.188 16.281 1 35.78 360 GLY A C 1
ATOM 2831 O O . GLY A 1 360 ? 7.648 54.125 16.938 1 35.78 360 GLY A O 1
ATOM 2832 N N . ALA A 1 361 ? 7.715 53.188 15.133 1 35.97 361 ALA A N 1
ATOM 2833 C CA . ALA A 1 361 ? 8.32 54.406 14.609 1 35.97 361 ALA A CA 1
ATOM 2834 C C . ALA A 1 361 ? 7.254 55.375 14.117 1 35.97 361 ALA A C 1
ATOM 2836 O O . ALA A 1 361 ? 6.242 54.969 13.547 1 35.97 361 ALA A O 1
ATOM 2837 N N . MET B 1 1 ? -14.43 -48.25 -16.172 1 46.53 1 MET B N 1
ATOM 2838 C CA . MET B 1 1 ? -13.797 -47.25 -17 1 46.53 1 MET B CA 1
ATOM 2839 C C . MET B 1 1 ? -12.43 -46.844 -16.438 1 46.53 1 MET B C 1
ATOM 2841 O O . MET B 1 1 ? -11.438 -46.812 -17.188 1 46.53 1 MET B O 1
ATOM 2845 N N . ARG B 1 2 ? -12.406 -46.719 -15.133 1 54.66 2 ARG B N 1
ATOM 2846 C CA . ARG B 1 2 ? -11.148 -46.375 -14.461 1 54.66 2 ARG B CA 1
ATOM 2847 C C . ARG B 1 2 ? -10.117 -47.5 -14.656 1 54.66 2 ARG B C 1
ATOM 2849 O O . ARG B 1 2 ? -8.945 -47.219 -14.945 1 54.66 2 ARG B O 1
ATOM 2856 N N . GLU B 1 3 ? -10.57 -48.625 -14.477 1 53.97 3 GLU B N 1
ATOM 2857 C CA . GLU B 1 3 ? -9.68 -49.781 -14.586 1 53.97 3 GLU B CA 1
ATOM 2858 C C . GLU B 1 3 ? -9.125 -49.906 -16 1 53.97 3 GLU B C 1
ATOM 2860 O O . GLU B 1 3 ? -7.957 -50.25 -16.188 1 53.97 3 GLU B O 1
ATOM 2865 N N . LYS B 1 4 ? -9.938 -49.594 -16.984 1 53.72 4 LYS B N 1
ATOM 2866 C CA . LYS B 1 4 ? -9.5 -49.719 -18.359 1 53.72 4 LYS B CA 1
ATOM 2867 C C . LYS B 1 4 ? -8.469 -48.656 -18.719 1 53.72 4 LYS B C 1
ATOM 2869 O O . LYS B 1 4 ? -7.5 -48.969 -19.438 1 53.72 4 LYS B O 1
ATOM 2874 N N . ILE B 1 5 ? -8.633 -47.5 -18.141 1 54.81 5 ILE B N 1
ATOM 2875 C CA . ILE B 1 5 ? -7.711 -46.406 -18.391 1 54.81 5 ILE B CA 1
ATOM 2876 C C . ILE B 1 5 ? -6.348 -46.719 -17.766 1 54.81 5 ILE B C 1
ATOM 2878 O O . ILE B 1 5 ? -5.312 -46.531 -18.406 1 54.81 5 ILE B O 1
ATOM 2882 N N . LYS B 1 6 ? -6.582 -47.219 -16.609 1 56.03 6 LYS B N 1
ATOM 2883 C CA . LYS B 1 6 ? -5.367 -47.594 -15.891 1 56.03 6 LYS B CA 1
ATOM 2884 C C . LYS B 1 6 ? -4.594 -48.688 -16.641 1 56.03 6 LYS B C 1
ATOM 2886 O O . LYS B 1 6 ? -3.367 -48.625 -16.734 1 56.03 6 LYS B O 1
ATOM 2891 N N . LEU B 1 7 ? -5.332 -49.594 -17.016 1 52.09 7 LEU B N 1
ATOM 2892 C CA . LEU B 1 7 ? -4.738 -50.75 -17.703 1 52.09 7 LEU B CA 1
ATOM 2893 C C . LEU B 1 7 ? -4.086 -50.312 -19.016 1 52.09 7 LEU B C 1
ATOM 2895 O O . LEU B 1 7 ? -3.004 -50.781 -19.375 1 52.09 7 LEU B O 1
ATOM 2899 N N . LYS B 1 8 ? -4.734 -49.469 -19.641 1 55.22 8 LYS B N 1
ATOM 2900 C CA . LYS B 1 8 ? -4.195 -49.031 -20.938 1 55.22 8 LYS B CA 1
ATOM 2901 C C . LYS B 1 8 ? -2.953 -48.188 -20.75 1 55.22 8 LYS B C 1
ATOM 2903 O O . LYS B 1 8 ? -1.998 -48.281 -21.531 1 55.22 8 LYS B O 1
ATOM 2908 N N . ILE B 1 9 ? -3.037 -47.375 -19.75 1 56.22 9 ILE B N 1
ATOM 2909 C CA . ILE B 1 9 ? -1.842 -46.594 -19.453 1 56.22 9 ILE B CA 1
ATOM 2910 C C . ILE B 1 9 ? -0.703 -47.531 -19.047 1 56.22 9 ILE B C 1
ATOM 2912 O O . ILE B 1 9 ? 0.447 -47.312 -19.438 1 56.22 9 ILE B O 1
ATOM 2916 N N . GLU B 1 10 ? -1.166 -48.469 -18.234 1 52.16 10 GLU B N 1
ATOM 2917 C CA . GLU B 1 10 ? -0.173 -49.469 -17.828 1 52.16 10 GLU B CA 1
ATOM 2918 C C . GLU B 1 10 ? 0.365 -50.25 -19.031 1 52.16 10 GLU B C 1
ATOM 2920 O O . GLU B 1 10 ? 1.552 -50.562 -19.094 1 52.16 10 GLU B O 1
ATOM 2925 N N . ILE B 1 11 ? -0.61 -50.656 -19.781 1 47.41 11 ILE B N 1
ATOM 2926 C CA . ILE B 1 11 ? -0.221 -51.5 -20.922 1 47.41 11 ILE B CA 1
ATOM 2927 C C . ILE B 1 11 ? 0.581 -50.656 -21.922 1 47.41 11 ILE B C 1
ATOM 2929 O O . ILE B 1 11 ? 1.54 -51.156 -22.516 1 47.41 11 ILE B O 1
ATOM 2933 N N . ASN B 1 12 ? 0.016 -49.562 -22.234 1 48.78 12 ASN B N 1
ATOM 2934 C CA . ASN B 1 12 ? 0.814 -48.781 -23.188 1 48.78 12 ASN B CA 1
ATOM 2935 C C . ASN B 1 12 ? 2.01 -48.125 -22.516 1 48.78 12 ASN B C 1
ATOM 2937 O O . ASN B 1 12 ? 1.963 -46.938 -22.188 1 48.78 12 ASN B O 1
ATOM 2941 N N . ARG B 1 13 ? 2.574 -48.812 -21.719 1 48.94 13 ARG B N 1
ATOM 2942 C CA . ARG B 1 13 ? 3.84 -48.406 -21.125 1 48.94 13 ARG B CA 1
ATOM 2943 C C . ARG B 1 13 ? 4.609 -47.469 -22.078 1 48.94 13 ARG B C 1
ATOM 2945 O O . ARG B 1 13 ? 5.773 -47.156 -21.828 1 48.94 13 ARG B O 1
ATOM 2952 N N . ALA B 1 14 ? 4.059 -47.375 -23.219 1 51.84 14 ALA B N 1
ATOM 2953 C CA . ALA B 1 14 ? 4.672 -46.406 -24.094 1 51.84 14 ALA B CA 1
ATOM 2954 C C . ALA B 1 14 ? 4.59 -45 -23.5 1 51.84 14 ALA B C 1
ATOM 2956 O O . ALA B 1 14 ? 3.758 -44.75 -22.625 1 51.84 14 ALA B O 1
ATOM 2957 N N . ARG B 1 15 ? 5.527 -44.062 -23.859 1 61.12 15 ARG B N 1
ATOM 2958 C CA . ARG B 1 15 ? 5.867 -42.719 -23.438 1 61.12 15 ARG B CA 1
ATOM 2959 C C . ARG B 1 15 ? 4.637 -41.812 -23.469 1 61.12 15 ARG B C 1
ATOM 2961 O O . ARG B 1 15 ? 3.992 -41.656 -24.5 1 61.12 15 ARG B O 1
ATOM 2968 N N . CYS B 1 16 ? 4.176 -41.531 -22.172 1 78.69 16 CYS B N 1
ATOM 2969 C CA . CYS B 1 16 ? 3.152 -40.5 -22.141 1 78.69 16 CYS B CA 1
ATOM 2970 C C . CYS B 1 16 ? 3.539 -39.312 -23.047 1 78.69 16 CYS B C 1
ATOM 2972 O O . CYS B 1 16 ? 4.594 -38.719 -22.859 1 78.69 16 CYS B O 1
ATOM 2974 N N . ASN B 1 17 ? 2.865 -39.094 -24.109 1 87.25 17 ASN B N 1
ATOM 2975 C CA . ASN B 1 17 ? 3.215 -38.094 -25.078 1 87.25 17 ASN B CA 1
ATOM 2976 C C . ASN B 1 17 ? 2.496 -36.781 -24.797 1 87.25 17 ASN B C 1
ATOM 2978 O O . ASN B 1 17 ? 2.379 -35.906 -25.688 1 87.25 17 ASN B O 1
ATOM 2982 N N . PHE B 1 18 ? 1.941 -36.656 -23.562 1 93.5 18 PHE B N 1
ATOM 2983 C CA . PHE B 1 18 ? 1.315 -35.406 -23.156 1 93.5 18 PHE B CA 1
ATOM 2984 C C . PHE B 1 18 ? 1.658 -35.062 -21.719 1 93.5 18 PHE B C 1
ATOM 2986 O O . PHE B 1 18 ? 2.166 -35.906 -20.984 1 93.5 18 PHE B O 1
ATOM 2993 N N . GLY B 1 19 ? 1.558 -33.812 -21.328 1 95.94 19 GLY B N 1
ATOM 2994 C CA . GLY B 1 19 ? 1.781 -33.312 -19.984 1 95.94 19 GLY B CA 1
ATOM 2995 C C . GLY B 1 19 ? 0.762 -32.281 -19.547 1 95.94 19 GLY B C 1
ATOM 2996 O O . GLY B 1 19 ? 0.018 -31.75 -20.375 1 95.94 19 GLY B O 1
ATOM 2997 N N . ILE B 1 20 ? 0.733 -32.094 -18.266 1 98.38 20 ILE B N 1
ATOM 2998 C CA . ILE B 1 20 ? -0.271 -31.172 -17.734 1 98.38 20 ILE B CA 1
ATOM 2999 C C . ILE B 1 20 ? 0.398 -30.141 -16.828 1 98.38 20 ILE B C 1
ATOM 3001 O O . ILE B 1 20 ? 1.234 -30.5 -16 1 98.38 20 ILE B O 1
ATOM 3005 N N . ALA B 1 21 ? 0.106 -28.875 -17.016 1 98.88 21 ALA B N 1
ATOM 3006 C CA . ALA B 1 21 ? 0.427 -27.812 -16.078 1 98.88 21 ALA B CA 1
ATOM 3007 C C . ALA B 1 21 ? -0.83 -27.297 -15.391 1 98.88 21 ALA B C 1
ATOM 3009 O O . ALA B 1 21 ? -1.809 -26.938 -16.047 1 98.88 21 ALA B O 1
ATOM 3010 N N . PHE B 1 22 ? -0.8 -27.281 -14.062 1 98.88 22 PHE B N 1
ATOM 3011 C CA . PHE B 1 22 ? -1.929 -26.812 -13.258 1 98.88 22 PHE B CA 1
ATOM 3012 C C . PHE B 1 22 ? -1.634 -25.453 -12.641 1 98.88 22 PHE B C 1
ATOM 3014 O O . PHE B 1 22 ? -0.634 -25.297 -11.938 1 98.88 22 PHE B O 1
ATOM 3021 N N . ASP B 1 23 ? -2.459 -24.453 -12.906 1 98.75 23 ASP B N 1
ATOM 3022 C CA . ASP B 1 23 ? -2.482 -23.344 -11.977 1 98.75 23 ASP B CA 1
ATOM 3023 C C . ASP B 1 23 ? -2.986 -23.781 -10.602 1 98.75 23 ASP B C 1
ATOM 3025 O O . ASP B 1 23 ? -3.598 -24.844 -10.469 1 98.75 23 ASP B O 1
ATOM 3029 N N . ILE B 1 24 ? -2.719 -23 -9.578 1 98.56 24 ILE B N 1
ATOM 3030 C CA . ILE B 1 24 ? -3.102 -23.422 -8.234 1 98.56 24 ILE B CA 1
ATOM 3031 C C . ILE B 1 24 ? -4.32 -22.625 -7.773 1 98.56 24 ILE B C 1
ATOM 3033 O O . ILE B 1 24 ? -5.43 -23.156 -7.707 1 98.56 24 ILE B O 1
ATOM 3037 N N . ASP B 1 25 ? -4.203 -21.312 -7.582 1 97.5 25 ASP B N 1
ATOM 3038 C CA . ASP B 1 25 ? -5.27 -20.484 -7.023 1 97.5 25 ASP B CA 1
ATOM 3039 C C . ASP B 1 25 ? -6.469 -20.422 -7.973 1 97.5 25 ASP B C 1
ATOM 3041 O O . ASP B 1 25 ? -6.336 -20 -9.117 1 97.5 25 ASP B O 1
ATOM 3045 N N . GLY B 1 26 ? -7.551 -20.906 -7.504 1 97.69 26 GLY B N 1
ATOM 3046 C CA . GLY B 1 26 ? -8.773 -20.875 -8.289 1 97.69 26 GLY B CA 1
ATOM 3047 C C . GLY B 1 26 ? -8.969 -22.125 -9.125 1 97.69 26 GLY B C 1
ATOM 3048 O O . GLY B 1 26 ? -10.008 -22.297 -9.766 1 97.69 26 GLY B O 1
ATOM 3049 N N . VAL B 1 27 ? -7.969 -22.984 -9.125 1 98.62 27 VAL B N 1
ATOM 3050 C CA . VAL B 1 27 ? -8.023 -24.219 -9.922 1 98.62 27 VAL B CA 1
ATOM 3051 C C . VAL B 1 27 ? -7.918 -25.438 -9 1 98.62 27 VAL B C 1
ATOM 3053 O O . VAL B 1 27 ? -8.805 -26.281 -8.992 1 98.62 27 VAL B O 1
ATOM 3056 N N . ILE B 1 28 ? -6.832 -25.469 -8.242 1 98.69 28 ILE B N 1
ATOM 3057 C CA . ILE B 1 28 ? -6.555 -26.578 -7.336 1 98.69 28 ILE B CA 1
ATOM 3058 C C . ILE B 1 28 ? -7.039 -26.219 -5.93 1 98.69 28 ILE B C 1
ATOM 3060 O O . ILE B 1 28 ? -7.578 -27.078 -5.223 1 98.69 28 ILE B O 1
ATOM 3064 N N . LEU B 1 29 ? -6.773 -24.953 -5.559 1 97.88 29 LEU B N 1
ATOM 3065 C CA . LEU B 1 29 ? -7.09 -24.469 -4.215 1 97.88 29 LEU B CA 1
ATOM 3066 C C . LEU B 1 29 ? -7.84 -23.141 -4.273 1 97.88 29 LEU B C 1
ATOM 3068 O O . LEU B 1 29 ? -7.641 -22.344 -5.199 1 97.88 29 LEU B O 1
ATOM 3072 N N . ARG B 1 30 ? -8.625 -22.812 -3.338 1 95.25 30 ARG B N 1
ATOM 3073 C CA . ARG B 1 30 ? -9.055 -21.5 -2.881 1 95.25 30 ARG B CA 1
ATOM 3074 C C . ARG B 1 30 ? -8.625 -21.25 -1.438 1 95.25 30 ARG B C 1
ATOM 3076 O O . ARG B 1 30 ? -9.195 -21.844 -0.51 1 95.25 30 ARG B O 1
ATOM 3083 N N . GLY B 1 31 ? -7.711 -20.359 -1.348 1 91.12 31 GLY B N 1
ATOM 3084 C CA . GLY B 1 31 ? -7.023 -20.359 -0.066 1 91.12 31 GLY B CA 1
ATOM 3085 C C . GLY B 1 31 ? -6.301 -21.656 0.224 1 91.12 31 GLY B C 1
ATOM 3086 O O . GLY B 1 31 ? -5.465 -22.094 -0.565 1 91.12 31 GLY B O 1
ATOM 3087 N N . ARG B 1 32 ? -6.672 -22.328 1.301 1 91.88 32 ARG B N 1
ATOM 3088 C CA . ARG B 1 32 ? -6.047 -23.594 1.667 1 91.88 32 ARG B CA 1
ATOM 3089 C C . ARG B 1 32 ? -7.016 -24.766 1.496 1 91.88 32 ARG B C 1
ATOM 3091 O O . ARG B 1 32 ? -6.793 -25.844 2.029 1 91.88 32 ARG B O 1
ATOM 3098 N N . VAL B 1 33 ? -8.008 -24.5 0.732 1 95.31 33 VAL B N 1
ATOM 3099 C CA . VAL B 1 33 ? -9.047 -25.516 0.567 1 95.31 33 VAL B CA 1
ATOM 3100 C C . VAL B 1 33 ? -9.047 -26.016 -0.874 1 95.31 33 VAL B C 1
ATOM 3102 O O . VAL B 1 33 ? -9.172 -25.234 -1.814 1 95.31 33 VAL B O 1
ATOM 3105 N N . PRO B 1 34 ? -8.914 -27.359 -1.017 1 98 34 PRO B N 1
ATOM 3106 C CA . PRO B 1 34 ? -9.016 -27.891 -2.373 1 98 34 PRO B CA 1
ATOM 3107 C C . PRO B 1 34 ? -10.367 -27.594 -3.027 1 98 34 PRO B C 1
ATOM 3109 O O . PRO B 1 34 ? -11.398 -27.625 -2.357 1 98 34 PRO B O 1
ATOM 3112 N N . VAL B 1 35 ? -10.398 -27.359 -4.305 1 97.12 35 VAL B N 1
ATOM 3113 C CA . VAL B 1 35 ? -11.633 -27.016 -5 1 97.12 35 VAL B CA 1
ATOM 3114 C C . VAL B 1 35 ? -11.758 -27.844 -6.277 1 97.12 35 VAL B C 1
ATOM 3116 O O . VAL B 1 35 ? -10.797 -28.484 -6.707 1 97.12 35 VAL B O 1
ATOM 3119 N N . GLY B 1 36 ? -12.984 -28.031 -6.797 1 97.38 36 GLY B N 1
ATOM 3120 C CA . GLY B 1 36 ? -13.242 -28.625 -8.102 1 97.38 36 GLY B CA 1
ATOM 3121 C C . GLY B 1 36 ? -12.898 -30.094 -8.172 1 97.38 36 GLY B C 1
ATOM 3122 O O . GLY B 1 36 ? -12.617 -30.625 -9.25 1 97.38 36 GLY B O 1
ATOM 3123 N N . GLY B 1 37 ? -12.727 -30.734 -7.043 1 98.06 37 GLY B N 1
ATOM 3124 C CA . GLY B 1 37 ? -12.359 -32.125 -7.047 1 98.06 37 GLY B CA 1
ATOM 3125 C C . GLY B 1 37 ? -10.891 -32.375 -7.309 1 98.06 37 GLY B C 1
ATOM 3126 O O . GLY B 1 37 ? -10.5 -33.406 -7.832 1 98.06 37 GLY B O 1
ATOM 3127 N N . SER B 1 38 ? -10.062 -31.422 -6.914 1 98.5 38 SER B N 1
ATOM 3128 C CA . SER B 1 38 ? -8.648 -31.453 -7.25 1 98.5 38 SER B CA 1
ATOM 3129 C C . SER B 1 38 ? -7.957 -32.688 -6.652 1 98.5 38 SER B C 1
ATOM 3131 O O . SER B 1 38 ? -7.141 -33.312 -7.312 1 98.5 38 SER B O 1
ATOM 3133 N N . PRO B 1 39 ? -8.297 -33.125 -5.426 1 97.94 39 PRO B N 1
ATOM 3134 C CA . PRO B 1 39 ? -7.629 -34.312 -4.93 1 97.94 39 PRO B CA 1
ATOM 3135 C C . PRO B 1 39 ? -7.934 -35.562 -5.777 1 97.94 39 PRO B C 1
ATOM 3137 O O . PRO B 1 39 ? -7.023 -36.312 -6.125 1 97.94 39 PRO B O 1
ATOM 3140 N N . GLN B 1 40 ? -9.195 -35.688 -6.133 1 96.62 40 GLN B N 1
ATOM 3141 C CA . GLN B 1 40 ? -9.609 -36.812 -6.957 1 96.62 40 GLN B CA 1
ATOM 3142 C C . GLN B 1 40 ? -8.969 -36.75 -8.344 1 96.62 40 GLN B C 1
ATOM 3144 O O . GLN B 1 40 ? -8.539 -37.75 -8.883 1 96.62 40 GLN B O 1
ATOM 3149 N N . ALA B 1 41 ? -8.93 -35.562 -8.852 1 97.38 41 ALA B N 1
ATOM 3150 C CA . ALA B 1 41 ? -8.352 -35.375 -10.18 1 97.38 41 ALA B CA 1
ATOM 3151 C C . ALA B 1 41 ? -6.875 -35.781 -10.195 1 97.38 41 ALA B C 1
ATOM 3153 O O . ALA B 1 41 ? -6.434 -36.5 -11.102 1 97.38 41 ALA B O 1
ATOM 3154 N N . LEU B 1 42 ? -6.113 -35.375 -9.219 1 97.5 42 LEU B N 1
ATOM 3155 C CA . LEU B 1 42 ? -4.68 -35.625 -9.188 1 97.5 42 LEU B CA 1
ATOM 3156 C C . LEU B 1 42 ? -4.406 -37.094 -8.914 1 97.5 42 LEU B C 1
ATOM 3158 O O . LEU B 1 42 ? -3.439 -37.656 -9.438 1 97.5 42 LEU B O 1
ATOM 3162 N N . ARG B 1 43 ? -5.211 -37.719 -8.094 1 95.44 43 ARG B N 1
ATOM 3163 C CA . ARG B 1 43 ? -5.035 -39.125 -7.789 1 95.44 43 ARG B CA 1
ATOM 3164 C C . ARG B 1 43 ? -5.086 -39.969 -9.055 1 95.44 43 ARG B C 1
ATOM 3166 O O . ARG B 1 43 ? -4.41 -41 -9.148 1 95.44 43 ARG B O 1
ATOM 3173 N N . ARG B 1 44 ? -5.82 -39.531 -9.992 1 93.62 44 ARG B N 1
ATOM 3174 C CA . ARG B 1 44 ? -5.992 -40.281 -11.234 1 93.62 44 ARG B CA 1
ATOM 3175 C C . ARG B 1 44 ? -4.715 -40.25 -12.07 1 93.62 44 ARG B C 1
ATOM 3177 O O . ARG B 1 44 ? -4.578 -41.031 -13.023 1 93.62 44 ARG B O 1
ATOM 3184 N N . LEU B 1 45 ? -3.82 -39.406 -11.688 1 94 45 LEU B N 1
ATOM 3185 C CA . LEU B 1 45 ? -2.578 -39.281 -12.445 1 94 45 LEU B CA 1
ATOM 3186 C C . LEU B 1 45 ? -1.503 -40.219 -11.875 1 94 45 LEU B C 1
ATOM 3188 O O . LEU B 1 45 ? -0.356 -40.188 -12.328 1 94 45 LEU B O 1
ATOM 3192 N N . TYR B 1 46 ? -1.901 -40.938 -10.883 1 90.56 46 TYR B N 1
ATOM 3193 C CA . TYR B 1 46 ? -1.008 -41.875 -10.211 1 90.56 46 TYR B CA 1
ATOM 3194 C C . TYR B 1 46 ? -1.552 -43.312 -10.289 1 90.56 46 TYR B C 1
ATOM 3196 O O . TYR B 1 46 ? -2.766 -43.5 -10.367 1 90.56 46 TYR B O 1
ATOM 3204 N N . LEU B 1 47 ? -0.582 -44.25 -10.227 1 86.25 47 LEU B N 1
ATOM 3205 C CA . LEU B 1 47 ? -0.96 -45.625 -9.953 1 86.25 47 LEU B CA 1
ATOM 3206 C C . LEU B 1 47 ? -1.259 -45.844 -8.469 1 86.25 47 LEU B C 1
ATOM 3208 O O . LEU B 1 47 ? -0.929 -44.969 -7.645 1 86.25 47 LEU B O 1
ATOM 3212 N N . ASP B 1 48 ? -1.868 -46.938 -8.18 1 85 48 ASP B N 1
ATOM 3213 C CA . ASP B 1 48 ? -2.137 -47.281 -6.785 1 85 48 ASP B CA 1
ATOM 3214 C C . ASP B 1 48 ? -0.839 -47.406 -5.988 1 85 48 ASP B C 1
ATOM 3216 O O . ASP B 1 48 ? -0.819 -47.188 -4.781 1 85 48 ASP B O 1
ATOM 3220 N N . SER B 1 49 ? 0.227 -47.719 -6.695 1 83.44 49 SER B N 1
ATOM 3221 C CA . SER B 1 49 ? 1.537 -47.844 -6.066 1 83.44 49 SER B CA 1
ATOM 3222 C C . SER B 1 49 ? 2.092 -46.5 -5.648 1 83.44 49 SER B C 1
ATOM 3224 O O . SER B 1 49 ? 3.057 -46.438 -4.887 1 83.44 49 SER B O 1
ATOM 3226 N N . GLY B 1 50 ? 1.49 -45.5 -6.242 1 85.69 50 GLY B N 1
ATOM 3227 C CA . GLY B 1 50 ? 2 -44.156 -5.973 1 85.69 50 GLY B CA 1
ATOM 3228 C C . GLY B 1 50 ? 2.861 -43.625 -7.094 1 85.69 50 GLY B C 1
ATOM 3229 O O . GLY B 1 50 ? 3.283 -42.469 -7.051 1 85.69 50 GLY B O 1
ATOM 3230 N N . GLU B 1 51 ? 3.016 -44.406 -8.055 1 86.5 51 GLU B N 1
ATOM 3231 C CA . GLU B 1 51 ? 3.84 -44 -9.188 1 86.5 51 GLU B CA 1
ATOM 3232 C C . GLU B 1 51 ? 3.086 -43.031 -10.102 1 86.5 51 GLU B C 1
ATOM 3234 O O . GLU B 1 51 ? 1.905 -43.25 -10.391 1 86.5 51 GLU B O 1
ATOM 3239 N N . LEU B 1 52 ? 3.766 -42.031 -10.523 1 88.88 52 LEU B N 1
ATOM 3240 C CA . LEU B 1 52 ? 3.199 -41.062 -11.438 1 88.88 52 LEU B CA 1
ATOM 3241 C C . LEU B 1 52 ? 3.084 -41.625 -12.852 1 88.88 52 LEU B C 1
ATOM 3243 O O . LEU B 1 52 ? 4.047 -42.188 -13.375 1 88.88 52 LEU B O 1
ATOM 3247 N N . ILE B 1 53 ? 1.955 -41.5 -13.5 1 84.94 53 ILE B N 1
ATOM 3248 C CA . ILE B 1 53 ? 1.765 -42.094 -14.82 1 84.94 53 ILE B CA 1
ATOM 3249 C C . ILE B 1 53 ? 1.635 -41 -15.867 1 84.94 53 ILE B C 1
ATOM 3251 O O . ILE B 1 53 ? 1.901 -41.219 -17.047 1 84.94 53 ILE B O 1
ATOM 3255 N N . VAL B 1 54 ? 1.172 -39.844 -15.484 1 91.31 54 VAL B N 1
ATOM 3256 C CA . VAL B 1 54 ? 1.077 -38.656 -16.344 1 91.31 54 VAL B CA 1
ATOM 3257 C C . VAL B 1 54 ? 1.949 -37.531 -15.797 1 91.31 54 VAL B C 1
ATOM 3259 O O . VAL B 1 54 ? 1.729 -37.062 -14.672 1 91.31 54 VAL B O 1
ATOM 3262 N N . PRO B 1 55 ? 2.959 -37.156 -16.562 1 94.56 55 PRO B N 1
ATOM 3263 C CA . PRO B 1 55 ? 3.764 -36.031 -16.062 1 94.56 55 PRO B CA 1
ATOM 3264 C C . PRO B 1 55 ? 2.953 -34.75 -15.891 1 94.56 55 PRO B C 1
ATOM 3266 O O . PRO B 1 55 ? 2.221 -34.344 -16.797 1 94.56 55 PRO B O 1
ATOM 3269 N N . TYR B 1 56 ? 3.105 -34.156 -14.703 1 97.69 56 TYR B N 1
ATOM 3270 C CA . TYR B 1 56 ? 2.441 -32.875 -14.477 1 97.69 56 TYR B CA 1
ATOM 3271 C C . TYR B 1 56 ? 3.264 -31.984 -13.547 1 97.69 56 TYR B C 1
ATOM 3273 O O . TYR B 1 56 ? 4.156 -32.469 -12.852 1 97.69 56 TYR B O 1
ATOM 3281 N N . LEU B 1 57 ? 3.014 -30.719 -13.586 1 98.62 57 LEU B N 1
ATOM 3282 C CA . LEU B 1 57 ? 3.572 -29.766 -12.633 1 98.62 57 LEU B CA 1
ATOM 3283 C C . LEU B 1 57 ? 2.557 -28.688 -12.281 1 98.62 57 LEU B C 1
ATOM 3285 O O . LEU B 1 57 ? 1.545 -28.531 -12.969 1 98.62 57 LEU B O 1
ATOM 3289 N N . PHE B 1 58 ? 2.791 -28.078 -11.148 1 98.88 58 PHE B N 1
ATOM 3290 C CA . PHE B 1 58 ? 2.061 -26.859 -10.805 1 98.88 58 PHE B CA 1
ATOM 3291 C C . PHE B 1 58 ? 2.777 -25.625 -11.344 1 98.88 58 PHE B C 1
ATOM 3293 O O . PHE B 1 58 ? 3.965 -25.422 -11.07 1 98.88 58 PHE B O 1
ATOM 3300 N N . LEU B 1 59 ? 2.096 -24.875 -12.125 1 98.75 59 LEU B N 1
ATOM 3301 C CA . LEU B 1 59 ? 2.592 -23.625 -12.68 1 98.75 59 LEU B CA 1
ATOM 3302 C C . LEU B 1 59 ? 1.804 -22.438 -12.141 1 98.75 59 LEU B C 1
ATOM 3304 O O . LEU B 1 59 ? 0.755 -22.078 -12.68 1 98.75 59 LEU B O 1
ATOM 3308 N N . THR B 1 60 ? 2.33 -21.781 -11.117 1 98.31 60 THR B N 1
ATOM 3309 C CA . THR B 1 60 ? 1.575 -20.766 -10.375 1 98.31 60 THR B CA 1
ATOM 3310 C C . THR B 1 60 ? 2.342 -19.453 -10.328 1 98.31 60 THR B C 1
ATOM 3312 O O . THR B 1 60 ? 3.574 -19.453 -10.344 1 98.31 60 THR B O 1
ATOM 3315 N N . ASN B 1 61 ? 1.65 -18.328 -10.391 1 98.12 61 ASN B N 1
ATOM 3316 C CA . ASN B 1 61 ? 2.238 -17.016 -10.109 1 98.12 61 ASN B CA 1
ATOM 3317 C C . ASN B 1 61 ? 2.416 -16.797 -8.609 1 98.12 61 ASN B C 1
ATOM 3319 O O . ASN B 1 61 ? 3.039 -15.82 -8.195 1 98.12 61 ASN B O 1
ATOM 3323 N N . GLY B 1 62 ? 1.902 -17.734 -7.785 1 96.56 62 GLY B N 1
ATOM 3324 C CA . GLY B 1 62 ? 2.074 -17.641 -6.344 1 96.56 62 GLY B CA 1
ATOM 3325 C C . GLY B 1 62 ? 3.49 -17.938 -5.891 1 96.56 62 GLY B C 1
ATOM 3326 O O . GLY B 1 62 ? 4.379 -18.156 -6.719 1 96.56 62 GLY B O 1
ATOM 3327 N N . GLY B 1 63 ? 3.684 -17.828 -4.652 1 96.75 63 GLY B N 1
ATOM 3328 C CA . GLY B 1 63 ? 5.012 -18.078 -4.113 1 96.75 63 GLY B CA 1
ATOM 3329 C C . GLY B 1 63 ? 5.184 -17.562 -2.695 1 96.75 63 GLY B C 1
ATOM 3330 O O . GLY B 1 63 ? 4.223 -17.516 -1.923 1 96.75 63 GLY B O 1
ATOM 3331 N N . GLY B 1 64 ? 6.461 -17.422 -2.369 1 96.44 64 GLY B N 1
ATOM 3332 C CA . GLY B 1 64 ? 6.793 -16.859 -1.071 1 96.44 64 GLY B CA 1
ATOM 3333 C C . GLY B 1 64 ? 7.477 -17.844 -0.147 1 96.44 64 GLY B C 1
ATOM 3334 O O . GLY B 1 64 ? 8 -17.453 0.902 1 96.44 64 GLY B O 1
ATOM 3335 N N . ILE B 1 65 ? 7.434 -19.125 -0.499 1 97 65 ILE B N 1
ATOM 3336 C CA . ILE B 1 65 ? 8.164 -20.156 0.229 1 97 65 ILE B CA 1
ATOM 3337 C C . ILE B 1 65 ? 8.906 -21.062 -0.758 1 97 65 ILE B C 1
ATOM 3339 O O . ILE B 1 65 ? 8.578 -21.094 -1.945 1 97 65 ILE B O 1
ATOM 3343 N N . PRO B 1 66 ? 9.914 -21.719 -0.32 1 97.94 66 PRO B N 1
ATOM 3344 C CA . PRO B 1 66 ? 10.648 -22.609 -1.226 1 97.94 66 PRO B CA 1
ATOM 3345 C C . PRO B 1 66 ? 9.766 -23.688 -1.853 1 97.94 66 PRO B C 1
ATOM 3347 O O . PRO B 1 66 ? 8.766 -24.094 -1.253 1 97.94 66 PRO B O 1
ATOM 3350 N N . GLU B 1 67 ? 10.188 -24.203 -3.004 1 98.5 67 GLU B N 1
ATOM 3351 C CA . GLU B 1 67 ? 9.43 -25.203 -3.736 1 98.5 67 GLU B CA 1
ATOM 3352 C C . GLU B 1 67 ? 9.273 -26.484 -2.916 1 98.5 67 GLU B C 1
ATOM 3354 O O . GLU B 1 67 ? 8.234 -27.141 -2.979 1 98.5 67 GLU B O 1
ATOM 3359 N N . THR B 1 68 ? 10.25 -26.766 -2.105 1 98.06 68 THR B N 1
ATOM 3360 C CA . THR B 1 68 ? 10.195 -27.969 -1.272 1 98.06 68 THR B CA 1
ATOM 3361 C C . THR B 1 68 ? 9.07 -27.859 -0.252 1 98.06 68 THR B C 1
ATOM 3363 O O . THR B 1 68 ? 8.312 -28.812 -0.061 1 98.06 68 THR B O 1
ATOM 3366 N N . LYS B 1 69 ? 8.984 -26.703 0.381 1 97.81 69 LYS B N 1
ATOM 3367 C CA . LYS B 1 69 ? 7.926 -26.5 1.364 1 97.81 69 LYS B CA 1
ATOM 3368 C C . LYS B 1 69 ? 6.551 -26.484 0.702 1 97.81 69 LYS B C 1
ATOM 3370 O O . LYS B 1 69 ? 5.598 -27.062 1.234 1 97.81 69 LYS B O 1
ATOM 3375 N N . ARG B 1 70 ? 6.449 -25.859 -0.429 1 98.06 70 ARG B N 1
ATOM 3376 C CA . ARG B 1 70 ? 5.18 -25.812 -1.15 1 98.06 70 ARG B CA 1
ATOM 3377 C C . ARG B 1 70 ? 4.742 -27.203 -1.585 1 98.06 70 ARG B C 1
ATOM 3379 O O . ARG B 1 70 ? 3.561 -27.547 -1.486 1 98.06 70 ARG B O 1
ATOM 3386 N N . ALA B 1 71 ? 5.676 -27.984 -2.07 1 98.5 71 ALA B N 1
ATOM 3387 C CA . ALA B 1 71 ? 5.379 -29.344 -2.479 1 98.5 71 ALA B CA 1
ATOM 3388 C C . ALA B 1 71 ? 4.836 -30.172 -1.31 1 98.5 71 ALA B C 1
ATOM 3390 O O . ALA B 1 71 ? 3.865 -30.906 -1.463 1 98.5 71 ALA B O 1
ATOM 3391 N N . LYS B 1 72 ? 5.434 -30 -0.173 1 98.31 72 LYS B N 1
ATOM 3392 C CA . LYS B 1 72 ? 4.984 -30.703 1.023 1 98.31 72 LYS B CA 1
ATOM 3393 C C . LYS B 1 72 ? 3.568 -30.281 1.408 1 98.31 72 LYS B C 1
ATOM 3395 O O . LYS B 1 72 ? 2.729 -31.141 1.714 1 98.31 72 LYS B O 1
ATOM 3400 N N . GLU B 1 73 ? 3.326 -28.984 1.359 1 97.56 73 GLU B N 1
ATOM 3401 C CA . GLU B 1 73 ? 2 -28.469 1.687 1 97.56 73 GLU B CA 1
ATOM 3402 C C . GLU B 1 73 ? 0.944 -29 0.728 1 97.56 73 GLU B C 1
ATOM 3404 O O . GLU B 1 73 ? -0.137 -29.422 1.154 1 97.56 73 GLU B O 1
ATOM 3409 N N . LEU B 1 74 ? 1.271 -28.984 -0.521 1 98.38 74 LEU B N 1
ATOM 3410 C CA . LEU B 1 74 ? 0.341 -29.484 -1.535 1 98.38 74 LEU B CA 1
ATOM 3411 C C . LEU B 1 74 ? 0.11 -30.984 -1.386 1 98.38 74 LEU B C 1
ATOM 3413 O O . LEU B 1 74 ? -1.014 -31.453 -1.553 1 98.38 74 LEU B O 1
ATOM 3417 N N . SER B 1 75 ? 1.186 -31.719 -1.088 1 98.25 75 SER B N 1
ATOM 3418 C CA . SER B 1 75 ? 1.063 -33.156 -0.878 1 98.25 75 SER B CA 1
ATOM 3419 C C . SER B 1 75 ? 0.085 -33.469 0.248 1 98.25 75 SER B C 1
ATOM 3421 O O . SER B 1 75 ? -0.751 -34.375 0.119 1 98.25 75 SER B O 1
ATOM 3423 N N . GLU B 1 76 ? 0.19 -32.688 1.304 1 97.94 76 GLU B N 1
ATOM 3424 C CA . GLU B 1 76 ? -0.68 -32.906 2.459 1 97.94 76 GLU B CA 1
ATOM 3425 C C . GLU B 1 76 ? -2.131 -32.562 2.119 1 97.94 76 GLU B C 1
ATOM 3427 O O . GLU B 1 76 ? -3.043 -33.312 2.484 1 97.94 76 GLU B O 1
ATOM 3432 N N . LEU B 1 77 ? -2.359 -31.547 1.416 1 97.44 77 LEU B N 1
ATOM 3433 C CA . LEU B 1 77 ? -3.703 -31.062 1.106 1 97.44 77 LEU B CA 1
ATOM 3434 C C . LEU B 1 77 ? -4.375 -31.969 0.074 1 97.44 77 LEU B C 1
ATOM 3436 O O . LEU B 1 77 ? -5.594 -32.156 0.107 1 97.44 77 LEU B O 1
ATOM 3440 N N . LEU B 1 78 ? -3.564 -32.531 -0.855 1 97.94 78 LEU B N 1
ATOM 3441 C CA . LEU B 1 78 ? -4.141 -33.188 -2.018 1 97.94 78 LEU B CA 1
ATOM 3442 C C . LEU B 1 78 ? -4.047 -34.688 -1.881 1 97.94 78 LEU B C 1
ATOM 3444 O O . LEU B 1 78 ? -4.668 -35.438 -2.648 1 97.94 78 LEU B O 1
ATOM 3448 N N . GLY B 1 79 ? -3.246 -35.188 -0.974 1 96.06 79 GLY B N 1
ATOM 3449 C CA . GLY B 1 79 ? -3.184 -36.594 -0.678 1 96.06 79 GLY B CA 1
ATOM 3450 C C . GLY B 1 79 ? -2.373 -37.406 -1.692 1 96.06 79 GLY B C 1
ATOM 3451 O O . GLY B 1 79 ? -2.68 -38.562 -1.976 1 96.06 79 GLY B O 1
ATOM 3452 N N . VAL B 1 80 ? -1.478 -36.781 -2.375 1 96.38 80 VAL B N 1
ATOM 3453 C CA . VAL B 1 80 ? -0.558 -37.438 -3.307 1 96.38 80 VAL B CA 1
ATOM 3454 C C . VAL B 1 80 ? 0.867 -36.938 -3.043 1 96.38 80 VAL B C 1
ATOM 3456 O O . VAL B 1 80 ? 1.069 -35.906 -2.398 1 96.38 80 VAL B O 1
ATOM 3459 N N . ASN B 1 81 ? 1.812 -37.719 -3.496 1 95.44 81 ASN B N 1
ATOM 3460 C CA . ASN B 1 81 ? 3.207 -37.312 -3.332 1 95.44 81 ASN B CA 1
ATOM 3461 C C . ASN B 1 81 ? 3.641 -36.344 -4.422 1 95.44 81 ASN B C 1
ATOM 3463 O O . ASN B 1 81 ? 3.707 -36.688 -5.598 1 95.44 81 ASN B O 1
ATOM 3467 N N . ILE B 1 82 ? 3.932 -35.156 -4.066 1 97.56 82 ILE B N 1
ATOM 3468 C CA . ILE B 1 82 ? 4.352 -34.125 -4.996 1 97.56 82 ILE B CA 1
ATOM 3469 C C . ILE B 1 82 ? 5.816 -33.781 -4.746 1 97.56 82 ILE B C 1
ATOM 3471 O O . ILE B 1 82 ? 6.203 -33.469 -3.617 1 97.56 82 ILE B O 1
ATOM 3475 N N . MET B 1 83 ? 6.594 -33.844 -5.781 1 96.94 83 MET B N 1
ATOM 3476 C CA . MET B 1 83 ? 8.008 -33.469 -5.691 1 96.94 83 MET B CA 1
ATOM 3477 C C . MET B 1 83 ? 8.203 -31.984 -5.863 1 96.94 83 MET B C 1
ATOM 3479 O O . MET B 1 83 ? 7.406 -31.312 -6.531 1 96.94 83 MET B O 1
ATOM 3483 N N . ALA B 1 84 ? 9.297 -31.469 -5.305 1 98 84 ALA B N 1
ATOM 3484 C CA . ALA B 1 84 ? 9.633 -30.062 -5.438 1 98 84 ALA B CA 1
ATOM 3485 C C . ALA B 1 84 ? 9.766 -29.656 -6.902 1 98 84 ALA B C 1
ATOM 3487 O O . ALA B 1 84 ? 9.43 -28.531 -7.285 1 98 84 ALA B O 1
ATOM 3488 N N . SER B 1 85 ? 10.219 -30.594 -7.723 1 97.06 85 SER B N 1
ATOM 3489 C CA . SER B 1 85 ? 10.445 -30.328 -9.141 1 97.06 85 SER B CA 1
ATOM 3490 C C . SER B 1 85 ? 9.125 -30.125 -9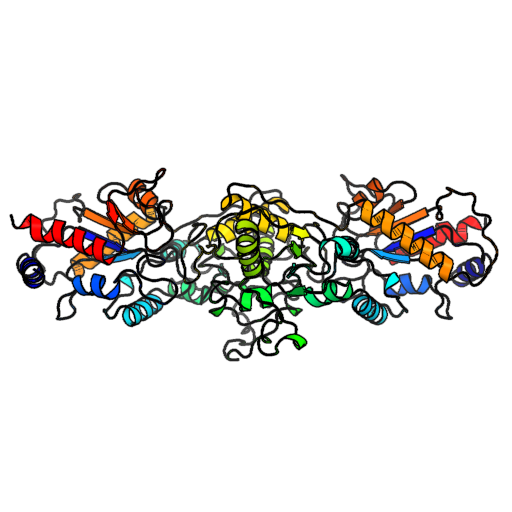.883 1 97.06 85 SER B C 1
ATOM 3492 O O . SER B 1 85 ? 9.109 -29.609 -11 1 97.06 85 SER B O 1
ATOM 3494 N N . GLN B 1 86 ? 8.055 -30.531 -9.258 1 98.06 86 GLN B N 1
ATOM 3495 C CA . GLN B 1 86 ? 6.738 -30.391 -9.875 1 98.06 86 GLN B CA 1
ATOM 3496 C C . GLN B 1 86 ? 6.113 -29.047 -9.539 1 98.06 86 GLN B C 1
ATOM 3498 O O . GLN B 1 86 ? 4.977 -28.766 -9.93 1 98.06 86 GLN B O 1
ATOM 3503 N N . VAL B 1 87 ? 6.879 -28.203 -8.797 1 98.69 87 VAL B N 1
ATOM 3504 C CA . VAL B 1 87 ? 6.336 -26.922 -8.359 1 98.69 87 VAL B CA 1
ATOM 3505 C C . VAL B 1 87 ? 7.137 -25.781 -8.984 1 98.69 87 VAL B C 1
ATOM 3507 O O . VAL B 1 87 ? 8.312 -25.594 -8.672 1 98.69 87 VAL B O 1
ATOM 3510 N N . VAL B 1 88 ? 6.445 -25.078 -9.867 1 98.5 88 VAL B N 1
ATOM 3511 C CA . VAL B 1 88 ? 7.02 -23.891 -10.469 1 98.5 88 VAL B CA 1
ATOM 3512 C C . VAL B 1 88 ? 6.258 -22.656 -9.992 1 98.5 88 VAL B C 1
ATOM 3514 O O . VAL B 1 88 ? 5.105 -22.438 -10.375 1 98.5 88 VAL B O 1
ATOM 3517 N N . GLN B 1 89 ? 6.945 -21.875 -9.203 1 98.5 89 GLN B N 1
ATOM 3518 C CA . GLN B 1 89 ? 6.352 -20.656 -8.633 1 98.5 89 GLN B CA 1
ATOM 3519 C C . GLN B 1 89 ? 6.781 -19.422 -9.406 1 98.5 89 GLN B C 1
ATOM 3521 O O . GLN B 1 89 ? 7.652 -19.5 -10.273 1 98.5 89 GLN B O 1
ATOM 3526 N N . GLY B 1 90 ? 6.141 -18.281 -9.109 1 98.19 90 GLY B N 1
ATOM 3527 C CA . GLY B 1 90 ? 6.465 -17.047 -9.797 1 98.19 90 GLY B CA 1
ATOM 3528 C C . GLY B 1 90 ? 7.934 -16.688 -9.711 1 98.19 90 GLY B C 1
ATOM 3529 O O . GLY B 1 90 ? 8.5 -16.125 -10.648 1 98.19 90 GLY B O 1
ATOM 3530 N N . HIS B 1 91 ? 8.539 -17.031 -8.609 1 98.5 91 HIS B N 1
ATOM 3531 C CA . HIS B 1 91 ? 9.906 -16.594 -8.359 1 98.5 91 HIS B CA 1
ATOM 3532 C C . HIS B 1 91 ? 10.914 -17.688 -8.75 1 98.5 91 HIS B C 1
ATOM 3534 O O . HIS B 1 91 ? 12.125 -17.469 -8.656 1 98.5 91 HIS B O 1
ATOM 3540 N N . SER B 1 92 ? 10.469 -18.906 -9.242 1 97.94 92 SER B N 1
ATOM 3541 C CA . SER B 1 92 ? 11.375 -20 -9.609 1 97.94 92 SER B CA 1
ATOM 3542 C C . SER B 1 92 ? 12.398 -19.531 -10.641 1 97.94 92 SER B C 1
ATOM 3544 O O . SER B 1 92 ? 13.578 -19.875 -10.555 1 97.94 92 SER B O 1
ATOM 3546 N N . PRO B 1 93 ? 12.023 -18.609 -11.578 1 97.19 93 PRO B N 1
ATOM 3547 C CA . PRO B 1 93 ? 12.977 -18.156 -12.586 1 97.19 93 PRO B CA 1
ATOM 3548 C C . PRO B 1 93 ? 14.078 -17.281 -12 1 97.19 93 PRO B C 1
ATOM 3550 O O . PRO B 1 93 ? 15.078 -17 -12.672 1 97.19 93 PRO B O 1
ATOM 3553 N N . PHE B 1 94 ? 13.953 -16.781 -10.734 1 98.25 94 PHE B N 1
ATOM 3554 C CA . PHE B 1 94 ? 14.977 -15.93 -10.141 1 98.25 94 PHE B CA 1
ATOM 3555 C C . PHE B 1 94 ? 16.281 -16.688 -9.992 1 98.25 94 PHE B C 1
ATOM 3557 O O . PHE B 1 94 ? 17.359 -16.078 -9.875 1 98.25 94 PHE B O 1
ATOM 3564 N N . ARG B 1 95 ? 16.219 -18.078 -10.039 1 96.56 95 ARG B N 1
ATOM 3565 C CA . ARG B 1 95 ? 17.422 -18.891 -10 1 96.56 95 ARG B CA 1
ATOM 3566 C C . ARG B 1 95 ? 18.375 -18.531 -11.133 1 96.56 95 ARG B C 1
ATOM 3568 O O . ARG B 1 95 ? 19.594 -18.609 -10.969 1 96.56 95 ARG B O 1
ATOM 3575 N N . ASN B 1 96 ? 17.812 -18.047 -12.203 1 95.88 96 ASN B N 1
ATOM 3576 C CA . ASN B 1 96 ? 18.609 -17.734 -13.391 1 95.88 96 ASN B CA 1
ATOM 3577 C C . ASN B 1 96 ? 19.391 -16.438 -13.203 1 95.88 96 ASN B C 1
ATOM 3579 O O . ASN B 1 96 ? 20.266 -16.109 -14.008 1 95.88 96 ASN B O 1
ATOM 3583 N N . LEU B 1 97 ? 19.156 -15.695 -12.109 1 98.19 97 LEU B N 1
ATOM 3584 C CA . LEU B 1 97 ? 19.812 -14.422 -11.859 1 98.19 97 LEU B CA 1
ATOM 3585 C C . LEU B 1 97 ? 20.984 -14.594 -10.906 1 98.19 97 LEU B C 1
ATOM 3587 O O . LEU B 1 97 ? 21.656 -13.625 -10.547 1 98.19 97 LEU B O 1
ATOM 3591 N N . LEU B 1 98 ? 21.312 -15.828 -10.547 1 97.75 98 LEU B N 1
ATOM 3592 C CA . LEU B 1 98 ? 22.359 -16.141 -9.594 1 97.75 98 LEU B CA 1
ATOM 3593 C C . LEU B 1 98 ? 23.719 -15.641 -10.102 1 97.75 98 LEU B C 1
ATOM 3595 O O . LEU B 1 98 ? 24.5 -15.07 -9.336 1 97.75 98 LEU B O 1
ATOM 3599 N N . LYS B 1 99 ? 24 -15.859 -11.32 1 97.06 99 LYS B N 1
ATOM 3600 C CA . LYS B 1 99 ? 25.281 -15.461 -11.883 1 97.06 99 LYS B CA 1
ATOM 3601 C C . LYS B 1 99 ? 25.516 -13.969 -11.711 1 97.06 99 LYS B C 1
ATOM 3603 O O . LYS B 1 99 ? 26.656 -13.531 -11.484 1 97.06 99 LYS B O 1
ATOM 3608 N N . LYS B 1 100 ? 24.516 -13.258 -11.758 1 97.94 100 LYS B N 1
ATOM 3609 C CA . LYS B 1 100 ? 24.625 -11.797 -11.727 1 97.94 100 LYS B CA 1
ATOM 3610 C C . LYS B 1 100 ? 24.734 -11.289 -10.289 1 97.94 100 LYS B C 1
ATOM 3612 O O . LYS B 1 100 ? 25.422 -10.305 -10.031 1 97.94 100 LYS B O 1
ATOM 3617 N N . PHE B 1 101 ? 24.078 -11.977 -9.297 1 98.19 101 PHE B N 1
ATOM 3618 C CA . PHE B 1 101 ? 23.922 -11.32 -8.008 1 98.19 101 PHE B CA 1
ATOM 3619 C C . PHE B 1 101 ? 24.359 -12.242 -6.875 1 98.19 101 PHE B C 1
ATOM 3621 O O . PHE B 1 101 ? 24.078 -11.969 -5.703 1 98.19 101 PHE B O 1
ATOM 3628 N N . GLU B 1 102 ? 25.031 -13.336 -7.148 1 97.56 102 GLU B N 1
ATOM 3629 C CA . GLU B 1 102 ? 25.344 -14.359 -6.164 1 97.56 102 GLU B CA 1
ATOM 3630 C C . GLU B 1 102 ? 25.969 -13.75 -4.914 1 97.56 102 GLU B C 1
ATOM 3632 O O . GLU B 1 102 ? 25.594 -14.094 -3.793 1 97.56 102 GL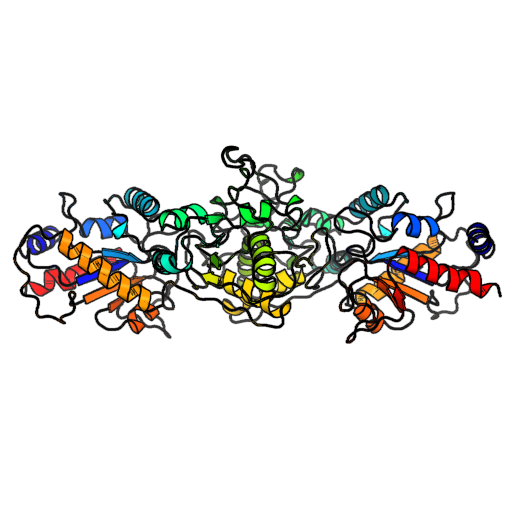U B O 1
ATOM 3637 N N . ASN B 1 103 ? 26.938 -12.781 -5.094 1 95.75 103 ASN B N 1
ATOM 3638 C CA . ASN B 1 103 ? 27.703 -12.25 -3.975 1 95.75 103 ASN B CA 1
ATOM 3639 C C . ASN B 1 103 ? 27.344 -10.789 -3.705 1 95.75 103 ASN B C 1
ATOM 3641 O O . ASN B 1 103 ? 28.062 -10.094 -2.982 1 95.75 103 ASN B O 1
ATOM 3645 N N . GLU B 1 104 ? 26.297 -10.367 -4.387 1 96.5 104 GLU B N 1
ATOM 3646 C CA . GLU B 1 104 ? 25.859 -8.977 -4.223 1 96.5 104 GLU B CA 1
ATOM 3647 C C . GLU B 1 104 ? 24.766 -8.859 -3.168 1 96.5 104 GLU B C 1
ATOM 3649 O O . GLU B 1 104 ? 23.969 -9.781 -2.988 1 96.5 104 GLU B O 1
ATOM 3654 N N . LEU B 1 105 ? 24.703 -7.734 -2.465 1 96.5 105 LEU B N 1
ATOM 3655 C CA . LEU B 1 105 ? 23.656 -7.492 -1.479 1 96.5 105 LEU B CA 1
ATOM 3656 C C . LEU B 1 105 ? 22.328 -7.184 -2.164 1 96.5 105 LEU B C 1
ATOM 3658 O O . LEU B 1 105 ? 22.234 -6.219 -2.926 1 96.5 105 LEU B O 1
ATOM 3662 N N . ILE B 1 106 ? 21.344 -8.023 -1.928 1 97.88 106 ILE B N 1
ATOM 3663 C CA . ILE B 1 106 ? 20.016 -7.828 -2.516 1 97.88 106 ILE B CA 1
ATOM 3664 C C . ILE B 1 106 ? 18.969 -7.805 -1.412 1 97.88 106 ILE B C 1
ATOM 3666 O O . ILE B 1 106 ? 19.219 -8.281 -0.3 1 97.88 106 ILE B O 1
ATOM 3670 N N . ILE B 1 107 ? 17.797 -7.215 -1.703 1 97.88 107 ILE B N 1
ATOM 3671 C CA . ILE B 1 107 ? 16.672 -7.238 -0.777 1 97.88 107 ILE B CA 1
ATOM 3672 C C . ILE B 1 107 ? 15.484 -7.934 -1.432 1 97.88 107 ILE B C 1
ATOM 3674 O O . ILE B 1 107 ? 15.336 -7.906 -2.656 1 97.88 107 ILE B O 1
ATOM 3678 N N . ALA B 1 108 ? 14.75 -8.617 -0.635 1 98.44 108 ALA B N 1
ATOM 3679 C CA . ALA B 1 108 ? 13.602 -9.383 -1.104 1 98.44 108 ALA B CA 1
ATOM 3680 C C . ALA B 1 108 ? 12.359 -9.078 -0.261 1 98.44 108 ALA B C 1
ATOM 3682 O O . ALA B 1 108 ? 12.453 -8.945 0.96 1 98.44 108 ALA B O 1
ATOM 3683 N N . THR B 1 109 ? 11.195 -8.898 -0.917 1 97.94 109 THR B N 1
ATOM 3684 C CA . THR B 1 109 ? 9.945 -8.695 -0.194 1 97.94 109 THR B CA 1
ATOM 3685 C C . THR B 1 109 ? 8.867 -9.641 -0.711 1 97.94 109 THR B C 1
ATOM 3687 O O . THR B 1 109 ? 9.023 -10.258 -1.769 1 97.94 109 THR B O 1
ATOM 3690 N N . GLY B 1 110 ? 7.773 -9.789 0.039 1 97.56 110 GLY B N 1
ATOM 3691 C CA . GLY B 1 110 ? 6.664 -10.695 -0.213 1 97.56 110 GLY B CA 1
ATOM 3692 C C . GLY B 1 110 ? 6.152 -11.375 1.042 1 97.56 110 GLY B C 1
ATOM 3693 O O . GLY B 1 110 ? 6.703 -11.188 2.127 1 97.56 110 GLY B O 1
ATOM 3694 N N . LYS B 1 111 ? 5.133 -12.117 0.918 1 96.38 111 LYS B N 1
ATOM 3695 C CA . LYS B 1 111 ? 4.621 -12.922 2.023 1 96.38 111 LYS B CA 1
ATOM 3696 C C . LYS B 1 111 ? 5.465 -14.18 2.227 1 96.38 111 LYS B C 1
ATOM 3698 O O . LYS B 1 111 ? 6.18 -14.609 1.318 1 96.38 111 LYS B O 1
ATOM 3703 N N . GLY B 1 112 ? 5.363 -14.797 3.402 1 94.56 112 GLY B N 1
ATOM 3704 C CA . GLY B 1 112 ? 6.133 -15.992 3.723 1 94.56 112 GLY B CA 1
ATOM 3705 C C . GLY B 1 112 ? 7.559 -15.68 4.137 1 94.56 112 GLY B C 1
ATOM 3706 O O . GLY B 1 112 ? 7.785 -14.961 5.109 1 94.56 112 GLY B O 1
ATOM 3707 N N . ASP B 1 113 ? 8.508 -16.266 3.258 1 95.19 113 ASP B N 1
ATOM 3708 C CA . ASP B 1 113 ? 9.922 -16.125 3.584 1 95.19 113 ASP B CA 1
ATOM 3709 C C . ASP B 1 113 ? 10.742 -15.789 2.34 1 95.19 113 ASP B C 1
ATOM 3711 O O . ASP B 1 113 ? 11.555 -16.594 1.894 1 95.19 113 ASP B O 1
ATOM 3715 N N . PRO B 1 114 ? 10.562 -14.539 1.946 1 97 114 PRO B N 1
ATOM 3716 C CA . PRO B 1 114 ? 11.211 -14.172 0.684 1 97 114 PRO B CA 1
ATOM 3717 C C . PRO B 1 114 ? 12.734 -14.289 0.745 1 97 114 PRO B C 1
ATOM 3719 O O . PRO B 1 114 ? 13.367 -14.695 -0.234 1 97 114 PRO B O 1
ATOM 3722 N N . ALA B 1 115 ? 13.359 -13.945 1.867 1 96.5 115 ALA B N 1
ATOM 3723 C CA . ALA B 1 115 ? 14.812 -14.047 1.979 1 96.5 115 ALA B CA 1
ATOM 3724 C C . ALA B 1 115 ? 15.266 -15.508 1.93 1 96.5 115 ALA B C 1
ATOM 3726 O O . ALA B 1 115 ? 16.281 -15.828 1.308 1 96.5 115 ALA B O 1
ATOM 3727 N N . LEU B 1 116 ? 14.531 -16.391 2.568 1 96.88 116 LEU B N 1
ATOM 3728 C CA . LEU B 1 116 ? 14.844 -17.812 2.549 1 96.88 116 LEU B CA 1
ATOM 3729 C C . LEU B 1 116 ? 14.742 -18.375 1.134 1 96.88 116 LEU B C 1
ATOM 3731 O O . LEU B 1 116 ? 15.586 -19.172 0.714 1 96.88 116 LEU B O 1
ATOM 3735 N N . VAL B 1 117 ? 13.703 -17.969 0.417 1 98 117 VAL B N 1
ATOM 3736 C CA . VAL B 1 117 ? 13.508 -18.406 -0.961 1 98 117 VAL B CA 1
ATOM 3737 C C . VAL B 1 117 ? 14.742 -18.062 -1.791 1 98 117 VAL B C 1
ATOM 3739 O O . VAL B 1 117 ? 15.305 -18.922 -2.477 1 98 117 VAL B O 1
ATOM 3742 N N . MET B 1 118 ? 15.203 -16.812 -1.662 1 98.31 118 MET B N 1
ATOM 3743 C CA . MET B 1 118 ? 16.344 -16.344 -2.443 1 98.31 118 MET B CA 1
ATOM 3744 C C . MET B 1 118 ? 17.625 -17.078 -2.023 1 98.31 118 MET B C 1
ATOM 3746 O O . MET B 1 118 ? 18.438 -17.453 -2.869 1 98.31 118 MET B O 1
ATOM 3750 N N . SER B 1 119 ? 17.766 -17.281 -0.74 1 97.75 119 SER B N 1
ATOM 3751 C CA . SER B 1 119 ? 18.938 -17.969 -0.232 1 97.75 119 SER B CA 1
ATOM 3752 C C . SER B 1 119 ? 18.984 -19.406 -0.749 1 97.75 119 SER B C 1
ATOM 3754 O O . SER B 1 119 ? 20.062 -19.922 -1.062 1 97.75 119 SER B O 1
ATOM 3756 N N . GLU B 1 120 ? 17.875 -20.047 -0.856 1 97.12 120 GLU B N 1
ATOM 3757 C CA . GLU B 1 120 ? 17.812 -21.422 -1.343 1 97.12 120 GLU B CA 1
ATOM 3758 C C . GLU B 1 120 ? 18.188 -21.5 -2.822 1 97.12 120 GLU B C 1
ATOM 3760 O O . GLU B 1 120 ? 18.641 -22.547 -3.297 1 97.12 120 GLU B O 1
ATOM 3765 N N . TYR B 1 121 ? 17.938 -20.406 -3.494 1 97.94 121 TYR B N 1
ATOM 3766 C CA . TYR B 1 121 ? 18.344 -20.359 -4.891 1 97.94 121 TYR B CA 1
ATOM 3767 C C . TYR B 1 121 ? 19.859 -20.188 -5.012 1 97.94 121 TYR B C 1
ATOM 3769 O O . TYR B 1 121 ? 20.422 -20.375 -6.094 1 97.94 121 TYR B O 1
ATOM 3777 N N . GLY B 1 122 ? 20.578 -19.781 -3.943 1 98 122 GLY B N 1
ATOM 3778 C CA . GLY B 1 122 ? 22.031 -19.703 -3.961 1 98 122 GLY B CA 1
ATOM 3779 C C . GLY B 1 122 ? 22.547 -18.312 -3.693 1 98 122 GLY B C 1
ATOM 3780 O O . GLY B 1 122 ? 23.766 -18.109 -3.551 1 98 122 GLY B O 1
ATOM 3781 N N . PHE B 1 123 ? 21.688 -17.266 -3.578 1 98.06 123 PHE B N 1
ATOM 3782 C CA . PHE B 1 123 ? 22.125 -15.906 -3.27 1 98.06 123 PHE B CA 1
ATOM 3783 C C . PHE B 1 123 ? 22.719 -15.836 -1.866 1 98.06 123 PHE B C 1
ATOM 3785 O O . PHE B 1 123 ? 22.125 -16.328 -0.911 1 98.06 123 PHE B O 1
ATOM 3792 N N . LYS B 1 124 ? 23.812 -15.141 -1.715 1 96.25 124 LYS B N 1
ATOM 3793 C CA . LYS B 1 124 ? 24.594 -15.273 -0.48 1 96.25 124 LYS B CA 1
ATOM 3794 C C . LYS B 1 124 ? 24.312 -14.109 0.465 1 96.25 124 LYS B C 1
ATOM 3796 O O . LYS B 1 124 ? 24.453 -14.242 1.683 1 96.25 124 LYS B O 1
ATOM 3801 N N . LYS B 1 125 ? 24 -12.945 -0.069 1 95.56 125 LYS B N 1
ATOM 3802 C CA . LYS B 1 125 ? 23.734 -11.758 0.733 1 95.56 125 LYS B CA 1
ATOM 3803 C C . LYS B 1 125 ? 22.312 -11.242 0.5 1 95.56 125 LYS B C 1
ATOM 3805 O O . LYS B 1 125 ? 22.094 -10.344 -0.315 1 95.56 125 LYS B O 1
ATOM 3810 N N . VAL B 1 126 ? 21.375 -11.836 1.252 1 96.19 126 VAL B N 1
ATOM 3811 C CA . VAL B 1 126 ? 19.969 -11.516 1.064 1 96.19 126 VAL B CA 1
ATOM 3812 C C . VAL B 1 126 ? 19.375 -10.977 2.367 1 96.19 126 VAL B C 1
ATOM 3814 O O . VAL B 1 126 ? 19.562 -11.57 3.432 1 96.19 126 VAL B O 1
ATOM 3817 N N . LEU B 1 127 ? 18.734 -9.883 2.311 1 95 127 LEU B N 1
ATOM 3818 C CA . LEU B 1 127 ? 17.922 -9.375 3.412 1 95 127 LEU B CA 1
ATOM 3819 C C . LEU B 1 127 ? 16.453 -9.266 3.006 1 95 127 LEU B C 1
ATOM 3821 O O . LEU B 1 127 ? 16.141 -8.859 1.886 1 95 127 LEU B O 1
ATOM 3825 N N . SER B 1 128 ? 15.602 -9.734 3.889 1 95.5 128 SER B N 1
ATOM 3826 C CA . SER B 1 128 ? 14.219 -9.328 3.68 1 95.5 128 SER B CA 1
ATOM 3827 C C . SER B 1 128 ? 14.07 -7.812 3.77 1 95.5 128 SER B C 1
ATOM 3829 O O . SER B 1 128 ? 14.844 -7.148 4.465 1 95.5 128 SER B O 1
ATOM 3831 N N . LEU B 1 129 ? 13.133 -7.312 3.07 1 96.19 129 LEU B N 1
ATOM 3832 C CA . LEU B 1 129 ? 12.93 -5.867 3.094 1 96.19 129 LEU B CA 1
ATOM 3833 C C . LEU B 1 129 ? 12.633 -5.387 4.508 1 96.19 129 LEU B C 1
ATOM 3835 O O . LEU B 1 129 ? 13.07 -4.305 4.906 1 96.19 129 LEU B O 1
ATOM 3839 N N . GLU B 1 130 ? 11.883 -6.141 5.27 1 93.44 130 GLU B N 1
ATOM 3840 C CA . GLU B 1 130 ? 11.609 -5.773 6.656 1 93.44 130 GLU B CA 1
ATOM 3841 C C . GLU B 1 130 ? 12.898 -5.691 7.469 1 93.44 130 GLU B C 1
ATOM 3843 O O . GLU B 1 130 ? 13.094 -4.75 8.242 1 93.44 130 GLU B O 1
ATOM 3848 N N . GLU B 1 131 ? 13.742 -6.703 7.328 1 91.94 131 GLU B N 1
ATOM 3849 C CA . GLU B 1 131 ? 15.023 -6.684 8.023 1 91.94 131 GLU B CA 1
ATOM 3850 C C . GLU B 1 131 ? 15.867 -5.488 7.594 1 91.94 131 GLU B C 1
ATOM 3852 O O . GLU B 1 131 ? 16.438 -4.793 8.438 1 91.94 131 GLU B O 1
ATOM 3857 N N . PHE B 1 132 ? 15.938 -5.297 6.336 1 94.19 132 PHE B N 1
ATOM 3858 C CA . PHE B 1 132 ? 16.688 -4.16 5.812 1 94.19 132 PHE B CA 1
ATOM 3859 C C . PHE B 1 132 ? 16.188 -2.855 6.422 1 94.19 132 PHE B C 1
ATOM 3861 O O . PHE B 1 132 ? 16.984 -2.039 6.898 1 94.19 132 PHE B O 1
ATOM 3868 N N . ALA B 1 133 ? 14.875 -2.635 6.426 1 93.5 133 ALA B N 1
ATOM 3869 C CA . ALA B 1 133 ? 14.266 -1.416 6.949 1 93.5 133 ALA B CA 1
ATOM 3870 C C . ALA B 1 133 ? 14.594 -1.233 8.43 1 93.5 133 ALA B C 1
ATOM 3872 O O . ALA B 1 133 ? 14.727 -0.104 8.906 1 93.5 133 ALA B O 1
ATOM 3873 N N . SER B 1 134 ? 14.742 -2.324 9.125 1 91 134 SER B N 1
ATOM 3874 C CA . SER B 1 134 ? 14.938 -2.285 10.57 1 91 134 SER B CA 1
ATOM 3875 C C . SER B 1 134 ? 16.297 -1.685 10.93 1 91 134 SER B C 1
ATOM 3877 O O . SER B 1 134 ? 16.516 -1.272 12.07 1 91 134 SER B O 1
ATOM 3879 N N . TYR B 1 135 ? 17.203 -1.613 9.992 1 90.81 135 TYR B N 1
ATOM 3880 C CA . TYR B 1 135 ? 18.516 -1.037 10.242 1 90.81 135 TYR B CA 1
ATOM 3881 C C . TYR B 1 135 ? 18.469 0.485 10.203 1 90.81 135 TYR B C 1
ATOM 3883 O O . TYR B 1 135 ? 19.406 1.158 10.625 1 90.81 135 TYR B O 1
ATOM 3891 N N . PHE B 1 136 ? 17.359 1.025 9.688 1 91.62 136 PHE B N 1
ATOM 3892 C CA . PHE B 1 136 ? 17.219 2.467 9.531 1 91.62 136 PHE B CA 1
ATOM 3893 C C . PHE B 1 136 ? 16.125 3 10.461 1 91.62 136 PHE B C 1
ATOM 3895 O O . PHE B 1 136 ? 14.938 2.734 10.25 1 91.62 136 PHE B O 1
ATOM 3902 N N . GLU B 1 137 ? 16.578 3.818 11.336 1 90.5 137 GLU B N 1
ATOM 3903 C CA . GLU B 1 137 ? 15.609 4.398 12.273 1 90.5 137 GLU B CA 1
ATOM 3904 C C . GLU B 1 137 ? 14.617 5.305 11.547 1 90.5 137 GLU B C 1
ATOM 3906 O O . GLU B 1 137 ? 15.008 6.129 10.719 1 90.5 137 GLU B O 1
ATOM 3911 N N . SER B 1 138 ? 13.328 5.098 11.672 1 91.75 138 SER B N 1
ATOM 3912 C CA . SER B 1 138 ? 12.242 5.957 11.211 1 91.75 138 SER B CA 1
ATOM 3913 C C . SER B 1 138 ? 12.07 5.871 9.703 1 91.75 138 SER B C 1
ATOM 3915 O O . SER B 1 138 ? 11.516 6.785 9.078 1 91.75 138 SER B O 1
ATOM 3917 N N . MET B 1 139 ? 12.617 4.777 9.125 1 93.81 139 MET B N 1
ATOM 3918 C CA . MET B 1 139 ? 12.438 4.625 7.684 1 93.81 139 MET B CA 1
ATOM 3919 C C . MET B 1 139 ? 10.969 4.402 7.344 1 93.81 139 MET B C 1
ATOM 3921 O O . MET B 1 139 ? 10.469 4.934 6.348 1 93.81 139 MET B O 1
ATOM 3925 N N . ASP B 1 140 ? 10.336 3.57 8.086 1 94.94 140 ASP B N 1
ATOM 3926 C CA . ASP B 1 140 ? 8.883 3.445 8.039 1 94.94 140 ASP B CA 1
ATOM 3927 C C . ASP B 1 140 ? 8.211 4.473 8.945 1 94.94 140 ASP B C 1
ATOM 3929 O O . ASP B 1 140 ? 8.258 4.352 10.172 1 94.94 140 ASP B O 1
ATOM 3933 N N . PRO B 1 141 ? 7.531 5.441 8.344 1 93.88 141 PRO B N 1
ATOM 3934 C CA . PRO B 1 141 ? 7.055 6.57 9.148 1 93.88 141 PRO B CA 1
ATOM 3935 C C . PRO B 1 141 ? 5.871 6.203 10.039 1 93.88 141 PRO B C 1
ATOM 3937 O O . PRO B 1 141 ? 5.508 6.965 10.938 1 93.88 141 PRO B O 1
ATOM 3940 N N . VAL B 1 142 ? 5.227 5.047 9.805 1 95.12 142 VAL B N 1
ATOM 3941 C CA . VAL B 1 142 ? 4.062 4.684 10.602 1 95.12 142 VAL B CA 1
ATOM 3942 C C . VAL B 1 142 ? 4.359 3.428 11.414 1 95.12 142 VAL B C 1
ATOM 3944 O O . VAL B 1 142 ? 3.445 2.768 11.914 1 95.12 142 VAL B O 1
ATOM 3947 N N . SER B 1 143 ? 5.637 3.076 11.547 1 93.31 143 SER B N 1
ATOM 3948 C CA . SER B 1 143 ? 6.043 1.849 12.227 1 93.31 143 SER B CA 1
ATOM 3949 C C . SER B 1 143 ? 5.484 1.788 13.641 1 93.31 143 SER B C 1
ATOM 3951 O O . SER B 1 143 ? 5.086 0.72 14.109 1 93.31 143 SER B O 1
ATOM 3953 N N . GLN B 1 144 ? 5.402 2.928 14.367 1 90.75 144 GLN B N 1
ATOM 3954 C CA . GLN B 1 144 ? 5 2.969 15.766 1 90.75 144 GLN B CA 1
ATOM 3955 C C . GLN B 1 144 ? 3.516 2.643 15.922 1 90.75 144 GLN B C 1
ATOM 3957 O O . GLN B 1 144 ? 3.047 2.383 17.031 1 90.75 144 GLN B O 1
ATOM 3962 N N . TYR B 1 145 ? 2.797 2.637 14.797 1 92.62 145 TYR B N 1
ATOM 3963 C CA . TYR B 1 145 ? 1.361 2.387 14.844 1 92.62 145 TYR B CA 1
ATOM 3964 C C . TYR B 1 145 ? 1.048 0.939 14.484 1 92.62 145 TYR B C 1
ATOM 3966 O O . TYR B 1 145 ? -0.111 0.519 14.523 1 92.62 145 TYR B O 1
ATOM 3974 N N . LYS B 1 146 ? 2.076 0.187 14.062 1 91 146 LYS B N 1
ATOM 3975 C CA . LYS B 1 146 ? 1.887 -1.209 13.68 1 91 146 LYS B CA 1
ATOM 3976 C C . LYS B 1 146 ? 1.901 -2.123 14.898 1 91 146 LYS B C 1
ATOM 3978 O O . LYS B 1 146 ? 2.762 -1.989 15.773 1 91 146 LYS B O 1
ATOM 3983 N N . ARG B 1 147 ? 0.907 -2.961 14.898 1 84.25 147 ARG B N 1
ATOM 3984 C CA . ARG B 1 147 ? 0.835 -3.936 15.984 1 84.25 147 ARG B CA 1
ATOM 3985 C C . ARG B 1 147 ? 1.189 -5.332 15.484 1 84.25 147 ARG B C 1
ATOM 3987 O O . ARG B 1 147 ? 0.761 -6.332 16.062 1 84.25 147 ARG B O 1
ATOM 3994 N N . TRP B 1 148 ? 1.85 -5.414 14.359 1 82.19 148 TRP B N 1
ATOM 3995 C CA . TRP B 1 148 ? 2.217 -6.676 13.727 1 82.19 148 TRP B CA 1
ATOM 3996 C C . TRP B 1 148 ? 3.564 -6.562 13.023 1 82.19 148 TRP B C 1
ATOM 3998 O O . TRP B 1 148 ? 4.082 -5.457 12.836 1 82.19 148 TRP B O 1
ATOM 4008 N N . THR B 1 149 ? 4.215 -7.746 12.836 1 76 149 THR B N 1
ATOM 4009 C CA . THR B 1 149 ? 5.434 -7.852 12.047 1 76 149 THR B CA 1
ATOM 4010 C C . THR B 1 149 ? 5.281 -8.914 10.961 1 76 149 THR B C 1
ATOM 4012 O O . THR B 1 149 ? 4.375 -9.742 11.023 1 76 149 THR B O 1
ATOM 4015 N N . THR B 1 150 ? 6.145 -8.781 9.938 1 76.31 150 THR B N 1
ATOM 4016 C CA . THR B 1 150 ? 6.129 -9.75 8.852 1 76.31 150 THR B CA 1
ATOM 4017 C C . THR B 1 150 ? 7.27 -10.75 9 1 76.31 150 THR B C 1
ATOM 4019 O O . THR B 1 150 ? 7.398 -11.68 8.195 1 76.31 150 THR B O 1
ATOM 4022 N N . MET B 1 151 ? 8.102 -10.453 9.961 1 68.88 151 MET B N 1
ATOM 4023 C CA . MET B 1 151 ? 9.273 -11.305 10.156 1 68.88 151 MET B CA 1
ATOM 4024 C C . MET B 1 151 ? 8.859 -12.703 10.586 1 68.88 151 MET B C 1
ATOM 4026 O O . MET B 1 151 ? 8.055 -12.867 11.5 1 68.88 151 MET B O 1
ATOM 4030 N N . PRO B 1 152 ? 9.391 -13.633 9.789 1 60.91 152 PRO B N 1
ATOM 4031 C CA . PRO B 1 152 ? 9.102 -14.992 10.266 1 60.91 152 PRO B CA 1
ATOM 4032 C C . PRO B 1 152 ? 9.617 -15.242 11.68 1 60.91 152 PRO B C 1
ATOM 4034 O O . PRO B 1 152 ? 10.523 -14.539 12.141 1 60.91 152 PRO B O 1
ATOM 4037 N N . GLN B 1 153 ? 8.812 -15.992 12.469 1 53.78 153 GLN B N 1
ATOM 4038 C CA . GLN B 1 153 ? 9.156 -16.297 13.859 1 53.78 153 GLN B CA 1
ATOM 4039 C C . GLN B 1 153 ? 10.625 -16.672 13.992 1 53.78 153 GLN B C 1
ATOM 4041 O O . GLN B 1 153 ? 11.266 -16.344 15 1 53.78 153 GLN B O 1
ATOM 4046 N N . SER B 1 154 ? 11.102 -17.375 12.945 1 50.19 154 SER B N 1
ATOM 4047 C CA . SER B 1 154 ? 12.484 -17.828 13.039 1 50.19 154 SER B CA 1
ATOM 4048 C C . SER B 1 154 ? 13.453 -16.656 13.062 1 50.19 154 SER B C 1
ATOM 4050 O O . SER B 1 154 ? 14.562 -16.766 13.602 1 50.19 154 SER B O 1
ATOM 4052 N N . ASP B 1 155 ? 13.086 -15.547 12.477 1 51.22 155 ASP B N 1
ATOM 4053 C CA . ASP B 1 155 ? 14.008 -14.43 12.281 1 51.22 155 ASP B CA 1
ATOM 4054 C C . ASP B 1 155 ? 13.844 -13.391 13.383 1 51.22 155 ASP B C 1
ATOM 4056 O O . ASP B 1 155 ? 14.461 -12.32 13.328 1 51.22 155 ASP B O 1
ATOM 4060 N N . ARG B 1 156 ? 12.875 -13.578 14.219 1 51.12 156 ARG B N 1
ATOM 4061 C CA . ARG B 1 156 ? 12.602 -12.562 15.234 1 51.12 156 ARG B CA 1
ATOM 4062 C C . ARG B 1 156 ? 13.812 -12.344 16.141 1 51.12 156 ARG B C 1
ATOM 4064 O O . ARG B 1 156 ? 13.695 -11.719 17.188 1 51.12 156 ARG B O 1
ATOM 4071 N N . LYS B 1 157 ? 14.789 -13.133 15.914 1 44.62 157 LYS B N 1
ATOM 4072 C CA . LYS B 1 157 ? 15.898 -12.891 16.828 1 44.62 157 LYS B CA 1
ATOM 4073 C C . LYS B 1 157 ? 16.484 -11.492 16.641 1 44.62 157 LYS B C 1
ATOM 4075 O O . LYS B 1 157 ? 16.328 -10.898 15.57 1 44.62 157 LYS B O 1
ATOM 4080 N N . GLU B 1 158 ? 16.906 -10.797 17.719 1 48.56 158 GLU B N 1
ATOM 4081 C CA . GLU B 1 158 ? 17.562 -9.492 17.75 1 48.56 158 GLU B CA 1
ATOM 4082 C C . GLU B 1 158 ? 18.312 -9.227 16.438 1 48.56 158 GLU B C 1
ATOM 4084 O O . GLU B 1 158 ? 18.875 -10.141 15.844 1 48.56 158 G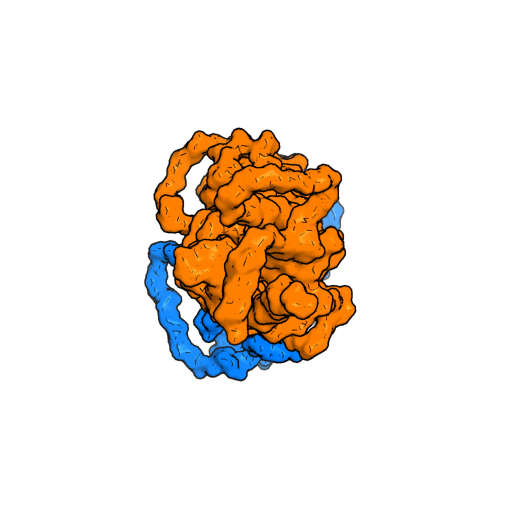LU B O 1
ATOM 4089 N N . PRO B 1 159 ? 17.875 -8.078 15.82 1 46.94 159 PRO B N 1
ATOM 4090 C CA . PRO B 1 159 ? 18.656 -7.828 14.602 1 46.94 159 PRO B CA 1
ATOM 4091 C C . PRO B 1 159 ? 20.094 -8.328 14.711 1 46.94 159 PRO B C 1
ATOM 4093 O O . PRO B 1 159 ? 20.797 -7.973 15.656 1 46.94 159 PRO B O 1
ATOM 4096 N N . ALA B 1 160 ? 20.312 -9.547 14.391 1 43.03 160 ALA B N 1
ATOM 4097 C CA . ALA B 1 160 ? 21.688 -10.023 14.359 1 43.03 160 ALA B CA 1
ATOM 4098 C C . ALA B 1 160 ? 22.625 -8.961 13.773 1 43.03 160 ALA B C 1
ATOM 4100 O O . ALA B 1 160 ? 22.203 -8.141 12.961 1 43.03 160 ALA B O 1
ATOM 4101 N N . VAL B 1 161 ? 23.625 -8.531 14.547 1 49.03 161 VAL B N 1
ATOM 4102 C CA . VAL B 1 161 ? 24.734 -7.777 13.984 1 49.03 161 VAL B CA 1
ATOM 4103 C C . VAL B 1 161 ? 24.828 -8.039 12.484 1 49.03 161 VAL B C 1
ATOM 4105 O O . VAL B 1 161 ? 24.906 -9.188 12.055 1 49.03 161 VAL B O 1
ATOM 4108 N N . PRO B 1 162 ? 24.359 -6.941 11.742 1 56.97 162 PRO B N 1
ATOM 4109 C CA . PRO B 1 162 ? 24.422 -7.188 10.297 1 56.97 162 PRO B CA 1
ATOM 4110 C C . PRO B 1 162 ? 25.672 -7.953 9.883 1 56.97 162 PRO B C 1
ATOM 4112 O O . PRO B 1 162 ? 26.766 -7.656 10.359 1 56.97 162 PRO B O 1
ATOM 4115 N N . ARG B 1 163 ? 25.547 -9.094 9.312 1 56.88 163 ARG B N 1
ATOM 4116 C CA . ARG B 1 163 ? 26.625 -9.859 8.695 1 56.88 163 ARG B CA 1
ATOM 4117 C C . ARG B 1 163 ? 27.391 -9.016 7.688 1 56.88 163 ARG B C 1
ATOM 4119 O O . ARG B 1 163 ? 28.594 -9.227 7.48 1 56.88 163 ARG B O 1
ATOM 4126 N N . TYR B 1 164 ? 26.672 -7.875 7.145 1 69.75 164 TYR B N 1
ATOM 4127 C CA . TYR B 1 164 ? 27.219 -6.906 6.203 1 69.75 164 TYR B CA 1
ATOM 4128 C C . TYR B 1 164 ? 27 -5.48 6.703 1 69.75 164 TYR B C 1
ATOM 4130 O O . TYR B 1 164 ? 26.281 -5.254 7.668 1 69.75 164 TYR B O 1
ATOM 4138 N N . ASN B 1 165 ? 27.875 -4.645 6.223 1 81.62 165 ASN B N 1
ATOM 4139 C CA . ASN B 1 165 ? 27.688 -3.234 6.535 1 81.62 165 ASN B CA 1
ATOM 4140 C C . ASN B 1 165 ? 26.484 -2.66 5.793 1 81.62 165 ASN B C 1
ATOM 4142 O O . ASN B 1 165 ? 26.641 -1.906 4.832 1 81.62 165 ASN B O 1
ATOM 4146 N N . VAL B 1 166 ? 25.297 -2.988 6.191 1 80.44 166 VAL B N 1
ATOM 4147 C CA . VAL B 1 166 ? 24.016 -2.678 5.547 1 80.44 166 VAL B CA 1
ATOM 4148 C C . VAL B 1 166 ? 23.891 -1.168 5.359 1 80.44 166 VAL B C 1
ATOM 4150 O O . VAL B 1 166 ? 23.297 -0.705 4.383 1 80.44 166 VAL B O 1
ATOM 4153 N N . LEU B 1 167 ? 24.562 -0.42 6.203 1 80.75 167 LEU B N 1
ATOM 4154 C CA . LEU B 1 167 ? 24.422 1.032 6.18 1 80.75 167 LEU B CA 1
ATOM 4155 C C . LEU B 1 167 ? 25.375 1.653 5.164 1 80.75 167 LEU B C 1
ATOM 4157 O O . LEU B 1 167 ? 25.219 2.814 4.781 1 80.75 167 LEU B O 1
ATOM 4161 N N . SER B 1 168 ? 26.281 0.774 4.699 1 84.94 168 SER B N 1
ATOM 4162 C CA . SER B 1 168 ? 27.266 1.349 3.791 1 84.94 168 SER B CA 1
ATOM 4163 C C . SER B 1 168 ? 27.328 0.583 2.473 1 84.94 168 SER B C 1
ATOM 4165 O O . SER B 1 168 ? 27.891 1.067 1.488 1 84.94 168 SER B O 1
ATOM 4167 N N . GLU B 1 169 ? 26.719 -0.535 2.465 1 89.94 169 GLU B N 1
ATOM 4168 C CA . GLU B 1 169 ? 26.719 -1.328 1.239 1 89.94 169 GLU B CA 1
ATOM 4169 C C . GLU B 1 169 ? 25.469 -1.055 0.403 1 89.94 169 GLU B C 1
ATOM 4171 O O . GLU B 1 169 ? 24.359 -1.027 0.929 1 89.94 169 GLU B O 1
ATOM 4176 N N . ARG B 1 170 ? 25.703 -0.906 -0.92 1 92.88 170 ARG B N 1
ATOM 4177 C CA . ARG B 1 170 ? 24.594 -0.59 -1.83 1 92.88 170 ARG B CA 1
ATOM 4178 C C . ARG B 1 170 ? 23.812 -1.846 -2.201 1 92.88 170 ARG B C 1
ATOM 4180 O O . ARG B 1 170 ? 24.406 -2.889 -2.494 1 92.88 170 ARG B O 1
ATOM 4187 N N . ILE B 1 171 ? 22.562 -1.748 -2.135 1 96.81 171 ILE B N 1
ATOM 4188 C CA . ILE B 1 171 ? 21.688 -2.793 -2.664 1 96.81 171 ILE B CA 1
ATOM 4189 C C . ILE B 1 171 ? 21.859 -2.885 -4.18 1 96.81 171 ILE B C 1
ATOM 4191 O O . ILE B 1 171 ? 21.688 -1.888 -4.891 1 96.81 171 ILE B O 1
ATOM 4195 N N . LYS B 1 172 ? 22.125 -4.047 -4.602 1 97.44 172 LYS B N 1
ATOM 4196 C CA . LYS B 1 172 ? 22.438 -4.191 -6.023 1 97.44 172 LYS B CA 1
ATOM 4197 C C . LYS B 1 172 ? 21.203 -4.605 -6.82 1 97.44 172 LYS B C 1
ATOM 4199 O O . LYS B 1 172 ? 21.172 -4.473 -8.047 1 97.44 172 LYS B O 1
ATOM 4204 N N . ALA B 1 173 ? 20.141 -5.109 -6.129 1 98.62 173 ALA B N 1
ATOM 4205 C CA . ALA B 1 173 ? 18.875 -5.465 -6.762 1 98.62 173 ALA B CA 1
ATOM 4206 C C . ALA B 1 173 ? 17.781 -5.664 -5.719 1 98.62 173 ALA B C 1
ATOM 4208 O O . ALA B 1 173 ? 18.062 -6.008 -4.566 1 98.62 173 ALA B O 1
ATOM 4209 N N . ALA B 1 174 ? 16.625 -5.414 -6.109 1 98.88 174 ALA B N 1
ATOM 4210 C CA . ALA B 1 174 ? 15.445 -5.688 -5.289 1 98.88 174 ALA B CA 1
ATOM 4211 C C . ALA B 1 174 ? 14.539 -6.719 -5.957 1 98.88 174 ALA B C 1
ATOM 4213 O O . ALA B 1 174 ? 14.352 -6.688 -7.176 1 98.88 174 ALA B O 1
ATOM 4214 N N . PHE B 1 175 ? 14 -7.633 -5.148 1 98.94 175 PHE B N 1
ATOM 4215 C CA . PHE B 1 175 ? 13.148 -8.711 -5.645 1 98.94 175 PHE B CA 1
ATOM 4216 C C . PHE B 1 175 ? 11.805 -8.711 -4.922 1 98.94 175 PHE B C 1
ATOM 4218 O O . PHE B 1 175 ? 11.758 -8.758 -3.693 1 98.94 175 PHE B O 1
ATOM 4225 N N . VAL B 1 176 ? 10.727 -8.602 -5.656 1 98.94 176 VAL B N 1
ATOM 4226 C CA . VAL B 1 176 ? 9.391 -8.883 -5.129 1 98.94 176 VAL B CA 1
ATOM 4227 C C . VAL B 1 176 ? 9.016 -10.328 -5.422 1 98.94 176 VAL B C 1
ATOM 4229 O O . VAL B 1 176 ? 8.609 -10.664 -6.539 1 98.94 176 VAL B O 1
ATOM 4232 N N . VAL B 1 177 ? 9.086 -11.102 -4.406 1 98.75 177 VAL B N 1
ATOM 4233 C CA . VAL B 1 177 ? 9.102 -12.555 -4.531 1 98.75 177 VAL B CA 1
ATOM 4234 C C . VAL B 1 177 ? 7.664 -13.086 -4.566 1 98.75 177 VAL B C 1
ATOM 4236 O O . VAL B 1 177 ? 7.387 -14.094 -5.215 1 98.75 177 VAL B O 1
ATOM 4239 N N . SER B 1 178 ? 6.824 -12.477 -3.877 1 98.19 178 SER B N 1
ATOM 4240 C CA . SER B 1 178 ? 5.402 -12.789 -3.773 1 98.19 178 SER B CA 1
ATOM 4241 C C . SER B 1 178 ? 4.598 -11.562 -3.342 1 98.19 178 SER B C 1
ATOM 4243 O O . SER B 1 178 ? 5.109 -10.445 -3.359 1 98.19 178 SER B O 1
ATOM 4245 N N . ASP B 1 179 ? 3.318 -11.719 -3.029 1 97.5 179 ASP B N 1
ATOM 4246 C CA . ASP B 1 179 ? 2.477 -10.609 -2.604 1 97.5 179 ASP B CA 1
ATOM 4247 C C . ASP B 1 179 ? 3.025 -9.953 -1.336 1 97.5 179 ASP B C 1
ATOM 4249 O O . ASP B 1 179 ? 3.08 -10.594 -0.28 1 97.5 179 ASP B O 1
ATOM 4253 N N . PRO B 1 180 ? 3.402 -8.695 -1.416 1 97.75 180 PRO B N 1
ATOM 4254 C CA . PRO B 1 180 ? 3.883 -8.055 -0.189 1 97.75 180 PRO B CA 1
ATOM 4255 C C . PRO B 1 180 ? 2.797 -7.93 0.875 1 97.75 180 PRO B C 1
ATOM 4257 O O . PRO B 1 180 ? 1.631 -7.691 0.547 1 97.75 180 PRO B O 1
ATOM 4260 N N . VAL B 1 181 ? 3.205 -8.047 2.121 1 96.88 181 VAL B N 1
ATOM 4261 C CA . VAL B 1 181 ? 2.283 -7.996 3.252 1 96.88 181 VAL B CA 1
ATOM 4262 C C . VAL B 1 181 ? 2.08 -6.547 3.689 1 96.88 181 VAL B C 1
ATOM 4264 O O . VAL B 1 181 ? 0.958 -6.137 3.996 1 96.88 181 VAL B O 1
ATOM 4267 N N . ASP B 1 182 ? 3.109 -5.75 3.736 1 97.31 182 ASP B N 1
ATOM 4268 C CA . ASP B 1 182 ? 3.117 -4.355 4.164 1 97.31 182 ASP B CA 1
ATOM 4269 C C . ASP B 1 182 ? 3.424 -3.422 2.996 1 97.31 182 ASP B C 1
ATOM 4271 O O . ASP B 1 182 ? 4.551 -2.947 2.854 1 97.31 182 ASP B O 1
ATOM 4275 N N . TRP B 1 183 ? 2.363 -3.08 2.256 1 98.62 183 TRP B N 1
ATOM 4276 C CA . TRP B 1 183 ? 2.549 -2.311 1.029 1 98.62 183 TRP B CA 1
ATOM 4277 C C . TRP B 1 183 ? 3.174 -0.952 1.329 1 98.62 183 TRP B C 1
ATOM 4279 O O . TRP B 1 183 ? 4.07 -0.502 0.611 1 98.62 183 TRP B O 1
ATOM 4289 N N . GLY B 1 184 ? 2.654 -0.254 2.367 1 98.25 184 GLY B N 1
ATOM 4290 C CA . GLY B 1 184 ? 3.135 1.084 2.672 1 98.25 184 GLY B CA 1
ATOM 4291 C C . GLY B 1 184 ? 4.629 1.134 2.939 1 98.25 184 GLY B C 1
ATOM 4292 O O . GLY B 1 184 ? 5.348 1.927 2.33 1 98.25 184 GLY B O 1
ATOM 4293 N N . ARG B 1 185 ? 5.094 0.284 3.836 1 97.5 185 ARG B N 1
ATOM 4294 C CA . ARG B 1 185 ? 6.516 0.208 4.141 1 97.5 185 ARG B CA 1
ATOM 4295 C C . ARG B 1 185 ? 7.324 -0.178 2.904 1 97.5 185 ARG B C 1
ATOM 4297 O O . ARG B 1 185 ? 8.352 0.439 2.607 1 97.5 185 ARG B O 1
ATOM 4304 N N . ASP B 1 186 ? 6.84 -1.207 2.242 1 98.5 186 ASP B N 1
ATOM 4305 C CA . ASP B 1 186 ? 7.617 -1.748 1.131 1 98.5 186 ASP B CA 1
ATOM 4306 C C . ASP B 1 186 ? 7.734 -0.733 -0.004 1 98.5 186 ASP B C 1
ATOM 4308 O O . ASP B 1 186 ? 8.797 -0.602 -0.621 1 98.5 186 ASP B O 1
ATOM 4312 N N . ILE B 1 187 ? 6.672 0.012 -0.292 1 98.88 187 ILE B N 1
ATOM 4313 C CA . ILE B 1 187 ? 6.719 1.051 -1.315 1 98.88 187 ILE B CA 1
ATOM 4314 C C . ILE B 1 187 ? 7.676 2.158 -0.884 1 98.88 187 ILE B C 1
ATOM 4316 O O . ILE B 1 187 ? 8.5 2.619 -1.678 1 98.88 187 ILE B O 1
ATOM 4320 N N . GLN B 1 188 ? 7.594 2.59 0.399 1 98.38 188 GLN B N 1
ATOM 4321 C CA . GLN B 1 188 ? 8.484 3.617 0.924 1 98.38 188 GLN B CA 1
ATOM 4322 C C . GLN B 1 188 ? 9.945 3.195 0.79 1 98.38 188 GLN B C 1
ATOM 4324 O O . GLN B 1 188 ? 10.773 3.951 0.271 1 98.38 188 GLN B O 1
ATOM 4329 N N . VAL B 1 189 ? 10.273 1.967 1.2 1 97.75 189 VAL B N 1
ATOM 4330 C CA . VAL B 1 189 ? 11.641 1.469 1.226 1 97.75 189 VAL B CA 1
ATOM 4331 C C . VAL B 1 189 ? 12.156 1.284 -0.202 1 97.75 189 VAL B C 1
ATOM 4333 O O . VAL B 1 189 ? 13.289 1.656 -0.517 1 97.75 189 VAL B O 1
ATOM 4336 N N . LEU B 1 190 ? 11.328 0.727 -1.029 1 98.69 190 LEU B N 1
ATOM 4337 C CA . LEU B 1 190 ? 11.727 0.54 -2.418 1 98.69 190 LEU B CA 1
ATOM 4338 C C . LEU B 1 190 ? 11.992 1.882 -3.094 1 98.69 190 LEU B C 1
ATOM 4340 O O . LEU B 1 190 ? 12.969 2.035 -3.824 1 98.69 190 LEU B O 1
ATOM 4344 N N . CYS B 1 191 ? 11.133 2.863 -2.859 1 97.81 191 CYS B N 1
ATOM 4345 C CA . CYS B 1 191 ? 11.375 4.191 -3.414 1 97.81 191 CYS B CA 1
ATOM 4346 C C . CYS B 1 191 ? 12.719 4.742 -2.945 1 97.81 191 CYS B C 1
ATOM 4348 O O . CYS B 1 191 ? 13.484 5.277 -3.746 1 97.81 191 CYS B O 1
ATOM 4350 N N . ASP B 1 192 ? 13.016 4.617 -1.637 1 96.94 192 ASP B N 1
ATOM 4351 C CA . ASP B 1 192 ? 14.273 5.105 -1.089 1 96.94 192 ASP B CA 1
ATOM 4352 C C . ASP B 1 192 ? 15.469 4.402 -1.738 1 96.94 192 ASP B C 1
ATOM 4354 O O . ASP B 1 192 ? 16.438 5.051 -2.146 1 96.94 192 ASP B O 1
ATOM 4358 N N . VAL B 1 193 ? 15.398 3.092 -1.884 1 97.25 193 VAL B N 1
ATOM 4359 C CA . VAL B 1 193 ? 16.484 2.277 -2.398 1 97.25 193 VAL B CA 1
ATOM 4360 C C . VAL B 1 193 ? 16.688 2.553 -3.887 1 97.25 193 VAL B C 1
ATOM 4362 O O . VAL B 1 193 ? 17.812 2.801 -4.336 1 97.25 193 VAL B O 1
ATOM 4365 N N . LEU B 1 194 ? 15.625 2.588 -4.641 1 97.81 194 LEU B N 1
ATOM 4366 C CA . LEU B 1 194 ? 15.688 2.691 -6.094 1 97.81 194 LEU B CA 1
ATOM 4367 C C . LEU B 1 194 ? 16.109 4.094 -6.52 1 97.81 194 LEU B C 1
ATOM 4369 O O . LEU B 1 194 ? 16.906 4.25 -7.445 1 97.81 194 LEU B O 1
ATOM 4373 N N . ARG B 1 195 ? 15.625 5.094 -5.812 1 94.75 195 ARG B N 1
ATOM 4374 C CA . ARG B 1 195 ? 15.945 6.465 -6.188 1 94.75 195 ARG B CA 1
ATOM 4375 C C . ARG B 1 195 ? 17.391 6.805 -5.836 1 94.75 195 ARG B C 1
ATOM 4377 O O . ARG B 1 195 ? 18.016 7.629 -6.504 1 94.75 195 ARG B O 1
ATOM 4384 N N . SER B 1 196 ? 17.938 6.223 -4.777 1 93.5 196 SER B N 1
ATOM 4385 C CA . SER B 1 196 ? 19.266 6.582 -4.27 1 93.5 196 SER B CA 1
ATOM 4386 C C . SER B 1 196 ? 20.359 5.734 -4.918 1 93.5 196 SER B C 1
ATOM 4388 O O . SER B 1 196 ? 21.531 5.918 -4.641 1 93.5 196 SER B O 1
ATOM 4390 N N . GLY B 1 197 ? 19.969 4.762 -5.684 1 92.69 197 GLY B N 1
ATOM 4391 C CA . GLY B 1 197 ? 20.953 3.855 -6.262 1 92.69 197 GLY B CA 1
ATOM 4392 C C . GLY B 1 197 ? 21.406 2.773 -5.297 1 92.69 197 GLY B C 1
ATOM 4393 O O . GLY B 1 197 ? 22.516 2.256 -5.418 1 92.69 197 GLY B O 1
ATOM 4394 N N . GLY B 1 198 ? 20.562 2.521 -4.312 1 93.44 198 GLY B N 1
ATOM 4395 C CA . GLY B 1 198 ? 20.828 1.371 -3.463 1 93.44 198 GLY B CA 1
ATOM 4396 C C . GLY B 1 198 ? 21.219 1.751 -2.047 1 93.44 198 GLY B C 1
ATOM 4397 O O . GLY B 1 198 ? 21.406 0.881 -1.193 1 93.44 198 GLY B O 1
ATOM 4398 N N . LEU B 1 199 ? 21.344 3.053 -1.719 1 89.44 199 LEU B N 1
ATOM 4399 C CA . LEU B 1 199 ? 21.719 3.525 -0.389 1 89.44 199 LEU B CA 1
ATOM 4400 C C . LEU B 1 199 ? 20.75 4.613 0.087 1 89.44 199 LEU B C 1
ATOM 4402 O O . LEU B 1 199 ? 20.969 5.797 -0.192 1 89.44 199 LEU B O 1
ATOM 4406 N N . PRO B 1 200 ? 19.766 4.168 0.869 1 86.94 200 PRO B N 1
ATOM 4407 C CA . PRO B 1 200 ? 18.781 5.148 1.301 1 86.94 200 PRO B CA 1
ATOM 4408 C C . PRO B 1 200 ? 19.406 6.367 1.979 1 86.94 200 PRO B C 1
ATOM 4410 O O . PRO B 1 200 ? 20.344 6.223 2.768 1 86.94 200 PRO B O 1
ATOM 4413 N N . GLY B 1 201 ? 18.891 7.523 1.74 1 75.25 201 GLY B N 1
ATOM 4414 C CA . GLY B 1 201 ? 19.406 8.766 2.291 1 75.25 201 GLY B CA 1
ATOM 4415 C C . GLY B 1 201 ? 20.438 9.43 1.405 1 75.25 201 GLY B C 1
ATOM 4416 O O . GLY B 1 201 ? 20.797 10.594 1.615 1 75.25 201 GLY B O 1
ATOM 4417 N N . GLY B 1 202 ? 20.906 8.742 0.332 1 70.44 202 GLY B N 1
ATOM 4418 C CA . GLY B 1 202 ? 21.906 9.289 -0.573 1 70.44 202 GLY B CA 1
ATOM 4419 C C . GLY B 1 202 ? 21.312 10.047 -1.738 1 70.44 202 GLY B C 1
ATOM 4420 O O . GLY B 1 202 ? 20.094 10.172 -1.844 1 70.44 202 GLY B O 1
ATOM 4421 N N . ALA B 1 203 ? 22.172 10.656 -2.463 1 73.5 203 ALA B N 1
ATOM 4422 C CA . ALA B 1 203 ? 21.781 11.398 -3.658 1 73.5 203 ALA B CA 1
ATOM 4423 C C . ALA B 1 203 ? 21.172 10.469 -4.703 1 73.5 203 ALA B C 1
ATOM 4425 O O . ALA B 1 203 ? 21.375 9.25 -4.664 1 73.5 203 ALA B O 1
ATOM 4426 N N . ASN B 1 204 ? 20.375 11.047 -5.535 1 75.31 204 ASN B N 1
ATOM 4427 C CA . ASN B 1 204 ? 19.797 10.297 -6.645 1 75.31 204 ASN B CA 1
ATOM 4428 C C . ASN B 1 204 ? 20.891 9.68 -7.531 1 75.31 204 ASN B C 1
ATOM 4430 O O . ASN B 1 204 ? 21.891 10.328 -7.836 1 75.31 204 ASN B O 1
ATOM 4434 N N . ASN B 1 205 ? 20.734 8.453 -7.766 1 85.25 205 ASN B N 1
ATOM 4435 C CA . ASN B 1 205 ? 21.641 7.668 -8.602 1 85.25 205 ASN B CA 1
ATOM 4436 C C . ASN B 1 205 ? 20.875 6.695 -9.492 1 85.25 205 ASN B C 1
ATOM 4438 O O . ASN B 1 205 ? 19.641 6.719 -9.539 1 85.25 205 ASN B O 1
ATOM 4442 N N . ASN B 1 206 ? 21.609 5.91 -10.211 1 91.62 206 ASN B N 1
ATOM 4443 C CA . ASN B 1 206 ? 21 4.949 -11.117 1 91.62 206 ASN B CA 1
ATOM 4444 C C . ASN B 1 206 ? 20.203 3.889 -10.352 1 91.62 206 ASN B C 1
ATOM 4446 O O . ASN B 1 206 ? 20.672 3.361 -9.344 1 91.62 206 ASN B O 1
ATOM 4450 N N . GLN B 1 207 ? 19.031 3.697 -10.789 1 96.69 207 GLN B N 1
ATOM 4451 C CA . GLN B 1 207 ? 18.141 2.73 -10.164 1 96.69 207 GLN B CA 1
ATOM 4452 C C . GLN B 1 207 ? 18.719 1.321 -10.227 1 96.69 207 GLN B C 1
ATOM 4454 O O . GLN B 1 207 ? 19.016 0.813 -11.312 1 96.69 207 GLN B O 1
ATOM 4459 N N . PRO B 1 208 ? 18.938 0.654 -9.109 1 97.75 208 PRO B N 1
ATOM 4460 C CA . PRO B 1 208 ? 19.234 -0.778 -9.211 1 97.75 208 PRO B CA 1
ATOM 4461 C C . PRO B 1 208 ? 18.078 -1.573 -9.812 1 97.75 208 PRO B C 1
ATOM 4463 O O . PRO B 1 208 ? 16.938 -1.102 -9.828 1 97.75 208 PRO B O 1
ATOM 4466 N N . PRO B 1 209 ? 18.375 -2.754 -10.344 1 98.56 209 PRO B N 1
ATOM 4467 C CA . PRO B 1 209 ? 17.328 -3.57 -10.953 1 98.56 209 PRO B CA 1
ATOM 4468 C C . PRO B 1 209 ? 16.234 -3.98 -9.961 1 98.56 209 PRO B C 1
ATOM 4470 O O . PRO B 1 209 ? 16.547 -4.266 -8.797 1 98.56 209 PRO B O 1
ATOM 4473 N N . LEU B 1 210 ? 15.062 -3.979 -10.406 1 98.88 210 LEU B N 1
ATOM 4474 C CA . LEU B 1 210 ? 13.875 -4.406 -9.68 1 98.88 210 LEU B CA 1
ATOM 4475 C C . LEU B 1 210 ? 13.156 -5.531 -10.414 1 98.88 210 LEU B C 1
ATOM 4477 O O . LEU B 1 210 ? 12.797 -5.383 -11.586 1 98.88 210 LEU B O 1
ATOM 4481 N N . TYR B 1 211 ? 12.992 -6.691 -9.766 1 98.88 211 TYR B N 1
ATOM 4482 C CA . TYR B 1 211 ? 12.383 -7.867 -10.383 1 98.88 211 TYR B CA 1
ATOM 4483 C C . TYR B 1 211 ? 11.102 -8.258 -9.664 1 98.88 211 TYR B C 1
ATOM 4485 O O . TYR B 1 211 ? 11.062 -8.312 -8.438 1 98.88 211 TYR B O 1
ATOM 4493 N N . PHE B 1 212 ? 10.031 -8.516 -10.398 1 98.88 212 PHE B N 1
ATOM 4494 C CA . PHE B 1 212 ? 8.773 -9.047 -9.875 1 98.88 212 PHE B CA 1
ATOM 4495 C C . PHE B 1 212 ? 8.586 -10.5 -10.289 1 98.88 212 PHE B C 1
ATOM 4497 O O . PHE B 1 212 ? 8.766 -10.844 -11.461 1 98.88 212 PHE B O 1
ATOM 4504 N N . ALA B 1 213 ? 8.148 -11.297 -9.344 1 98.69 213 ALA B N 1
ATOM 4505 C CA . ALA B 1 213 ? 7.941 -12.727 -9.594 1 98.69 213 ALA B CA 1
ATOM 4506 C C . ALA B 1 213 ? 6.758 -12.945 -10.539 1 98.69 213 ALA B C 1
ATOM 4508 O O . ALA B 1 213 ? 6.672 -13.984 -11.195 1 98.69 213 ALA B O 1
ATOM 4509 N N . ALA B 1 214 ? 5.84 -12.031 -10.562 1 98 214 ALA B N 1
ATOM 4510 C CA . ALA B 1 214 ? 4.652 -12.062 -11.406 1 98 214 ALA B CA 1
ATOM 4511 C C . ALA B 1 214 ? 4.062 -10.664 -11.57 1 98 214 ALA B C 1
ATOM 4513 O O . ALA B 1 214 ? 4.578 -9.695 -11.016 1 98 214 ALA B O 1
ATOM 4514 N N . ASP B 1 215 ? 2.977 -10.586 -12.406 1 97.38 215 ASP B N 1
ATOM 4515 C CA . ASP B 1 215 ? 2.387 -9.273 -12.641 1 97.38 215 ASP B CA 1
ATOM 4516 C C . ASP B 1 215 ? 0.864 -9.359 -12.711 1 97.38 215 ASP B C 1
ATOM 4518 O O . ASP B 1 215 ? 0.215 -8.477 -13.281 1 97.38 215 ASP B O 1
ATOM 4522 N N . ASP B 1 216 ? 0.293 -10.422 -12.328 1 94.69 216 ASP B N 1
ATOM 4523 C CA . ASP B 1 216 ? -1.158 -10.547 -12.422 1 94.69 216 ASP B CA 1
ATOM 4524 C C . ASP B 1 216 ? -1.854 -9.602 -11.445 1 94.69 216 ASP B C 1
ATOM 4526 O O . ASP B 1 216 ? -1.425 -9.461 -10.297 1 94.69 216 ASP B O 1
ATOM 4530 N N . LEU B 1 217 ? -2.92 -9.055 -11.828 1 96.62 217 LEU B N 1
ATOM 4531 C CA . LEU B 1 217 ? -3.627 -8.008 -11.102 1 96.62 217 LEU B CA 1
ATOM 4532 C C . LEU B 1 217 ? -4.484 -8.594 -9.992 1 96.62 217 LEU B C 1
ATOM 4534 O O . LEU B 1 217 ? -4.531 -8.055 -8.883 1 96.62 217 LEU B O 1
ATOM 4538 N N . GLU B 1 218 ? -5.164 -9.664 -10.312 1 96.62 218 GLU B N 1
ATOM 4539 C CA . GLU B 1 218 ? -6.094 -10.289 -9.383 1 96.62 218 GLU B CA 1
ATOM 4540 C C . GLU B 1 218 ? -5.992 -11.812 -9.445 1 96.62 218 GLU B C 1
ATOM 4542 O O . GLU B 1 218 ? -5.574 -12.375 -10.461 1 96.62 218 GLU B O 1
ATOM 4547 N N . TYR B 1 219 ? -6.34 -12.422 -8.43 1 96.31 219 TYR B N 1
ATOM 4548 C CA . TYR B 1 219 ? -6.445 -13.875 -8.344 1 96.31 219 TYR B CA 1
ATOM 4549 C C . TYR B 1 219 ? -7.586 -14.281 -7.418 1 96.31 219 TYR B C 1
ATOM 4551 O O . TYR B 1 219 ? -8.109 -13.461 -6.668 1 96.31 219 TYR B O 1
ATOM 4559 N N . GLN B 1 220 ? -7.996 -15.469 -7.59 1 95.12 220 GLN B N 1
ATOM 4560 C CA . GLN B 1 220 ? -9.086 -15.969 -6.758 1 95.12 220 GLN B CA 1
ATOM 4561 C C . GLN B 1 220 ? -8.547 -16.719 -5.547 1 95.12 220 GLN B C 1
ATOM 4563 O O . GLN B 1 220 ? -7.883 -17.75 -5.691 1 95.12 220 GLN B O 1
ATOM 4568 N N . ALA B 1 221 ? -8.844 -16.172 -4.379 1 93.44 221 ALA B N 1
ATOM 4569 C CA . ALA B 1 221 ? -8.492 -16.781 -3.102 1 93.44 221 ALA B CA 1
ATOM 4570 C C . ALA B 1 221 ? -9.75 -17.234 -2.354 1 93.44 221 ALA B C 1
ATOM 4572 O O . ALA B 1 221 ? -10.719 -17.688 -2.967 1 93.44 221 ALA B O 1
ATOM 4573 N N . ALA B 1 222 ? -9.688 -17.25 -1.032 1 92.19 222 ALA B N 1
ATOM 4574 C CA . ALA B 1 222 ? -10.781 -17.781 -0.215 1 92.19 222 ALA B CA 1
ATOM 4575 C C . ALA B 1 222 ? -11.961 -16.812 -0.201 1 92.19 222 ALA B C 1
ATOM 4577 O O . ALA B 1 222 ? -13.117 -17.234 -0.087 1 92.19 222 ALA B O 1
ATOM 4578 N N . PHE B 1 223 ? -11.703 -15.492 -0.269 1 93.12 223 PHE B N 1
ATOM 4579 C CA . PHE B 1 223 ? -12.773 -14.508 -0.28 1 93.12 223 PHE B CA 1
ATOM 4580 C C . PHE B 1 223 ? -13.602 -14.617 -1.555 1 93.12 223 PHE B C 1
ATOM 4582 O O . PHE B 1 223 ? -13.078 -14.945 -2.617 1 93.12 223 PHE B O 1
ATOM 4589 N N . PRO B 1 224 ? -14.812 -14.328 -1.521 1 89.12 224 PRO B N 1
ATOM 4590 C CA . PRO B 1 224 ? -15.68 -14.508 -2.688 1 89.12 224 PRO B CA 1
ATOM 4591 C C . PRO B 1 224 ? -15.266 -13.641 -3.871 1 89.12 224 PRO B C 1
ATOM 4593 O O . PRO B 1 224 ? -15.359 -14.07 -5.023 1 89.12 224 PRO B O 1
ATOM 4596 N N . SER B 1 225 ? -14.828 -12.469 -3.572 1 92.44 225 SER B N 1
ATOM 4597 C CA . SER B 1 225 ? -14.328 -11.602 -4.641 1 92.44 225 SER B CA 1
ATOM 4598 C C . SER B 1 225 ? -12.828 -11.789 -4.848 1 92.44 225 SER B C 1
ATOM 4600 O O . SER B 1 225 ? -12.117 -12.18 -3.926 1 92.44 225 SER B O 1
ATOM 4602 N N . LYS B 1 226 ? -12.414 -11.516 -6.031 1 94.44 226 LYS B N 1
ATOM 4603 C CA . LYS B 1 226 ? -11 -11.641 -6.371 1 94.44 226 LYS B CA 1
ATOM 4604 C C . LYS B 1 226 ? -10.141 -10.758 -5.473 1 94.44 226 LYS B C 1
ATOM 4606 O O . LYS B 1 226 ? -10.609 -9.734 -4.973 1 94.44 226 LYS B O 1
ATOM 4611 N N . ARG B 1 227 ? -8.992 -11.164 -5.246 1 96.94 227 ARG B N 1
ATOM 4612 C CA . ARG B 1 227 ? -8.023 -10.438 -4.441 1 96.94 227 ARG B CA 1
ATOM 4613 C C . ARG B 1 227 ? -6.953 -9.797 -5.316 1 96.94 227 ARG B C 1
ATOM 4615 O O . ARG B 1 227 ? -6.668 -10.281 -6.414 1 96.94 227 ARG B O 1
ATOM 4622 N N . LEU B 1 228 ? -6.379 -8.727 -4.793 1 98 228 LEU B N 1
ATOM 4623 C CA . LEU B 1 228 ? -5.312 -8.031 -5.504 1 98 228 LEU B CA 1
ATOM 4624 C C . LEU B 1 228 ? -4.012 -8.828 -5.441 1 98 228 LEU B C 1
ATOM 4626 O O . LEU B 1 228 ? -3.643 -9.336 -4.383 1 98 228 LEU B O 1
ATOM 4630 N N . GLY B 1 229 ? -3.334 -8.922 -6.562 1 97 229 GLY B N 1
ATOM 4631 C CA . GLY B 1 229 ? -2.088 -9.672 -6.633 1 97 229 GLY B CA 1
ATOM 4632 C C . GLY B 1 229 ? -0.862 -8.781 -6.719 1 97 229 GLY B C 1
ATOM 4633 O O . GLY B 1 229 ? -0.938 -7.582 -6.441 1 97 229 GLY B O 1
ATOM 4634 N N . ILE B 1 230 ? 0.281 -9.375 -7.094 1 98 230 ILE B N 1
ATOM 4635 C CA . ILE B 1 230 ? 1.579 -8.711 -7.176 1 98 230 ILE B CA 1
ATOM 4636 C C . ILE B 1 230 ? 1.519 -7.574 -8.188 1 98 230 ILE B C 1
ATOM 4638 O O . ILE B 1 230 ? 2.186 -6.551 -8.031 1 98 230 ILE B O 1
ATOM 4642 N N . GLY B 1 231 ? 0.739 -7.793 -9.25 1 98.38 231 GLY B N 1
ATOM 4643 C CA . GLY B 1 231 ? 0.604 -6.75 -10.258 1 98.38 231 GLY B CA 1
ATOM 4644 C C . GLY B 1 231 ? -0.033 -5.484 -9.719 1 98.38 231 GLY B C 1
ATOM 4645 O O . GLY B 1 231 ? 0.3 -4.383 -10.164 1 98.38 231 GLY B O 1
ATOM 4646 N N . ALA B 1 232 ? -1.004 -5.621 -8.867 1 98.81 232 ALA B N 1
ATOM 4647 C CA . ALA B 1 232 ? -1.597 -4.457 -8.219 1 98.81 232 ALA B CA 1
ATOM 4648 C C . ALA B 1 232 ? -0.56 -3.703 -7.387 1 98.81 232 ALA B C 1
ATOM 4650 O O . ALA B 1 232 ? -0.516 -2.471 -7.402 1 98.81 232 ALA B O 1
ATOM 4651 N N . PHE B 1 233 ? 0.251 -4.473 -6.637 1 98.88 233 PHE B N 1
ATOM 4652 C CA . PHE B 1 233 ? 1.336 -3.854 -5.887 1 98.88 233 PHE B CA 1
ATOM 4653 C C . PHE B 1 233 ? 2.283 -3.107 -6.816 1 98.88 233 PHE B C 1
ATOM 4655 O O . PHE B 1 233 ? 2.699 -1.985 -6.52 1 98.88 233 PHE B O 1
ATOM 4662 N N . ARG B 1 234 ? 2.664 -3.709 -7.902 1 98.94 234 ARG B N 1
ATOM 4663 C CA . ARG B 1 234 ? 3.555 -3.086 -8.875 1 98.94 234 ARG B CA 1
ATOM 4664 C C . ARG B 1 234 ? 2.971 -1.775 -9.391 1 98.94 234 ARG B C 1
ATOM 4666 O O . ARG B 1 234 ? 3.682 -0.775 -9.508 1 98.94 234 ARG B O 1
ATOM 4673 N N . ILE B 1 235 ? 1.727 -1.775 -9.727 1 98.88 235 ILE B N 1
ATOM 4674 C CA . ILE B 1 235 ? 1.038 -0.595 -10.234 1 98.88 235 ILE B CA 1
ATOM 4675 C C . ILE B 1 235 ? 1.074 0.516 -9.188 1 98.88 235 ILE B C 1
ATOM 4677 O O . ILE B 1 235 ? 1.346 1.675 -9.516 1 98.88 235 ILE B O 1
ATOM 4681 N N . ALA B 1 236 ? 0.782 0.169 -7.934 1 98.94 236 ALA B N 1
ATOM 4682 C CA . ALA B 1 236 ? 0.835 1.14 -6.844 1 98.94 236 ALA B CA 1
ATOM 4683 C C . ALA B 1 236 ? 2.234 1.733 -6.703 1 98.94 236 ALA B C 1
ATOM 4685 O O . ALA B 1 236 ? 2.396 2.955 -6.672 1 98.94 236 ALA B O 1
ATOM 4686 N N . LEU B 1 237 ? 3.277 0.84 -6.652 1 98.94 237 LEU B N 1
ATOM 4687 C CA . LEU B 1 237 ? 4.664 1.273 -6.531 1 98.94 237 LEU B CA 1
ATOM 4688 C C . LEU B 1 237 ? 5.051 2.193 -7.688 1 98.94 237 LEU B C 1
ATOM 4690 O O . LEU B 1 237 ? 5.598 3.277 -7.469 1 98.94 237 LEU B O 1
ATOM 4694 N N . GLU B 1 238 ? 4.734 1.745 -8.883 1 98.88 238 GLU B N 1
ATOM 4695 C CA . GLU B 1 238 ? 5.094 2.49 -10.078 1 98.88 238 GLU B CA 1
ATOM 4696 C C . GLU B 1 238 ? 4.441 3.869 -10.094 1 98.88 238 GLU B C 1
ATOM 4698 O O . GLU B 1 238 ? 5.082 4.863 -10.445 1 98.88 238 GLU B O 1
ATOM 4703 N N . SER B 1 239 ? 3.168 3.922 -9.773 1 98.88 239 SER B N 1
ATOM 4704 C CA . SER B 1 239 ? 2.428 5.18 -9.805 1 98.88 239 SER B CA 1
ATOM 4705 C C . SER B 1 239 ? 2.984 6.176 -8.789 1 98.88 239 SER B C 1
ATOM 4707 O O . SER B 1 239 ? 3.107 7.367 -9.086 1 98.88 239 SER B O 1
ATOM 4709 N N . VAL B 1 240 ? 3.309 5.723 -7.609 1 98.81 240 VAL B N 1
ATOM 4710 C CA . VAL B 1 240 ? 3.881 6.59 -6.582 1 98.81 240 VAL B CA 1
ATOM 4711 C C . VAL B 1 240 ? 5.293 7.004 -6.984 1 98.81 240 VAL B C 1
ATOM 4713 O O . VAL B 1 240 ? 5.629 8.188 -6.965 1 98.81 240 VAL B O 1
ATOM 4716 N N . PHE B 1 241 ? 6.176 6.039 -7.383 1 98.69 241 PHE B N 1
ATOM 4717 C CA . PHE B 1 241 ? 7.566 6.273 -7.754 1 98.69 241 PHE B CA 1
ATOM 4718 C C . PHE B 1 241 ? 7.664 7.32 -8.859 1 98.69 241 PHE B C 1
ATOM 4720 O O . PHE B 1 241 ? 8.484 8.242 -8.781 1 98.69 241 PHE B O 1
ATOM 4727 N N . ASN B 1 242 ? 6.793 7.199 -9.859 1 98.44 242 ASN B N 1
ATOM 4728 C CA . ASN B 1 242 ? 6.84 8.078 -11.031 1 98.44 242 ASN B CA 1
ATOM 4729 C C . ASN B 1 242 ? 6.402 9.492 -10.68 1 98.44 242 ASN B C 1
ATOM 4731 O O . ASN B 1 242 ? 6.672 10.438 -11.438 1 98.44 242 ASN B O 1
ATOM 4735 N N . ARG B 1 243 ? 5.715 9.656 -9.562 1 97.19 243 ARG B N 1
ATOM 4736 C CA . ARG B 1 243 ? 5.301 10.992 -9.141 1 97.19 243 ARG B CA 1
ATOM 4737 C C . ARG B 1 243 ? 6.418 11.695 -8.383 1 97.19 243 ARG B C 1
ATOM 4739 O O . ARG B 1 243 ? 6.492 12.922 -8.375 1 97.19 243 ARG B O 1
ATOM 4746 N N . ILE B 1 244 ? 7.297 10.922 -7.777 1 94.75 244 ILE B N 1
ATOM 4747 C CA . ILE B 1 244 ? 8.258 11.562 -6.883 1 94.75 244 ILE B CA 1
ATOM 4748 C C . ILE B 1 244 ? 9.656 11.484 -7.484 1 94.75 244 ILE B C 1
ATOM 4750 O O . ILE B 1 244 ? 10.633 11.891 -6.855 1 94.75 244 ILE B O 1
ATOM 4754 N N . ASN B 1 245 ? 9.773 10.906 -8.602 1 93.75 245 ASN B N 1
ATOM 4755 C CA . ASN B 1 245 ? 11.055 10.727 -9.273 1 93.75 245 ASN B CA 1
ATOM 4756 C C . ASN B 1 245 ? 10.984 11.141 -10.742 1 93.75 245 ASN B C 1
ATOM 4758 O O . ASN B 1 245 ? 10.031 10.789 -11.445 1 93.75 245 ASN B O 1
ATOM 4762 N N . PRO B 1 246 ? 11.914 11.938 -11.227 1 92.19 246 PRO B N 1
ATOM 4763 C CA . PRO B 1 246 ? 11.883 12.383 -12.625 1 92.19 246 PRO B CA 1
ATOM 4764 C C . PRO B 1 246 ? 11.992 11.219 -13.609 1 92.19 246 PRO B C 1
ATOM 4766 O O . PRO B 1 246 ? 11.336 11.227 -14.656 1 92.19 246 PRO B O 1
ATOM 4769 N N . LYS B 1 247 ? 12.867 10.266 -13.32 1 95 247 LYS B N 1
ATOM 4770 C CA . LYS B 1 247 ? 12.984 9.078 -14.172 1 95 247 LYS B CA 1
ATOM 4771 C C . LYS B 1 247 ? 11.914 8.047 -13.828 1 95 247 LYS B C 1
ATOM 4773 O O . LYS B 1 247 ? 11.648 7.785 -12.648 1 95 247 LYS B O 1
ATOM 4778 N N . ARG B 1 248 ? 11.352 7.453 -14.789 1 97.31 248 ARG B N 1
ATOM 4779 C CA . ARG B 1 248 ? 10.297 6.465 -14.602 1 97.31 248 ARG B CA 1
ATOM 4780 C C . ARG B 1 248 ? 10.852 5.176 -14.008 1 97.31 248 ARG B C 1
ATOM 4782 O O . ARG B 1 248 ? 12.008 4.832 -14.234 1 97.31 248 ARG B O 1
ATOM 4789 N N . LEU B 1 249 ? 9.969 4.465 -13.344 1 98.44 249 LEU B N 1
ATOM 4790 C CA . LEU B 1 249 ? 10.344 3.197 -12.734 1 98.44 249 LEU B CA 1
ATOM 4791 C C . LEU B 1 249 ? 10.688 2.158 -13.789 1 98.44 249 LEU B C 1
ATOM 4793 O O . LEU B 1 249 ? 9.953 1.997 -14.773 1 98.44 249 LEU B O 1
ATOM 4797 N N . GLU B 1 250 ? 11.766 1.512 -13.633 1 98.31 250 GLU B N 1
ATOM 4798 C CA . GLU B 1 250 ? 12.148 0.37 -14.461 1 98.31 250 GLU B CA 1
ATOM 4799 C C . GLU B 1 250 ? 12.055 -0.935 -13.672 1 98.31 250 GLU B C 1
ATOM 4801 O O . GLU B 1 250 ? 12.555 -1.027 -12.555 1 98.31 250 GLU B O 1
ATOM 4806 N N . CYS B 1 251 ? 11.359 -1.918 -14.227 1 98.44 251 CYS B N 1
ATOM 4807 C CA . CYS B 1 251 ? 11.289 -3.217 -13.57 1 98.44 251 CYS B CA 1
ATOM 4808 C C . CYS B 1 251 ? 11.125 -4.34 -14.586 1 98.44 251 CYS B C 1
ATOM 4810 O O . CYS B 1 251 ? 10.766 -4.09 -15.734 1 98.44 251 CYS B O 1
ATOM 4812 N N . VAL B 1 252 ? 11.523 -5.516 -14.234 1 98.19 252 VAL B N 1
ATOM 4813 C CA . VAL B 1 252 ? 11.344 -6.73 -15.016 1 98.19 252 VAL B CA 1
ATOM 4814 C C . VAL B 1 252 ? 10.344 -7.648 -14.32 1 98.19 252 VAL B C 1
ATOM 4816 O O . VAL B 1 252 ? 10.43 -7.875 -13.109 1 98.19 252 VAL B O 1
ATOM 4819 N N . THR B 1 253 ? 9.352 -8.148 -15.023 1 97.88 253 THR B N 1
ATOM 4820 C CA . THR B 1 253 ? 8.344 -9.031 -14.461 1 97.88 253 THR B CA 1
ATOM 4821 C C . THR B 1 253 ? 8.477 -10.445 -15.031 1 97.88 253 THR B C 1
ATOM 4823 O O . THR B 1 253 ? 8.773 -10.617 -16.219 1 97.88 253 THR B O 1
ATOM 4826 N N . TYR B 1 254 ? 8.305 -11.375 -14.195 1 97.44 254 TYR B N 1
ATOM 4827 C CA . TYR B 1 254 ? 8.305 -12.789 -14.57 1 97.44 254 TYR B CA 1
ATOM 4828 C C . TYR B 1 254 ? 6.91 -13.391 -14.422 1 97.44 254 TYR B C 1
ATOM 4830 O O . TYR B 1 254 ? 5.906 -12.68 -14.547 1 97.44 254 TYR B O 1
ATOM 4838 N N . GLY B 1 255 ? 6.789 -14.625 -14.383 1 97.25 255 GLY B N 1
ATOM 4839 C CA . GLY B 1 255 ? 5.531 -15.328 -14.172 1 97.25 255 GLY B CA 1
ATOM 4840 C C . GLY B 1 255 ? 4.668 -15.398 -15.414 1 97.25 255 GLY B C 1
ATOM 4841 O O . GLY B 1 255 ? 5.02 -14.836 -16.453 1 97.25 255 GLY B O 1
ATOM 4842 N N . LYS B 1 256 ? 3.494 -16.156 -15.273 1 97.69 256 LYS B N 1
ATOM 4843 C CA . LYS B 1 256 ? 2.467 -16.188 -16.312 1 97.69 256 LYS B CA 1
ATOM 4844 C C . LYS B 1 256 ? 1.848 -14.797 -16.5 1 97.69 256 LYS B C 1
ATOM 4846 O O . LYS B 1 256 ? 1.707 -14.039 -15.539 1 97.69 256 LYS B O 1
ATOM 4851 N N . PRO B 1 257 ? 1.676 -14.375 -17.828 1 97.5 257 PRO B N 1
ATOM 4852 C CA . PRO B 1 257 ? 1.571 -15.164 -19.047 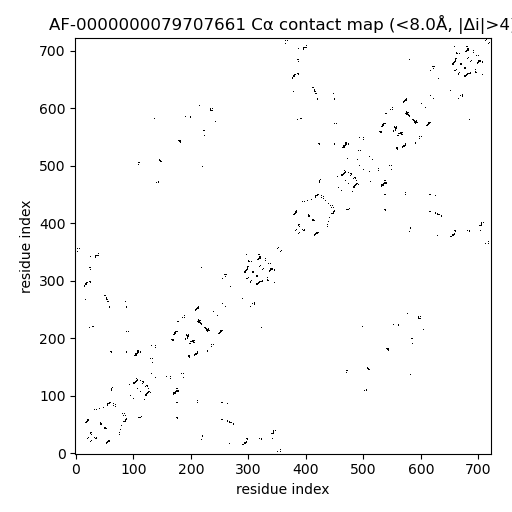1 97.5 257 PRO B CA 1
ATOM 4853 C C . PRO B 1 257 ? 2.863 -15.164 -19.875 1 97.5 257 PRO B C 1
ATOM 4855 O O . PRO B 1 257 ? 2.85 -15.5 -21.062 1 97.5 257 PRO B O 1
ATOM 4858 N N . ASN B 1 258 ? 3.971 -14.758 -19.297 1 95.19 258 ASN B N 1
ATOM 4859 C CA . ASN B 1 258 ? 5.23 -14.766 -20.031 1 95.19 258 ASN B CA 1
ATOM 4860 C C . ASN B 1 258 ? 5.496 -16.125 -20.672 1 95.19 258 ASN B C 1
ATOM 4862 O O . ASN B 1 258 ? 5.5 -17.156 -20 1 95.19 258 ASN B O 1
ATOM 4866 N N . PRO B 1 259 ? 5.824 -16.109 -21.953 1 92.75 259 PRO B N 1
ATOM 4867 C CA . PRO B 1 259 ? 6.012 -17.375 -22.656 1 92.75 259 PRO B CA 1
ATOM 4868 C C . PRO B 1 259 ? 7.191 -18.188 -22.109 1 92.75 259 PRO B C 1
ATOM 4870 O O . PRO B 1 259 ? 7.191 -19.406 -22.188 1 92.75 259 PRO B O 1
ATOM 4873 N N . PHE B 1 260 ? 8.094 -17.484 -21.625 1 93.12 260 PHE B N 1
ATOM 4874 C CA . PHE B 1 260 ? 9.281 -18.141 -21.094 1 93.12 260 PHE B CA 1
ATOM 4875 C C . PHE B 1 260 ? 8.914 -19.125 -20 1 93.12 260 PHE B C 1
ATOM 4877 O O . PHE B 1 260 ? 9.547 -20.188 -19.859 1 93.12 260 PHE B O 1
ATOM 4884 N N . VAL B 1 261 ? 7.922 -18.828 -19.25 1 95.5 261 VAL B N 1
ATOM 4885 C CA . VAL B 1 261 ? 7.508 -19.688 -18.141 1 95.5 261 VAL B CA 1
ATOM 4886 C C . VAL B 1 261 ? 6.953 -21 -18.688 1 95.5 261 VAL B C 1
ATOM 4888 O O . VAL B 1 261 ? 7.18 -22.062 -18.094 1 95.5 261 VAL B O 1
ATOM 4891 N N . PHE B 1 262 ? 6.305 -21 -19.781 1 96.69 262 PHE B N 1
ATOM 4892 C CA . PHE B 1 262 ? 5.719 -22.188 -20.406 1 96.69 262 PHE B CA 1
ATOM 4893 C C . PHE B 1 262 ? 6.793 -23.047 -21.062 1 96.69 262 PHE B C 1
ATOM 4895 O O . PHE B 1 262 ? 6.723 -24.281 -21.016 1 96.69 262 PHE B O 1
ATOM 4902 N N . LYS B 1 263 ? 7.746 -22.344 -21.594 1 94.62 263 LYS B N 1
ATOM 4903 C CA . LYS B 1 263 ? 8.875 -23.094 -22.156 1 94.62 263 LYS B CA 1
ATOM 4904 C C . LYS B 1 263 ? 9.641 -23.828 -21.062 1 94.62 263 LYS B C 1
ATOM 4906 O O . LYS B 1 263 ? 10.039 -24.984 -21.25 1 94.62 263 LYS B O 1
ATOM 4911 N N . ASN B 1 264 ? 9.828 -23.156 -20.031 1 95.44 264 ASN B N 1
ATOM 4912 C CA . ASN B 1 264 ? 10.484 -23.797 -18.891 1 95.44 264 ASN B CA 1
ATOM 4913 C C . ASN B 1 264 ? 9.664 -24.969 -18.344 1 95.44 264 ASN B C 1
ATOM 4915 O O . ASN B 1 264 ? 10.219 -26 -17.969 1 95.44 264 ASN B O 1
ATOM 4919 N N . ALA B 1 265 ? 8.391 -24.75 -18.234 1 97.38 265 ALA B N 1
ATOM 4920 C CA . ALA B 1 265 ? 7.496 -25.812 -17.781 1 97.38 265 ALA B CA 1
ATOM 4921 C C . ALA B 1 265 ? 7.609 -27.047 -18.672 1 97.38 265 ALA B C 1
ATOM 4923 O O . ALA B 1 265 ? 7.598 -28.172 -18.188 1 97.38 265 ALA B O 1
ATOM 4924 N N . GLU B 1 266 ? 7.73 -26.844 -19.953 1 96.25 266 GLU B N 1
ATOM 4925 C CA . GLU B 1 266 ? 7.891 -27.938 -20.906 1 96.25 266 GLU B CA 1
ATOM 4926 C C . GLU B 1 266 ? 9.164 -28.734 -20.625 1 96.25 266 GLU B C 1
ATOM 4928 O O . GLU B 1 266 ? 9.148 -29.969 -20.672 1 96.25 266 GLU B O 1
ATOM 4933 N N . VAL B 1 267 ? 10.188 -28.031 -20.359 1 95.06 267 VAL B N 1
ATOM 4934 C CA . VAL B 1 267 ? 11.469 -28.656 -20.047 1 95.06 267 VAL B CA 1
ATOM 4935 C C . VAL B 1 267 ? 11.328 -29.516 -18.781 1 95.06 267 VAL B C 1
ATOM 4937 O O . VAL B 1 267 ? 11.789 -30.656 -18.75 1 95.06 267 VAL B O 1
ATOM 4940 N N . ILE B 1 268 ? 10.695 -29 -17.781 1 95.81 268 ILE B N 1
ATOM 4941 C CA . ILE B 1 268 ? 10.523 -29.719 -16.516 1 95.81 268 ILE B CA 1
ATOM 4942 C C . ILE B 1 268 ? 9.664 -30.953 -16.734 1 95.81 268 ILE B C 1
ATOM 4944 O O . ILE B 1 268 ? 9.984 -32.031 -16.219 1 95.81 268 ILE B O 1
ATOM 4948 N N . LEU B 1 269 ? 8.617 -30.812 -17.469 1 95.88 269 LEU B N 1
ATOM 4949 C CA . LEU B 1 269 ? 7.738 -31.938 -17.766 1 95.88 269 LEU B CA 1
ATOM 4950 C C . LEU B 1 269 ? 8.5 -33.062 -18.5 1 95.88 269 LEU B C 1
ATOM 4952 O O . LEU B 1 269 ? 8.289 -34.219 -18.219 1 95.88 269 LEU B O 1
ATOM 4956 N N . SER B 1 270 ? 9.359 -32.625 -19.406 1 93 270 SER B N 1
ATOM 4957 C CA . SER B 1 270 ? 10.172 -33.594 -20.141 1 93 270 SER B CA 1
ATOM 4958 C C . SER B 1 270 ? 11.094 -34.375 -19.203 1 93 270 SER B C 1
ATOM 4960 O O . SER B 1 270 ? 11.289 -35.594 -19.359 1 93 270 SER B O 1
ATOM 4962 N N . GLN B 1 271 ? 11.586 -33.688 -18.25 1 92.38 271 GLN B N 1
ATOM 4963 C CA . GLN B 1 271 ? 12.461 -34.312 -17.266 1 92.38 271 GLN B CA 1
ATOM 4964 C C . GLN B 1 271 ? 11.68 -35.281 -16.375 1 92.38 271 GLN B C 1
ATOM 4966 O O . GLN B 1 271 ? 12.18 -36.375 -16.031 1 92.38 271 GLN B O 1
ATOM 4971 N N . LEU B 1 272 ? 10.531 -34.875 -16.016 1 90.56 272 LEU B N 1
ATOM 4972 C CA . LEU B 1 272 ? 9.68 -35.75 -15.188 1 90.56 272 LEU B CA 1
ATOM 4973 C C . LEU B 1 272 ? 9.297 -37 -15.938 1 90.56 272 LEU B C 1
ATOM 4975 O O . LEU B 1 272 ? 9.211 -38.094 -15.336 1 90.56 272 LEU B O 1
ATOM 4979 N N . GLN B 1 273 ? 9.062 -36.875 -17.188 1 85.94 273 GLN B N 1
ATOM 4980 C CA . GLN B 1 273 ? 8.719 -38.031 -18.047 1 85.94 273 GLN B CA 1
ATOM 4981 C C . GLN B 1 273 ? 9.867 -39.031 -18.109 1 85.94 273 GLN B C 1
ATOM 4983 O O . GLN B 1 273 ? 9.641 -40.25 -18.047 1 85.94 273 GLN B O 1
ATOM 4988 N N . SER B 1 274 ? 11.07 -38.531 -18.219 1 81.94 274 SER B N 1
ATOM 4989 C CA . SER B 1 274 ? 12.258 -39.375 -18.344 1 81.94 274 SER B CA 1
ATOM 4990 C C . SER B 1 274 ? 12.562 -40.094 -17.031 1 81.94 274 SER B C 1
ATOM 4992 O O . SER B 1 274 ? 13.055 -41.219 -17.047 1 81.94 274 SER B O 1
ATOM 4994 N N . SER B 1 275 ? 12.273 -39.5 -15.953 1 76.75 275 SER B N 1
ATOM 4995 C CA . SER B 1 275 ? 12.57 -40.062 -14.648 1 76.75 275 SER B CA 1
ATOM 4996 C C . SER B 1 275 ? 11.617 -41.219 -14.328 1 76.75 275 SER B C 1
ATOM 4998 O O . SER B 1 275 ? 11.961 -42.094 -13.547 1 76.75 275 SER B O 1
ATOM 5000 N N . SER B 1 276 ? 10.461 -41.094 -14.742 1 64.19 276 SER B N 1
ATOM 5001 C CA . SER B 1 276 ? 9.477 -42.156 -14.492 1 64.19 276 SER B CA 1
ATOM 5002 C C . SER B 1 276 ? 9.773 -43.375 -15.328 1 64.19 276 SER B C 1
ATOM 5004 O O . SER B 1 276 ? 9.258 -44.469 -15.047 1 64.19 276 SER B O 1
ATOM 5006 N N . ARG B 1 277 ? 10.625 -43.25 -16.438 1 58.25 277 ARG B N 1
ATOM 5007 C CA . ARG B 1 277 ? 10.945 -44.344 -17.344 1 58.25 277 ARG B CA 1
ATOM 5008 C C . ARG B 1 277 ? 12.07 -45.219 -16.781 1 58.25 277 ARG B C 1
ATOM 5010 O O . ARG B 1 277 ? 13.125 -44.688 -16.406 1 58.25 277 ARG B O 1
ATOM 5017 N N . GLN B 1 278 ? 11.648 -46.219 -15.969 1 47.16 278 GLN B N 1
ATOM 5018 C CA . GLN B 1 278 ? 12.672 -47.219 -15.703 1 47.16 278 GLN B CA 1
ATOM 5019 C C . GLN B 1 278 ? 13.43 -47.594 -16.984 1 47.16 278 GLN B C 1
ATOM 5021 O O . GLN B 1 278 ? 14.43 -48.312 -16.938 1 47.16 278 GLN B O 1
ATOM 5026 N N . ASP B 1 279 ? 12.727 -47.719 -18.156 1 43.91 279 ASP B N 1
ATOM 5027 C CA . ASP B 1 279 ? 13.336 -48.438 -19.266 1 43.91 279 ASP B CA 1
ATOM 5028 C C . ASP B 1 279 ? 14.375 -47.594 -19.984 1 43.91 279 ASP B C 1
ATOM 5030 O O . ASP B 1 279 ? 14.07 -46.5 -20.438 1 43.91 279 ASP B O 1
ATOM 5034 N N . HIS B 1 280 ? 15.664 -47.75 -19.688 1 40.81 280 HIS B N 1
ATOM 5035 C CA . HIS B 1 280 ? 16.938 -47.406 -20.312 1 40.81 280 HIS B CA 1
ATOM 5036 C C . HIS B 1 280 ? 16.859 -47.469 -21.828 1 40.81 280 HIS B C 1
ATOM 5038 O O . HIS B 1 280 ? 17.875 -47.562 -22.516 1 40.81 280 HIS B O 1
ATOM 5044 N N . SER B 1 281 ? 15.734 -47.938 -22.422 1 41.78 281 SER B N 1
ATOM 5045 C CA . SER B 1 281 ? 15.891 -48.125 -23.859 1 41.78 281 SER B CA 1
ATOM 5046 C C . SER B 1 281 ? 16.109 -46.812 -24.562 1 41.78 281 SER B C 1
ATOM 5048 O O . SER B 1 281 ? 15.508 -45.781 -24.203 1 41.78 281 SER B O 1
ATOM 5050 N N . LYS B 1 282 ? 17.141 -46.656 -25.281 1 44.22 282 LYS B N 1
ATOM 5051 C CA . LYS B 1 282 ? 17.688 -45.625 -26.188 1 44.22 282 LYS B CA 1
ATOM 5052 C C . LYS B 1 282 ? 16.578 -44.938 -26.953 1 44.22 282 LYS B C 1
ATOM 5054 O O . LYS B 1 282 ? 15.898 -45.562 -27.781 1 44.22 282 LYS B O 1
ATOM 5059 N N . ASN B 1 283 ? 15.797 -44.094 -26.453 1 44.28 283 ASN B N 1
ATOM 5060 C CA . ASN B 1 283 ? 14.867 -43.281 -27.234 1 44.28 283 ASN B CA 1
ATOM 5061 C C . ASN B 1 283 ? 15.508 -42.812 -28.531 1 44.28 283 ASN B C 1
ATOM 5063 O O . ASN B 1 283 ? 16.484 -42.031 -28.5 1 44.28 283 ASN B O 1
ATOM 5067 N N . ASN B 1 284 ? 15.469 -43.562 -29.453 1 42.38 284 ASN B N 1
ATOM 5068 C CA . ASN B 1 284 ? 15.742 -43.156 -30.828 1 42.38 284 ASN B CA 1
ATOM 5069 C C . ASN B 1 284 ? 15 -41.875 -31.188 1 42.38 284 ASN B C 1
ATOM 5071 O O . ASN B 1 284 ? 14.039 -41.906 -31.953 1 42.38 284 ASN B O 1
ATOM 5075 N N . ARG B 1 285 ? 14.844 -40.938 -30.234 1 47.41 285 ARG B N 1
ATOM 5076 C CA . ARG B 1 285 ? 14.234 -39.656 -30.578 1 47.41 285 ARG B CA 1
ATOM 5077 C C . ARG B 1 285 ? 15 -38.969 -31.703 1 47.41 285 ARG B C 1
ATOM 5079 O O . ARG B 1 285 ? 16.234 -38.969 -31.703 1 47.41 285 ARG B O 1
ATOM 5086 N N . VAL B 1 286 ? 14.344 -38.812 -32.844 1 45.28 286 VAL B N 1
ATOM 5087 C CA . VAL B 1 286 ? 14.898 -37.938 -33.875 1 45.28 286 VAL B CA 1
ATOM 5088 C C . VAL B 1 286 ? 15.281 -36.594 -33.25 1 45.28 286 VAL B C 1
ATOM 5090 O O . VAL B 1 286 ? 14.492 -36 -32.5 1 45.28 286 VAL B O 1
ATOM 5093 N N . PRO B 1 287 ? 16.406 -36.125 -33.281 1 48.06 287 PRO B N 1
ATOM 5094 C CA . PRO B 1 287 ? 16.844 -34.781 -32.938 1 48.06 287 PRO B CA 1
ATOM 5095 C C . PRO B 1 287 ? 15.891 -33.688 -33.438 1 48.06 287 PRO B C 1
ATOM 5097 O O . PRO B 1 287 ? 15.531 -33.688 -34.625 1 48.06 287 PRO B O 1
ATOM 5100 N N . GLY B 1 288 ? 15.031 -32.969 -32.562 1 51.97 288 GLY B N 1
ATOM 5101 C CA . GLY B 1 288 ? 14.156 -31.859 -32.906 1 51.97 288 GLY B CA 1
ATOM 5102 C C . GLY B 1 288 ? 12.719 -32.094 -32.5 1 51.97 288 GLY B C 1
ATOM 5103 O O . GLY B 1 288 ? 11.875 -31.188 -32.656 1 51.97 288 GLY B O 1
ATOM 5104 N N . SER B 1 289 ? 12.219 -33.281 -32.406 1 53.09 289 SER B N 1
ATOM 5105 C CA . SER B 1 289 ? 10.789 -33.5 -32.188 1 53.09 289 SER B CA 1
ATOM 5106 C C . SER B 1 289 ? 10.406 -33.156 -30.734 1 53.09 289 SER B C 1
ATOM 5108 O O . SER B 1 289 ? 11.219 -33.312 -29.828 1 53.09 289 SER B O 1
ATOM 5110 N N . HIS B 1 290 ? 9.328 -32.312 -30.625 1 63.91 290 HIS B N 1
ATOM 5111 C CA . HIS B 1 290 ? 8.812 -32 -29.297 1 63.91 290 HIS B CA 1
ATOM 5112 C C . HIS B 1 290 ? 8.539 -33.25 -28.5 1 63.91 290 HIS B C 1
ATOM 5114 O O . HIS B 1 290 ? 7.922 -34.188 -29 1 63.91 290 HIS B O 1
ATOM 5120 N N . PRO B 1 291 ? 9.164 -33.25 -27.359 1 76 291 PRO B N 1
ATOM 5121 C CA . PRO B 1 291 ? 9 -34.469 -26.562 1 76 291 PRO B CA 1
ATOM 5122 C C . PRO B 1 291 ? 7.531 -34.812 -26.281 1 76 291 PRO B C 1
ATOM 5124 O O . PRO B 1 291 ? 7.199 -35.938 -26 1 76 291 PRO B O 1
ATOM 5127 N N . PHE B 1 292 ? 6.668 -33.688 -26.422 1 89.5 292 PHE B N 1
ATOM 5128 C CA . PHE B 1 292 ? 5.25 -33.875 -26.141 1 89.5 292 PHE B CA 1
ATOM 5129 C C . PHE B 1 292 ? 4.41 -33.562 -27.375 1 89.5 292 PHE B C 1
ATOM 5131 O O . PHE B 1 292 ? 4.688 -32.594 -28.109 1 89.5 292 PHE B O 1
ATOM 5138 N N . GLU B 1 293 ? 3.471 -34.344 -27.641 1 91.69 293 GLU B N 1
ATOM 5139 C CA . GLU B 1 293 ? 2.482 -34.031 -28.672 1 91.69 293 GLU B CA 1
ATOM 5140 C C . GLU B 1 293 ? 1.492 -32.969 -28.203 1 91.69 293 GLU B C 1
ATOM 5142 O O . GLU B 1 293 ? 1.047 -32.156 -28.984 1 91.69 293 GLU B O 1
ATOM 5147 N N . MET B 1 294 ? 1.195 -33.062 -26.875 1 95.31 294 MET B N 1
ATOM 5148 C CA . MET B 1 294 ? 0.252 -32.094 -26.297 1 95.31 294 MET B CA 1
ATOM 5149 C C . MET B 1 294 ? 0.661 -31.734 -24.875 1 95.31 294 MET B C 1
ATOM 5151 O O . MET B 1 294 ? 1.092 -32.594 -24.094 1 95.31 294 MET B O 1
ATOM 5155 N N . LEU B 1 295 ? 0.566 -30.453 -24.625 1 97.75 295 LEU B N 1
ATOM 5156 C CA . LEU B 1 295 ? 0.704 -29.938 -23.266 1 97.75 295 LEU B CA 1
ATOM 5157 C C . LEU B 1 295 ? -0.544 -29.156 -22.859 1 97.75 295 LEU B C 1
ATOM 5159 O O . LEU B 1 295 ? -1.029 -28.312 -23.609 1 97.75 295 LEU B O 1
ATOM 5163 N N . TYR B 1 296 ? -1.086 -29.484 -21.734 1 98.62 296 TYR B N 1
ATOM 5164 C CA . TYR B 1 296 ? -2.326 -28.859 -21.281 1 98.62 296 TYR B CA 1
ATOM 5165 C C . TYR B 1 296 ? -2.059 -27.844 -20.172 1 98.62 296 TYR B C 1
ATOM 5167 O O . TYR B 1 296 ? -1.407 -28.172 -19.172 1 98.62 296 TYR B O 1
ATOM 5175 N N . MET B 1 297 ? -2.449 -26.625 -20.359 1 98.88 297 MET B N 1
ATOM 5176 C CA . MET B 1 297 ? -2.494 -25.641 -19.297 1 98.88 297 MET B CA 1
ATOM 5177 C C . MET B 1 297 ? -3.898 -25.531 -18.703 1 98.88 297 MET B C 1
ATOM 5179 O O . MET B 1 297 ? -4.816 -25.047 -19.375 1 98.88 297 MET B O 1
ATOM 5183 N N . ILE B 1 298 ? -4.074 -25.984 -17.516 1 98.94 298 ILE B N 1
ATOM 5184 C CA . ILE B 1 298 ? -5.344 -25.844 -16.812 1 98.94 298 ILE B CA 1
ATOM 5185 C C . ILE B 1 298 ? -5.289 -24.625 -15.891 1 98.94 298 ILE B C 1
ATOM 5187 O O . ILE B 1 298 ? -4.523 -24.609 -14.922 1 98.94 298 ILE B O 1
ATOM 5191 N N . GLY B 1 299 ? -6.051 -23.594 -16.156 1 98.81 299 GLY B N 1
ATOM 5192 C CA . GLY B 1 299 ? -6.051 -22.359 -15.398 1 98.81 299 GLY B CA 1
ATOM 5193 C C . GLY B 1 299 ? -7.43 -21.734 -15.281 1 98.81 299 GLY B C 1
ATOM 5194 O O . GLY B 1 299 ? -8.375 -22.172 -15.93 1 98.81 299 GLY B O 1
ATOM 5195 N N . ASP B 1 300 ? -7.555 -20.719 -14.414 1 98.69 300 ASP B N 1
ATOM 5196 C CA . ASP B 1 300 ? -8.844 -20.062 -14.211 1 98.69 300 ASP B CA 1
ATOM 5197 C C . ASP B 1 300 ? -8.797 -18.609 -14.695 1 98.69 300 ASP B C 1
ATOM 5199 O O . ASP B 1 300 ? -9.82 -17.922 -14.688 1 98.69 300 ASP B O 1
ATOM 5203 N N . ASN B 1 301 ? -7.645 -18.094 -15.047 1 98.44 301 ASN B N 1
ATOM 5204 C CA . ASN B 1 301 ? -7.484 -16.703 -15.438 1 98.44 301 ASN B CA 1
ATOM 5205 C C . ASN B 1 301 ? -7.211 -16.562 -16.938 1 98.44 301 ASN B C 1
ATOM 5207 O O . ASN B 1 301 ? -6.121 -16.891 -17.406 1 98.44 301 ASN B O 1
ATOM 5211 N N . PRO B 1 302 ? -8.141 -16.078 -17.688 1 98.31 302 PRO B N 1
ATOM 5212 C CA . PRO B 1 302 ? -7.957 -15.961 -19.141 1 98.31 302 PRO B CA 1
ATOM 5213 C C . PRO B 1 302 ? -6.75 -15.109 -19.516 1 98.31 302 PRO B C 1
ATOM 5215 O O . PRO B 1 302 ? -5.992 -15.469 -20.422 1 98.31 302 PRO B O 1
ATOM 5218 N N . SER B 1 303 ? -6.555 -14.031 -18.781 1 97.19 303 SER B N 1
ATOM 5219 C CA . SER B 1 303 ? -5.527 -13.062 -19.141 1 97.19 303 SER B CA 1
ATOM 5220 C C . SER B 1 303 ? -4.141 -13.547 -18.734 1 97.19 303 SER B C 1
ATOM 5222 O O . SER B 1 303 ? -3.131 -12.93 -19.094 1 97.19 303 SER B O 1
ATOM 5224 N N . VAL B 1 304 ? -4.105 -14.641 -17.984 1 98.06 304 VAL B N 1
ATOM 5225 C CA . VAL B 1 304 ? -2.834 -15.125 -17.453 1 98.06 304 VAL B CA 1
ATOM 5226 C C . VAL B 1 304 ? -2.559 -16.531 -17.984 1 98.06 304 VAL B C 1
ATOM 5228 O O . VAL B 1 304 ? -1.619 -16.75 -18.75 1 98.06 304 VAL B O 1
ATOM 5231 N N . ASP B 1 305 ? -3.414 -17.484 -17.75 1 98.5 305 ASP B N 1
ATOM 5232 C CA . ASP B 1 305 ? -3.219 -18.891 -18.094 1 98.5 305 ASP B CA 1
ATOM 5233 C C . ASP B 1 305 ? -3.471 -19.125 -19.594 1 98.5 305 ASP B C 1
ATOM 5235 O O . ASP B 1 305 ? -2.639 -19.719 -20.281 1 98.5 305 ASP B O 1
ATOM 5239 N N . VAL B 1 306 ? -4.613 -18.672 -20.047 1 98.56 306 VAL B N 1
ATOM 5240 C CA . VAL B 1 306 ? -5.012 -18.891 -21.438 1 98.56 306 VAL B CA 1
ATOM 5241 C C . VAL B 1 306 ? -4.121 -18.078 -22.375 1 98.56 306 VAL B C 1
ATOM 5243 O O . VAL B 1 306 ? -3.561 -18.625 -23.328 1 98.56 306 VAL B O 1
ATOM 5246 N N . LYS B 1 307 ? -4.004 -16.812 -22.016 1 98.31 307 LYS B N 1
ATOM 5247 C CA . LYS B 1 307 ? -3.137 -15.945 -22.812 1 98.31 307 LYS B CA 1
ATOM 5248 C C . LYS B 1 307 ? -1.724 -16.516 -22.891 1 98.31 307 LYS B C 1
ATOM 5250 O O . LYS B 1 307 ? -1.122 -16.531 -23.969 1 98.31 307 LYS B O 1
ATOM 5255 N N . GLY B 1 308 ? -1.179 -17 -21.766 1 97.88 308 GLY B N 1
ATOM 5256 C CA . GLY B 1 308 ? 0.159 -17.562 -21.75 1 97.88 308 GLY B CA 1
ATOM 5257 C C . GLY B 1 308 ? 0.302 -18.781 -22.625 1 97.88 308 GLY B C 1
ATOM 5258 O O . GLY B 1 308 ? 1.263 -18.906 -23.391 1 97.88 308 GLY B O 1
ATOM 5259 N N . ALA B 1 309 ? -0.598 -19.703 -22.516 1 98.06 309 ALA B N 1
ATOM 5260 C CA . ALA B 1 309 ? -0.57 -20.922 -23.344 1 98.06 309 ALA B CA 1
ATOM 5261 C C . ALA B 1 309 ? -0.659 -20.578 -24.828 1 98.06 309 ALA B C 1
ATOM 5263 O O . ALA B 1 309 ? 0.047 -21.172 -25.641 1 98.06 309 ALA B O 1
ATOM 5264 N N . GLN B 1 310 ? -1.499 -19.609 -25.125 1 97.56 310 GLN B N 1
ATOM 5265 C CA . GLN B 1 310 ? -1.668 -19.172 -26.516 1 97.56 310 GLN B CA 1
ATOM 5266 C C . GLN B 1 310 ? -0.382 -18.562 -27.062 1 97.56 310 GLN B C 1
ATOM 5268 O O . GLN B 1 310 ? 0.015 -18.844 -28.188 1 97.56 310 GLN B O 1
ATOM 5273 N N . GLN B 1 311 ? 0.227 -17.781 -26.281 1 97.38 311 GLN B N 1
ATOM 5274 C CA . GLN B 1 311 ? 1.464 -17.141 -26.703 1 97.38 311 GLN B CA 1
ATOM 5275 C C . GLN B 1 311 ? 2.592 -18.156 -26.844 1 97.38 311 GLN B C 1
ATOM 5277 O O . GLN B 1 311 ? 3.449 -18.016 -27.719 1 97.38 311 GLN B O 1
ATOM 5282 N N . ALA B 1 312 ? 2.611 -19.109 -25.984 1 96.5 312 ALA B N 1
ATOM 5283 C CA . ALA B 1 312 ? 3.615 -20.156 -26.078 1 96.5 312 ALA B CA 1
ATOM 5284 C C . ALA B 1 312 ? 3.428 -20.984 -27.359 1 96.5 312 ALA B C 1
ATOM 5286 O O . ALA B 1 312 ? 4.402 -21.469 -27.938 1 96.5 312 ALA B O 1
ATOM 5287 N N . GLY B 1 313 ? 2.107 -21.172 -27.75 1 95.5 313 GLY B N 1
ATOM 5288 C CA . GLY B 1 313 ? 1.811 -21.859 -29 1 95.5 313 GLY B CA 1
ATOM 5289 C C . GLY B 1 313 ? 1.88 -23.359 -28.875 1 95.5 313 GLY B C 1
ATOM 5290 O O . GLY B 1 313 ? 2.023 -23.906 -27.781 1 95.5 313 GLY B O 1
ATOM 5291 N N . HIS B 1 314 ? 1.793 -24.016 -30.016 1 93.38 314 HIS B N 1
ATOM 5292 C CA . HIS B 1 314 ? 1.888 -25.469 -30.047 1 93.38 314 HIS B CA 1
ATOM 5293 C C . HIS B 1 314 ? 3.145 -25.953 -29.328 1 93.38 314 HIS B C 1
ATOM 5295 O O . HIS B 1 314 ? 4.223 -25.375 -29.5 1 93.38 314 HIS B O 1
ATOM 5301 N N . PRO B 1 315 ? 3 -26.922 -28.422 1 95.69 315 PRO B N 1
ATOM 5302 C CA . PRO B 1 315 ? 1.918 -27.891 -28.297 1 95.69 315 PRO B CA 1
ATOM 5303 C C . PRO B 1 315 ? 0.956 -27.562 -27.156 1 95.69 315 PRO B C 1
ATOM 5305 O O . PRO B 1 315 ? 0.215 -28.438 -26.703 1 95.69 315 PRO B O 1
ATOM 5308 N N . TRP B 1 316 ? 0.879 -26.344 -26.688 1 97.88 316 TRP B N 1
ATOM 5309 C CA . TRP B 1 316 ? 0.084 -25.984 -25.516 1 97.88 316 TRP B CA 1
ATOM 5310 C C . TRP B 1 316 ? -1.396 -25.891 -25.875 1 97.88 316 TRP B C 1
ATOM 5312 O O . TRP B 1 316 ? -1.761 -25.312 -26.891 1 97.88 316 TRP B O 1
ATOM 5322 N N . PHE B 1 317 ? -2.217 -26.516 -25.125 1 98.38 317 PHE B N 1
ATOM 5323 C CA . PHE B 1 317 ? -3.674 -26.547 -25.172 1 98.38 317 PHE B CA 1
ATOM 5324 C C . PHE B 1 317 ? -4.27 -25.984 -23.891 1 98.38 317 PHE B C 1
ATOM 5326 O O . PHE B 1 317 ? -4.055 -26.531 -22.812 1 98.38 317 PHE B O 1
ATOM 5333 N N . SER B 1 318 ? -5 -24.859 -23.984 1 98.75 318 SER B N 1
ATOM 5334 C CA . SER B 1 318 ? -5.492 -24.156 -22.797 1 98.75 318 SER B CA 1
ATOM 5335 C C . SER B 1 318 ? -6.863 -24.688 -22.375 1 98.75 318 SER B C 1
ATOM 5337 O O . SER B 1 318 ? -7.766 -24.797 -23.203 1 98.75 318 SER B O 1
ATOM 5339 N N . ILE B 1 319 ? -6.992 -25.016 -21.141 1 98.88 319 ILE B N 1
ATOM 5340 C CA . ILE B 1 319 ? -8.266 -25.391 -20.531 1 98.88 319 ILE B CA 1
ATOM 5341 C C . ILE B 1 319 ? -8.617 -24.406 -19.422 1 98.88 319 ILE B C 1
ATOM 5343 O O . ILE B 1 319 ? -7.844 -24.234 -18.469 1 98.88 319 ILE B O 1
ATOM 5347 N N . LEU B 1 320 ? -9.766 -23.75 -19.547 1 98.88 320 LEU B N 1
ATOM 5348 C CA . LEU B 1 320 ? -10.219 -22.703 -18.625 1 98.88 320 LEU B CA 1
ATOM 5349 C C . LEU B 1 320 ? -11.297 -23.234 -17.688 1 98.88 320 LEU B C 1
ATOM 5351 O O . LEU B 1 320 ? -12.328 -23.75 -18.141 1 98.88 320 LEU B O 1
ATOM 5355 N N . THR B 1 321 ? -11.047 -23.219 -16.391 1 98.69 321 THR B N 1
ATOM 5356 C CA . THR B 1 321 ? -12.016 -23.672 -15.406 1 98.69 321 THR B CA 1
ATOM 5357 C C . THR B 1 321 ? -12.859 -22.516 -14.898 1 98.69 321 THR B C 1
ATOM 5359 O O . THR B 1 321 ? -12.445 -21.359 -14.977 1 98.69 321 THR B O 1
ATOM 5362 N N . ARG B 1 322 ? -13.969 -22.781 -14.25 1 97.94 322 ARG B N 1
ATOM 5363 C CA . ARG B 1 322 ? -14.898 -21.766 -13.773 1 97.94 322 ARG B CA 1
ATOM 5364 C C . ARG B 1 322 ? -14.828 -21.641 -12.258 1 97.94 322 ARG B C 1
ATOM 5366 O O . ARG B 1 322 ? -15.648 -20.953 -11.648 1 97.94 322 ARG B O 1
ATOM 5373 N N . THR B 1 323 ? -13.844 -22.203 -11.664 1 97.19 323 THR B N 1
ATOM 5374 C CA . THR B 1 323 ? -13.812 -22.297 -10.211 1 97.19 323 THR B CA 1
ATOM 5375 C C . THR B 1 323 ? -13.047 -21.125 -9.609 1 97.19 323 THR B C 1
ATOM 5377 O O . THR B 1 323 ? -12.945 -21 -8.383 1 97.19 323 THR B O 1
ATOM 5380 N N . GLY B 1 324 ? -12.5 -20.234 -10.406 1 96.75 324 GLY B N 1
ATOM 5381 C CA . GLY B 1 324 ? -11.703 -19.125 -9.906 1 96.75 324 GLY B CA 1
ATOM 5382 C C . GLY B 1 324 ? -12.062 -17.797 -10.547 1 96.75 324 GLY B C 1
ATOM 5383 O O . GLY B 1 324 ? -13.227 -17.391 -10.531 1 96.75 324 GLY B O 1
ATOM 5384 N N . VAL B 1 325 ? -11.148 -17.141 -11.164 1 96.56 325 VAL B N 1
ATOM 5385 C CA . VAL B 1 325 ? -11.289 -15.805 -11.719 1 96.56 325 VAL B CA 1
ATOM 5386 C C . VAL B 1 325 ? -12.383 -15.805 -12.789 1 96.56 325 VAL B C 1
ATOM 5388 O O . VAL B 1 325 ? -13.227 -14.906 -12.828 1 96.56 325 VAL B O 1
ATOM 5391 N N . PHE B 1 326 ? -12.375 -16.781 -13.648 1 97.06 326 PHE B N 1
ATOM 5392 C CA . PHE B 1 326 ? -13.367 -16.875 -14.711 1 97.06 326 PHE B CA 1
ATOM 5393 C C . PHE B 1 326 ? -14.641 -17.547 -14.203 1 97.06 326 PHE B C 1
ATOM 5395 O O . PHE B 1 326 ? -14.594 -18.625 -13.617 1 97.06 326 PHE B O 1
ATOM 5402 N N . GLN B 1 327 ? -15.734 -16.875 -14.445 1 92.81 327 GLN B N 1
ATOM 5403 C CA . GLN B 1 327 ? -17.016 -17.438 -14 1 92.81 327 GLN B CA 1
ATOM 5404 C C . GLN B 1 327 ? -18.062 -17.328 -15.102 1 92.81 327 GLN B C 1
ATOM 5406 O O . GLN B 1 327 ? -19.266 -17.469 -14.836 1 92.81 327 GLN B O 1
ATOM 5411 N N . GLY B 1 328 ? -17.609 -17.172 -16.234 1 92.94 328 GLY B N 1
ATOM 5412 C CA . GLY B 1 328 ? -18.531 -16.984 -17.359 1 92.94 328 GLY B CA 1
ATOM 5413 C C . GLY B 1 328 ? -19.141 -18.281 -17.828 1 92.94 328 GLY B C 1
ATOM 5414 O O . GLY B 1 328 ? -18.609 -19.375 -17.578 1 92.94 328 GLY B O 1
ATOM 5415 N N . LYS B 1 329 ? -20.297 -18.188 -18.453 1 92.94 329 LYS B N 1
ATOM 5416 C CA . LYS B 1 329 ? -21 -19.344 -19 1 92.94 329 LYS B CA 1
ATOM 5417 C C . LYS B 1 329 ? -20.328 -19.844 -20.281 1 92.94 329 LYS B C 1
ATOM 5419 O O . LYS B 1 329 ? -20.156 -21.047 -20.469 1 92.94 329 LYS B O 1
ATOM 5424 N N . ASP B 1 330 ? -19.938 -18.922 -21.109 1 94.56 330 ASP B N 1
ATOM 5425 C CA . ASP B 1 330 ? -19.266 -19.25 -22.375 1 94.56 330 ASP B CA 1
ATOM 5426 C C . ASP B 1 330 ? -17.75 -19.078 -22.25 1 94.56 330 ASP B C 1
ATOM 5428 O O . ASP B 1 330 ? -17.219 -19.016 -21.141 1 94.56 330 ASP B O 1
ATOM 5432 N N . ASN B 1 331 ? -17.094 -19.047 -23.328 1 98.12 331 ASN B N 1
ATOM 5433 C CA . ASN B 1 331 ? -15.656 -18.812 -23.359 1 98.12 331 ASN B CA 1
ATOM 5434 C C . ASN B 1 331 ? -15.336 -17.344 -23.172 1 98.12 331 ASN B C 1
ATOM 5436 O O . ASN B 1 331 ? -16.219 -16.484 -23.266 1 98.12 331 ASN B O 1
ATOM 5440 N N . HIS B 1 332 ? -14.18 -17.047 -22.688 1 97.75 332 HIS B N 1
ATOM 5441 C CA . HIS B 1 332 ? -13.797 -15.648 -22.516 1 97.75 332 HIS B CA 1
ATOM 5442 C C . HIS B 1 332 ? -13.719 -14.93 -23.844 1 97.75 332 HIS B C 1
ATOM 5444 O O . HIS B 1 332 ? -13.188 -15.469 -24.828 1 97.75 332 HIS B O 1
ATOM 5450 N N . ALA B 1 333 ? -14.156 -13.727 -23.938 1 96.44 333 ALA B N 1
ATOM 5451 C CA . ALA B 1 333 ? -14.305 -13.008 -25.203 1 96.44 333 ALA B CA 1
ATOM 5452 C C . ALA B 1 333 ? -12.945 -12.594 -25.766 1 96.44 333 ALA B C 1
ATOM 5454 O O . ALA B 1 333 ? -12.695 -12.734 -26.969 1 9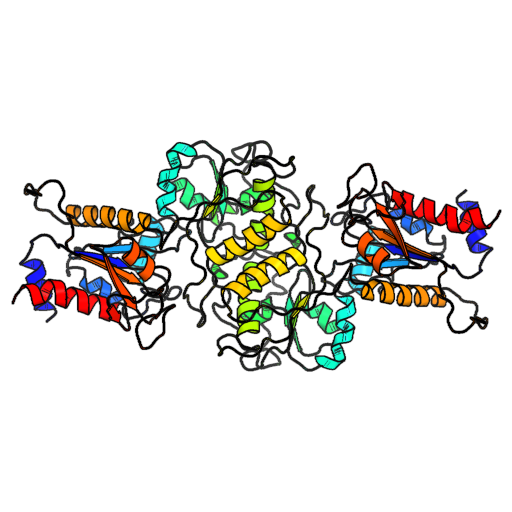6.44 333 ALA B O 1
ATOM 5455 N N . GLU B 1 334 ? -12.102 -12.102 -24.969 1 96.38 334 GLU B N 1
ATOM 5456 C CA . GLU B 1 334 ? -10.812 -11.578 -25.422 1 96.38 334 GLU B CA 1
ATOM 5457 C C . GLU B 1 334 ? -9.773 -12.688 -25.547 1 96.38 334 GLU B C 1
ATOM 5459 O O . GLU B 1 334 ? -8.953 -12.68 -26.469 1 96.38 334 GLU B O 1
ATOM 5464 N N . PHE B 1 335 ? -9.789 -13.602 -24.562 1 98 335 PHE B N 1
ATOM 5465 C CA . PHE B 1 335 ? -8.859 -14.727 -24.547 1 98 335 PHE B CA 1
ATOM 5466 C C . PHE B 1 335 ? -9.609 -16.047 -24.438 1 98 335 PHE B C 1
ATOM 5468 O O . PHE B 1 335 ? -9.617 -16.688 -23.391 1 98 335 PHE B O 1
ATOM 5475 N N . PRO B 1 336 ? -10.133 -16.453 -25.531 1 98.38 336 PRO B N 1
ATOM 5476 C CA . PRO B 1 336 ? -10.875 -17.719 -25.5 1 98.38 336 PRO B CA 1
ATOM 5477 C C . PRO B 1 336 ? -9.969 -18.938 -25.359 1 98.38 336 PRO B C 1
ATOM 5479 O O . PRO B 1 336 ? -8.984 -19.078 -26.094 1 98.38 336 PRO B O 1
ATOM 5482 N N . ALA B 1 337 ? -10.312 -19.812 -24.453 1 98.75 337 ALA B N 1
ATOM 5483 C CA . ALA B 1 337 ? -9.57 -21.047 -24.25 1 98.75 337 ALA B CA 1
ATOM 5484 C C . ALA B 1 337 ? -9.914 -22.094 -25.312 1 98.75 337 ALA B C 1
ATOM 5486 O O . ALA B 1 337 ? -10.938 -21.969 -25.984 1 98.75 337 ALA B O 1
ATOM 5487 N N . ASP B 1 338 ? -9.039 -23.062 -25.484 1 98.56 338 ASP B N 1
ATOM 5488 C CA . ASP B 1 338 ? -9.336 -24.188 -26.375 1 98.56 338 ASP B CA 1
ATOM 5489 C C . ASP B 1 338 ? -10.5 -25.016 -25.844 1 98.56 338 ASP B C 1
ATOM 5491 O O . ASP B 1 338 ? -11.242 -25.625 -26.625 1 98.56 338 ASP B O 1
ATOM 5495 N N . LEU B 1 339 ? -10.617 -25.062 -24.516 1 98.56 339 LEU B N 1
ATOM 5496 C CA . LEU B 1 339 ? -11.719 -25.766 -23.859 1 98.56 339 LEU B CA 1
ATOM 5497 C C . LEU B 1 339 ? -12.094 -25.062 -22.547 1 98.56 339 LEU B C 1
ATOM 5499 O O . LEU B 1 339 ? -11.219 -24.625 -21.797 1 98.56 339 LEU B O 1
ATOM 5503 N N . VAL B 1 340 ? -13.352 -24.922 -22.281 1 98.75 340 VAL B N 1
ATOM 5504 C CA . VAL B 1 340 ? -13.852 -24.422 -21 1 98.75 340 VAL B CA 1
ATOM 5505 C C . VAL B 1 340 ? -14.539 -25.562 -20.234 1 98.75 340 VAL B C 1
ATOM 5507 O O . VAL B 1 340 ? -15.32 -26.312 -20.828 1 98.75 340 VAL B O 1
ATOM 5510 N N . VAL B 1 341 ? -14.242 -25.734 -19.047 1 98.56 341 VAL B N 1
ATOM 5511 C CA . VAL B 1 341 ? -14.828 -26.766 -18.188 1 98.56 341 VAL B CA 1
ATOM 5512 C C . VAL B 1 341 ? -15.258 -26.156 -16.859 1 98.56 341 VAL B C 1
ATOM 5514 O O . VAL B 1 341 ? -14.891 -25.016 -16.547 1 98.56 341 VAL B O 1
ATOM 5517 N N . ASP B 1 342 ? -16 -26.875 -16.062 1 98.25 342 ASP B N 1
ATOM 5518 C CA . ASP B 1 342 ? -16.469 -26.344 -14.789 1 98.25 342 ASP B CA 1
ATOM 5519 C C . ASP B 1 342 ? -15.406 -26.453 -13.711 1 98.25 342 ASP B C 1
ATOM 5521 O O . ASP B 1 342 ? -15.344 -25.641 -12.797 1 98.25 342 ASP B O 1
ATOM 5525 N N . SER B 1 343 ? -14.602 -27.578 -13.797 1 98.44 343 SER B N 1
ATOM 5526 C CA . SER B 1 343 ? -13.664 -27.859 -12.711 1 98.44 343 SER B CA 1
ATOM 5527 C C . SER B 1 343 ? -12.422 -28.578 -13.227 1 98.44 343 SER B C 1
ATOM 5529 O O . SER B 1 343 ? -12.406 -29.047 -14.367 1 98.44 343 SER B O 1
ATOM 5531 N N . VAL B 1 344 ? -11.43 -28.625 -12.359 1 98.88 344 VAL B N 1
ATOM 5532 C CA . VAL B 1 344 ? -10.195 -29.312 -12.703 1 98.88 344 VAL B CA 1
ATOM 5533 C C . VAL B 1 344 ? -10.469 -30.812 -12.859 1 98.88 344 VAL B C 1
ATOM 5535 O O . VAL B 1 344 ? -9.852 -31.469 -13.703 1 98.88 344 VAL B O 1
ATOM 5538 N N . GLU B 1 345 ? -11.406 -31.359 -12.148 1 98.56 345 GLU B N 1
ATOM 5539 C CA . GLU B 1 345 ? -11.773 -32.781 -12.305 1 98.56 345 GLU B CA 1
ATOM 5540 C C . GLU B 1 345 ? -12.281 -33.062 -13.719 1 98.56 345 GLU B C 1
ATOM 5542 O O . GLU B 1 345 ? -11.898 -34.062 -14.328 1 98.56 345 GLU B O 1
ATOM 5547 N N . GLU B 1 346 ? -13.07 -32.156 -14.203 1 98.44 346 GLU B N 1
ATOM 5548 C CA . GLU B 1 346 ? -13.578 -32.312 -15.562 1 98.44 346 GLU B CA 1
ATOM 5549 C C . GLU B 1 346 ? -12.461 -32.156 -16.594 1 98.44 346 GLU B C 1
ATOM 5551 O O . GLU B 1 346 ? -12.477 -32.844 -17.625 1 98.44 346 GLU B O 1
ATOM 5556 N N . ALA B 1 347 ? -11.555 -31.25 -16.328 1 98.75 347 ALA B N 1
ATOM 5557 C CA . ALA B 1 347 ? -10.414 -31.078 -17.219 1 98.75 347 ALA B CA 1
ATOM 5558 C C . ALA B 1 347 ? -9.602 -32.375 -17.328 1 98.75 347 ALA B C 1
ATOM 5560 O O . ALA B 1 347 ? -9.273 -32.812 -18.438 1 98.75 347 ALA B O 1
ATOM 5561 N N . VAL B 1 348 ? -9.297 -32.938 -16.203 1 97.88 348 VAL B N 1
ATOM 5562 C CA . VAL B 1 348 ? -8.492 -34.156 -16.172 1 97.88 348 VAL B CA 1
ATOM 5563 C C . VAL B 1 348 ? -9.258 -35.281 -16.828 1 97.88 348 VAL B C 1
ATOM 5565 O O . VAL B 1 348 ? -8.68 -36.094 -17.547 1 97.88 348 VAL B O 1
ATOM 5568 N N . ASP B 1 349 ? -10.578 -35.344 -16.562 1 96.25 349 ASP B N 1
ATOM 5569 C CA . ASP B 1 349 ? -11.422 -36.344 -17.219 1 96.25 349 ASP B CA 1
ATOM 5570 C C . ASP B 1 349 ? -11.336 -36.219 -18.734 1 96.25 349 ASP B C 1
ATOM 5572 O O . ASP B 1 349 ? -11.18 -37.219 -19.438 1 96.25 349 ASP B O 1
ATOM 5576 N N . TYR B 1 350 ? -11.453 -35.062 -19.219 1 97.19 350 TYR B N 1
ATOM 5577 C CA . TYR B 1 350 ? -11.367 -34.812 -20.656 1 97.19 350 TYR B CA 1
ATOM 5578 C C . TYR B 1 350 ? -10.023 -35.25 -21.203 1 97.19 350 TYR B C 1
ATOM 5580 O O . TYR B 1 350 ? -9.961 -35.938 -22.234 1 97.19 350 TYR B O 1
ATOM 5588 N N . ILE B 1 351 ? -8.961 -34.844 -20.578 1 96.44 351 ILE B N 1
ATOM 5589 C CA . ILE B 1 351 ? -7.605 -35.125 -21.031 1 96.44 351 ILE B CA 1
ATOM 5590 C C . ILE B 1 351 ? -7.391 -36.656 -21.094 1 96.44 351 ILE B C 1
ATOM 5592 O O . ILE B 1 351 ? -6.895 -37.188 -22.094 1 96.44 351 ILE B O 1
ATOM 5596 N N . LEU B 1 352 ? -7.793 -37.375 -20.031 1 92.69 352 LEU B N 1
ATOM 5597 C CA . LEU B 1 352 ? -7.574 -38.812 -19.969 1 92.69 352 LEU B CA 1
ATOM 5598 C C . LEU B 1 352 ? -8.422 -39.531 -21 1 92.69 352 LEU B C 1
ATOM 5600 O O . LEU B 1 352 ? -7.973 -40.531 -21.594 1 92.69 352 LEU B O 1
ATOM 5604 N N . LYS B 1 353 ? -9.625 -39.062 -21.203 1 92 353 LYS B N 1
ATOM 5605 C CA . LYS B 1 353 ? -10.469 -39.625 -22.234 1 92 353 LYS B CA 1
ATOM 5606 C C . LYS B 1 353 ? -9.867 -39.438 -23.625 1 92 353 LYS B C 1
ATOM 5608 O O . LYS B 1 353 ? -9.867 -40.344 -24.453 1 92 353 LYS B O 1
ATOM 5613 N N . ARG B 1 354 ? -9.375 -38.281 -23.828 1 91.31 354 ARG B N 1
ATOM 5614 C CA . ARG B 1 354 ? -8.82 -37.906 -25.125 1 91.31 354 ARG B CA 1
ATOM 5615 C C . ARG B 1 354 ? -7.512 -38.656 -25.391 1 91.31 354 ARG B C 1
ATOM 5617 O O . ARG B 1 354 ? -7.297 -39.156 -26.484 1 91.31 354 ARG B O 1
ATOM 5624 N N . GLU B 1 355 ? -6.676 -38.719 -24.438 1 88.19 355 GLU B N 1
ATOM 5625 C CA . GLU B 1 355 ? -5.309 -39.188 -24.641 1 88.19 355 GLU B CA 1
ATOM 5626 C C . GLU B 1 355 ? -5.199 -40.688 -24.375 1 88.19 355 GLU B C 1
ATOM 5628 O O . GLU B 1 355 ? -4.285 -41.344 -24.891 1 88.19 355 GLU B O 1
ATOM 5633 N N . CYS B 1 356 ? -5.98 -41.188 -23.578 1 74.56 356 CYS B N 1
ATOM 5634 C CA . CYS B 1 356 ? -5.824 -42.594 -23.188 1 74.56 356 CYS B CA 1
ATOM 5635 C C . CYS B 1 356 ? -6.914 -43.438 -23.797 1 74.56 356 CYS B C 1
ATOM 5637 O O . CYS B 1 356 ? -6.703 -44.625 -24.047 1 74.56 356 CYS B O 1
ATOM 5639 N N . ILE B 1 357 ? -8.125 -43.094 -23.781 1 58.53 357 ILE B N 1
ATOM 5640 C CA . ILE B 1 357 ? -9.203 -43.938 -24.297 1 58.53 357 ILE B CA 1
ATOM 5641 C C . ILE B 1 357 ? -9.25 -43.844 -25.812 1 58.53 357 ILE B C 1
ATOM 5643 O O . ILE B 1 357 ? -9.359 -44.875 -26.5 1 58.53 357 ILE B O 1
ATOM 5647 N N . GLU B 1 358 ? -9.398 -42.656 -26.297 1 48.5 358 GLU B N 1
ATOM 5648 C CA . GLU B 1 358 ? -9.602 -42.594 -27.734 1 48.5 358 GLU B CA 1
ATOM 5649 C C . GLU B 1 358 ? -8.367 -43.125 -28.484 1 48.5 358 GLU B C 1
ATOM 5651 O O . GLU B 1 358 ? -8.461 -43.5 -29.641 1 48.5 358 GLU B O 1
ATOM 5656 N N . LEU B 1 359 ? -7.246 -43.062 -27.969 1 42.03 359 LEU B N 1
ATOM 5657 C CA . LEU B 1 359 ? -6.172 -43.656 -28.75 1 42.03 359 LEU B CA 1
ATOM 5658 C C . LEU B 1 359 ? -6.336 -45.188 -28.812 1 42.03 359 LEU B C 1
ATOM 5660 O O . LEU B 1 359 ? -5.637 -45.875 -29.562 1 42.03 359 LEU B O 1
ATOM 5664 N N . GLY B 1 360 ? -7.07 -45.875 -28.016 1 35.53 360 GLY B N 1
ATOM 5665 C CA . GLY B 1 360 ? -7.297 -47.312 -28.281 1 35.53 360 GLY B CA 1
ATOM 5666 C C . GLY B 1 360 ? -8.391 -47.562 -29.312 1 35.53 360 GLY B C 1
ATOM 5667 O O . GLY B 1 360 ? -8.789 -48.688 -29.531 1 35.53 360 GLY B O 1
ATOM 5668 N N . ALA B 1 361 ? -9.172 -46.719 -29.859 1 36.03 361 ALA B N 1
ATOM 5669 C CA . ALA B 1 361 ? -10 -47.156 -30.984 1 36.03 361 ALA B CA 1
ATOM 5670 C C . ALA B 1 361 ? -9.172 -47.25 -32.281 1 36.03 361 ALA B C 1
ATOM 5672 O O . ALA B 1 361 ? -8.281 -46.438 -32.5 1 36.03 361 ALA B O 1
#

Radius of gyration: 30.93 Å; Cα contacts (8 Å, |Δi|>4): 1479; chains: 2; bounding box: 54×106×67 Å

Organism: Gossypium tomentosum (NCBI:txid34277)

Secondary structure (DSSP, 8-state):
-HHHHHHHHHH--S---EEEEE--BTTTEETTEE-TTHHHHHHTTB-TTS-B-S-EEEE-S--SS-HHHHHHHHHHHHTS---GGGEE-TTGGGGGGHHHHTTSEEEEESSS-HHHHHHHHT-SEEEEHHHHHHTSTTSSTTGGG-EEPS--GGG-------SS-TTTSPP-EEEE-S--S-HHHHHHHHHHHHHHTSSTTSPP-PPPPEEES---SEE--SSSS-EE-HHHHHHHHHHHHHHH-SSPP--EE-STT-HHHHHHHHHHHHHHHHHH----------TT--S-SEEEEEES-IIIIIHHHHHH-TTEEEEEESSSS---SS--SSS--SEEESSHHHHHHHHHIIIIIGGG-/-HHHHHHHHHH--S---EEEEE--BTTTEETTEE-TTHHHHHHTTB-TTS-B-S-EEEE-S--SS-HHHHHHHHHHHHTS---GGGEE-TTGGGGGGHHHHTTSEEEEESSS-HHHHHHHHT-SEEEEHHHHHHTSTTSSTTGGG--EE-S-GGG-SS----SS-TTTSPP-EEEE-S--S-HHHHHHHHHHHHHHTSSTTSPP-PPPPEEES---SEE--SSSS-EE-HHHHHHHHHHHHHHH-SSPP--EE-STT-HHHHHHHHHHHHHHHHHH----------TT--S-SEEEEEES-IIIIIHHHHHH-TTEEEEEESSSS---SS--SSS--SEEESSHHHHHHHHHIIIIIGGG-